Protein AF-A0A5N1ICH2-F1 (afdb_monomer)

Organism: Lactobacillus jensenii (NCBI:txid109790)

Structure (mmCIF, N/CA/C/O backbone):
data_AF-A0A5N1ICH2-F1
#
_entry.id   AF-A0A5N1ICH2-F1
#
loop_
_atom_site.group_PDB
_atom_site.id
_atom_site.type_symbol
_atom_site.label_atom_id
_atom_site.label_alt_id
_atom_site.label_comp_id
_atom_site.label_asym_id
_atom_site.label_entity_id
_atom_site.label_seq_id
_atom_site.pdbx_PDB_ins_code
_atom_site.Cartn_x
_atom_site.Cartn_y
_atom_site.Cartn_z
_atom_site.occupancy
_atom_site.B_iso_or_equiv
_atom_site.auth_seq_id
_atom_site.auth_comp_id
_atom_site.auth_asym_id
_atom_site.auth_atom_id
_atom_site.pdbx_PDB_model_num
ATOM 1 N N . MET A 1 1 ? 99.050 12.218 -135.916 1.00 40.75 1 MET A N 1
ATOM 2 C CA . MET A 1 1 ? 98.527 12.056 -134.541 1.00 40.75 1 MET A CA 1
ATOM 3 C C . MET A 1 1 ? 97.354 13.009 -134.356 1.00 40.75 1 MET A C 1
ATOM 5 O O . MET A 1 1 ? 97.613 14.196 -134.254 1.00 40.75 1 MET A O 1
ATOM 9 N N . ASN A 1 2 ? 96.097 12.541 -134.390 1.00 45.97 2 ASN A N 1
ATOM 10 C CA . ASN A 1 2 ? 94.946 13.380 -133.994 1.00 45.97 2 ASN A CA 1
ATOM 11 C C . ASN A 1 2 ? 93.652 12.598 -133.659 1.00 45.97 2 ASN A C 1
ATOM 13 O O . ASN A 1 2 ? 92.573 13.174 -133.673 1.00 45.97 2 ASN A O 1
ATOM 17 N N . ASN A 1 3 ? 93.743 11.292 -133.363 1.00 46.25 3 ASN A N 1
ATOM 18 C CA . ASN A 1 3 ? 92.566 10.417 -133.198 1.00 46.25 3 ASN A CA 1
ATOM 19 C C . ASN A 1 3 ? 92.299 9.966 -131.745 1.00 46.25 3 ASN A C 1
ATOM 21 O O . ASN A 1 3 ? 91.394 9.183 -131.509 1.00 46.25 3 ASN A O 1
ATOM 25 N N . ALA A 1 4 ? 93.093 10.441 -130.777 1.00 49.69 4 ALA A N 1
ATOM 26 C CA . ALA A 1 4 ? 92.958 10.093 -129.354 1.00 49.69 4 ALA A CA 1
ATOM 27 C C . ALA A 1 4 ? 92.288 11.197 -128.509 1.00 49.69 4 ALA A C 1
ATOM 29 O O . ALA A 1 4 ? 92.014 10.986 -127.333 1.00 49.69 4 ALA A O 1
ATOM 30 N N . LYS A 1 5 ? 92.045 12.387 -129.086 1.00 49.88 5 LYS A N 1
ATOM 31 C CA . LYS A 1 5 ? 91.491 13.540 -128.354 1.00 49.88 5 LYS A CA 1
ATOM 32 C C . LYS A 1 5 ? 89.959 13.630 -128.436 1.00 49.88 5 LYS A C 1
ATOM 34 O O . LYS A 1 5 ? 89.339 13.939 -127.429 1.00 49.88 5 LYS A O 1
ATOM 39 N N . LEU A 1 6 ? 89.357 13.269 -129.579 1.00 50.38 6 LEU A N 1
ATOM 40 C CA . LEU A 1 6 ? 87.891 13.186 -129.725 1.00 50.38 6 LEU A CA 1
ATOM 41 C C . LEU A 1 6 ? 87.266 12.026 -128.926 1.00 50.38 6 LEU A C 1
ATOM 43 O O . LEU A 1 6 ? 86.127 12.132 -128.482 1.00 50.38 6 LEU A O 1
ATOM 47 N N . ASP A 1 7 ? 88.001 10.929 -128.732 1.00 58.34 7 ASP A N 1
ATOM 48 C CA . ASP A 1 7 ? 87.518 9.764 -127.976 1.00 58.34 7 ASP A CA 1
ATOM 49 C C . ASP A 1 7 ? 87.361 10.093 -126.475 1.00 58.34 7 ASP A C 1
ATOM 51 O O . ASP A 1 7 ? 86.374 9.724 -125.845 1.00 58.34 7 ASP A O 1
ATOM 55 N N . GLY A 1 8 ? 88.273 10.897 -125.913 1.00 63.75 8 GLY A N 1
ATOM 56 C CA . GLY A 1 8 ? 88.198 11.344 -124.518 1.00 63.75 8 GLY A CA 1
ATOM 57 C C . GLY A 1 8 ? 86.989 12.237 -124.209 1.00 63.75 8 GLY A C 1
ATOM 58 O O . GLY A 1 8 ? 86.349 12.045 -123.176 1.00 63.75 8 GLY A O 1
ATOM 59 N N . GLU A 1 9 ? 86.649 13.175 -125.101 1.00 67.00 9 GLU A N 1
ATOM 60 C CA . GLU A 1 9 ? 85.484 14.061 -124.940 1.00 67.00 9 GLU A CA 1
ATOM 61 C C . GLU A 1 9 ? 84.165 13.291 -125.083 1.00 67.00 9 GLU A C 1
ATOM 63 O O . GLU A 1 9 ? 83.299 13.404 -124.214 1.00 67.00 9 GLU A O 1
ATOM 68 N N . LYS A 1 10 ? 84.031 12.429 -126.105 1.00 76.94 10 LYS A N 1
ATOM 69 C CA . LYS A 1 10 ? 82.823 11.607 -126.269 1.00 76.94 10 LYS A CA 1
ATOM 70 C C . LYS A 1 10 ? 82.615 10.665 -125.079 1.00 76.94 10 LYS A C 1
ATOM 72 O O . LYS A 1 10 ? 81.511 10.585 -124.553 1.00 76.94 10 LYS A O 1
ATOM 77 N N . GLN A 1 11 ? 83.667 9.994 -124.609 1.00 78.75 11 GLN A N 1
ATOM 78 C CA . GLN A 1 11 ? 83.560 9.112 -123.445 1.00 78.75 11 GLN A CA 1
ATOM 79 C C . GLN A 1 11 ? 83.309 9.859 -122.124 1.00 78.75 11 GLN A C 1
ATOM 81 O O . GLN A 1 11 ? 82.878 9.232 -121.156 1.00 78.75 11 GLN A O 1
ATOM 86 N N . LEU A 1 12 ? 83.630 11.156 -122.031 1.00 83.69 12 LEU A N 1
ATOM 87 C CA . LEU A 1 12 ? 83.262 11.980 -120.878 1.00 83.69 12 LEU A CA 1
ATOM 88 C C . LEU A 1 12 ? 81.762 12.302 -120.916 1.00 83.69 12 LEU A C 1
ATOM 90 O O . LEU A 1 12 ? 81.099 12.172 -119.894 1.00 83.69 12 LEU A O 1
ATOM 94 N N . GLU A 1 13 ? 81.225 12.642 -122.088 1.00 83.69 13 GLU A N 1
ATOM 95 C CA . GLU A 1 13 ? 79.796 12.917 -122.282 1.00 83.69 13 GLU A CA 1
ATOM 96 C C . GLU A 1 13 ? 78.930 11.654 -122.120 1.00 83.69 13 GLU A C 1
ATOM 98 O O . GLU A 1 13 ? 77.922 11.677 -121.415 1.00 83.69 13 GLU A O 1
ATOM 103 N N . ASP A 1 14 ? 79.361 10.512 -122.670 1.00 85.06 14 ASP A N 1
ATOM 104 C CA . ASP A 1 14 ? 78.714 9.212 -122.439 1.00 85.06 14 ASP A CA 1
ATOM 105 C C . ASP A 1 14 ? 78.692 8.868 -120.927 1.00 85.06 14 ASP A C 1
ATOM 107 O O . ASP A 1 14 ? 77.695 8.361 -120.415 1.00 85.06 14 ASP A O 1
ATOM 111 N N . ALA A 1 15 ? 79.762 9.199 -120.185 1.00 85.50 15 ALA A N 1
ATOM 112 C CA . ALA A 1 15 ? 79.829 9.008 -118.733 1.00 85.50 15 ALA A CA 1
ATOM 113 C C . ALA A 1 15 ? 78.960 10.003 -117.939 1.00 85.50 15 ALA A C 1
ATOM 115 O O . ALA A 1 15 ? 78.464 9.643 -116.870 1.00 85.50 15 ALA A O 1
ATOM 116 N N . LYS A 1 16 ? 78.749 11.229 -118.442 1.00 90.62 16 LYS A N 1
ATOM 117 C CA . LYS A 1 16 ? 77.787 12.179 -117.859 1.00 90.62 16 LYS A CA 1
ATOM 118 C C . LYS A 1 16 ? 76.365 11.665 -117.998 1.00 90.62 16 LYS A C 1
ATOM 120 O O . LYS A 1 16 ? 75.646 11.651 -117.007 1.00 90.62 16 LYS A O 1
ATOM 125 N N . ASN A 1 17 ? 75.983 11.198 -119.184 1.00 89.19 17 ASN A N 1
ATOM 126 C CA . ASN A 1 17 ? 74.643 10.666 -119.426 1.00 89.19 17 ASN A CA 1
ATOM 127 C C . ASN A 1 17 ? 74.369 9.414 -118.569 1.00 89.19 17 ASN A C 1
ATOM 129 O O . ASN A 1 17 ? 73.377 9.392 -117.849 1.00 89.19 17 ASN A O 1
ATOM 133 N N . ASP A 1 18 ? 75.302 8.453 -118.505 1.00 89.81 18 ASP A N 1
ATOM 134 C CA . ASP A 1 18 ? 75.207 7.283 -117.608 1.00 89.81 18 ASP A CA 1
ATOM 135 C C . ASP A 1 18 ? 75.049 7.665 -116.121 1.00 89.81 18 ASP A C 1
ATOM 137 O O . ASP A 1 18 ? 74.299 7.025 -115.379 1.00 89.81 18 ASP A O 1
ATOM 141 N N . ALA A 1 19 ? 75.744 8.712 -115.666 1.00 90.00 19 ALA A N 1
ATOM 142 C CA . ALA A 1 19 ? 75.628 9.194 -114.294 1.00 90.00 19 ALA A CA 1
ATOM 143 C C . ALA A 1 19 ? 74.326 9.973 -114.043 1.00 90.00 19 ALA A C 1
ATOM 145 O O . ALA A 1 19 ? 73.734 9.802 -112.980 1.00 90.00 19 ALA A O 1
ATOM 146 N N . ILE A 1 20 ? 73.849 10.770 -115.006 1.00 92.50 20 ILE A N 1
ATOM 147 C CA . ILE A 1 20 ? 72.553 11.465 -114.942 1.00 92.50 20 ILE A CA 1
ATOM 148 C C . ILE A 1 20 ? 71.409 10.449 -114.898 1.00 92.50 20 ILE A C 1
ATOM 150 O O . ILE A 1 20 ? 70.540 10.570 -114.039 1.00 92.50 20 ILE A O 1
ATOM 154 N N . ASP A 1 21 ? 71.431 9.414 -115.738 1.00 91.50 21 ASP A N 1
ATOM 155 C CA . ASP A 1 21 ? 70.421 8.348 -115.733 1.00 91.50 21 ASP A CA 1
ATOM 156 C C . ASP A 1 21 ? 70.411 7.588 -114.399 1.00 91.50 21 ASP A C 1
ATOM 158 O O . ASP A 1 21 ? 69.347 7.327 -113.832 1.00 91.50 21 ASP A O 1
ATOM 162 N N . LYS A 1 22 ? 71.592 7.304 -113.834 1.00 92.06 22 LYS A N 1
ATOM 163 C CA . LYS A 1 22 ? 71.709 6.680 -112.506 1.00 92.06 22 LYS A CA 1
ATOM 164 C C . LYS A 1 22 ? 71.209 7.583 -111.383 1.00 92.06 22 LYS A C 1
ATOM 166 O O . LYS A 1 22 ? 70.524 7.079 -110.504 1.00 92.06 22 LYS A O 1
ATOM 171 N N . ILE A 1 23 ? 71.493 8.886 -111.421 1.00 93.69 23 ILE A N 1
ATOM 172 C CA . ILE A 1 23 ? 70.985 9.862 -110.441 1.00 93.69 23 ILE A CA 1
ATOM 173 C C . ILE A 1 23 ? 69.466 10.048 -110.582 1.00 93.69 23 ILE A C 1
ATOM 175 O O . ILE A 1 23 ? 68.761 10.137 -109.580 1.00 93.69 23 ILE A O 1
ATOM 179 N N . ASN A 1 24 ? 68.930 10.032 -111.803 1.00 92.06 24 ASN A N 1
ATOM 180 C CA . ASN A 1 24 ? 67.487 10.047 -112.042 1.00 92.06 24 ASN A CA 1
ATOM 181 C C . ASN A 1 24 ? 66.792 8.821 -111.429 1.00 92.06 24 ASN A C 1
ATOM 183 O O . ASN A 1 24 ? 65.708 8.972 -110.863 1.00 92.06 24 ASN A O 1
ATOM 187 N N . ALA A 1 25 ? 67.434 7.649 -111.490 1.00 93.69 25 ALA A N 1
ATOM 188 C CA . ALA A 1 25 ? 66.954 6.385 -110.927 1.00 93.69 25 ALA A CA 1
ATOM 189 C C . ALA A 1 25 ? 67.125 6.235 -109.395 1.00 93.69 25 ALA A C 1
ATOM 191 O O . ALA A 1 25 ? 66.679 5.232 -108.836 1.00 93.69 25 ALA A O 1
ATOM 192 N N . LEU A 1 26 ? 67.746 7.204 -108.709 1.00 94.94 26 LEU A N 1
ATOM 193 C CA . LEU A 1 26 ? 67.753 7.295 -107.243 1.00 94.94 26 LEU A CA 1
ATOM 194 C C . LEU A 1 26 ? 66.355 7.724 -106.757 1.00 94.94 26 LEU A C 1
ATOM 196 O O . LEU A 1 26 ? 65.800 8.698 -107.266 1.00 94.94 26 LEU A O 1
ATOM 200 N N . ASN A 1 27 ? 65.744 6.986 -105.827 1.00 92.62 27 ASN A N 1
ATOM 201 C CA . ASN A 1 27 ? 64.299 7.087 -105.537 1.00 92.62 27 ASN A CA 1
ATOM 202 C C . ASN A 1 27 ? 63.955 7.879 -104.264 1.00 92.62 27 ASN A C 1
ATOM 204 O O . ASN A 1 27 ? 62.780 8.127 -103.985 1.00 92.62 27 ASN A O 1
ATOM 208 N N . ASN A 1 28 ? 64.960 8.261 -103.482 1.00 94.62 28 ASN A N 1
ATOM 209 C CA . ASN A 1 28 ? 64.796 8.895 -102.181 1.00 94.62 28 ASN A CA 1
ATOM 210 C C . ASN A 1 28 ? 65.204 10.370 -102.182 1.00 94.62 28 ASN A C 1
ATOM 212 O O . ASN A 1 28 ? 64.603 11.132 -101.433 1.00 94.62 28 ASN A O 1
ATOM 216 N N . LEU A 1 29 ? 66.159 10.777 -103.030 1.00 94.69 29 LEU A N 1
ATOM 217 C CA . LEU A 1 29 ? 66.534 12.189 -103.205 1.00 94.69 29 LEU A CA 1
ATOM 218 C C . LEU A 1 29 ? 65.316 13.083 -103.474 1.00 94.69 29 LEU A C 1
ATOM 220 O O . LEU A 1 29 ? 64.521 12.790 -104.374 1.00 94.69 29 LEU A O 1
ATOM 224 N N . ASN A 1 30 ? 65.238 14.215 -102.767 1.00 94.25 30 ASN A N 1
ATOM 225 C CA . ASN A 1 30 ? 64.269 15.259 -103.087 1.00 94.25 30 ASN A CA 1
ATOM 226 C C . ASN A 1 30 ? 64.623 15.945 -104.423 1.00 94.25 30 ASN A C 1
ATOM 228 O O . ASN A 1 30 ? 65.696 15.733 -105.009 1.00 94.25 30 ASN A O 1
ATOM 232 N N . LYS A 1 31 ? 63.711 16.782 -104.928 1.00 94.38 31 LYS A N 1
ATOM 233 C CA . LYS A 1 31 ? 63.878 17.429 -106.233 1.00 94.38 31 LYS A CA 1
ATOM 234 C C . LYS A 1 31 ? 65.140 18.301 -106.303 1.00 94.38 31 LYS A C 1
ATOM 236 O O . LYS A 1 31 ? 65.883 18.199 -107.278 1.00 94.38 31 LYS A O 1
ATOM 241 N N . ALA A 1 32 ? 65.402 19.123 -105.286 1.00 94.12 32 ALA A N 1
ATOM 242 C CA . ALA A 1 32 ? 66.542 20.040 -105.273 1.00 94.12 32 ALA A CA 1
ATOM 243 C C . ALA A 1 32 ? 67.889 19.298 -105.210 1.00 94.12 32 ALA A C 1
ATOM 245 O O . ALA A 1 32 ? 68.820 19.658 -105.930 1.00 94.12 32 ALA A O 1
ATOM 246 N N . GLN A 1 33 ? 67.978 18.228 -104.416 1.00 94.88 33 GLN A N 1
ATOM 247 C CA . GLN A 1 33 ? 69.152 17.354 -104.326 1.00 94.88 33 GLN A CA 1
ATOM 248 C C . GLN A 1 33 ? 69.425 16.621 -105.645 1.00 94.88 33 GLN A C 1
ATOM 250 O O . GLN A 1 33 ? 70.569 16.560 -106.103 1.00 94.88 33 GLN A O 1
ATOM 255 N N . LYS A 1 34 ? 68.377 16.087 -106.288 1.00 93.56 34 LYS A N 1
ATOM 256 C CA . LYS A 1 34 ? 68.492 15.403 -107.584 1.00 93.56 34 LYS A CA 1
ATOM 257 C C . LYS A 1 34 ? 68.917 16.369 -108.694 1.00 93.56 34 LYS A C 1
ATOM 259 O O . LYS A 1 34 ? 69.861 16.066 -109.426 1.00 93.56 34 LYS A O 1
ATOM 264 N N . ASP A 1 35 ? 68.287 17.541 -108.781 1.00 93.62 35 ASP A N 1
ATOM 265 C CA . ASP A 1 35 ? 68.642 18.582 -109.752 1.00 93.62 35 ASP A CA 1
ATOM 266 C C . ASP A 1 35 ? 70.090 19.069 -109.552 1.00 93.62 35 ASP A C 1
ATOM 268 O O . ASP A 1 35 ? 70.853 19.136 -110.519 1.00 93.62 35 ASP A O 1
ATOM 272 N N . ALA A 1 36 ? 70.508 19.324 -108.306 1.00 93.44 36 ALA A N 1
ATOM 273 C CA . ALA A 1 36 ? 71.868 19.755 -107.983 1.00 93.44 36 ALA A CA 1
ATOM 274 C C . ALA A 1 36 ? 72.925 18.689 -108.321 1.00 93.44 36 ALA A C 1
ATOM 276 O O . ALA A 1 36 ? 73.976 19.016 -108.876 1.00 93.44 36 ALA A O 1
ATOM 277 N N . ALA A 1 37 ? 72.657 17.408 -108.051 1.00 92.56 37 ALA A N 1
ATOM 278 C CA . ALA A 1 37 ? 73.556 16.316 -108.425 1.00 92.56 37 ALA A CA 1
ATOM 279 C C . ALA A 1 37 ? 73.689 16.178 -109.957 1.00 92.56 37 ALA A C 1
ATOM 281 O O . ALA A 1 37 ? 74.794 15.997 -110.475 1.00 92.56 37 ALA A O 1
ATOM 282 N N . ILE A 1 38 ? 72.588 16.337 -110.701 1.00 94.00 38 ILE A N 1
ATOM 283 C CA . ILE A 1 38 ? 72.585 16.362 -112.174 1.00 94.00 38 ILE A CA 1
ATOM 284 C C . ILE A 1 38 ? 73.369 17.569 -112.711 1.00 94.00 38 ILE A C 1
ATOM 286 O O . ILE A 1 38 ? 74.135 17.430 -113.666 1.00 94.00 38 ILE A O 1
ATOM 290 N N . GLU A 1 39 ? 73.214 18.749 -112.109 1.00 93.75 39 GLU A N 1
ATOM 291 C CA . GLU A 1 39 ? 73.965 19.951 -112.482 1.00 93.75 39 GLU A CA 1
ATOM 292 C C . GLU A 1 39 ? 75.470 19.801 -112.207 1.00 93.75 39 GLU A C 1
ATOM 294 O O . GLU A 1 39 ? 76.291 20.127 -113.068 1.00 93.75 39 GLU A O 1
ATOM 299 N N . GLN A 1 40 ? 75.851 19.214 -111.069 1.00 93.31 40 GLN A N 1
ATOM 300 C CA . GLN A 1 40 ? 77.247 18.876 -110.782 1.00 93.31 40 GLN A CA 1
ATOM 301 C C . GLN A 1 40 ? 77.827 17.910 -111.828 1.00 93.31 40 GLN A C 1
ATOM 303 O O . GLN A 1 40 ? 78.938 18.141 -112.306 1.00 93.31 40 GLN A O 1
ATOM 308 N N . VAL A 1 41 ? 77.088 16.872 -112.252 1.00 91.81 41 VAL A N 1
ATOM 309 C CA . VAL A 1 41 ? 77.542 15.964 -113.327 1.00 91.81 41 VAL A CA 1
ATOM 310 C C . VAL A 1 41 ? 77.695 16.696 -114.664 1.00 91.81 41 VAL A C 1
ATOM 312 O O . VAL A 1 41 ? 78.713 16.520 -115.338 1.00 91.81 41 VAL A O 1
ATOM 315 N N . LYS A 1 42 ? 76.746 17.565 -115.042 1.00 91.62 42 LYS A N 1
ATOM 316 C CA . LYS A 1 42 ? 76.850 18.398 -116.258 1.00 91.62 42 LYS A CA 1
ATOM 317 C C . LYS A 1 42 ? 78.110 19.269 -116.241 1.00 91.62 42 LYS A C 1
ATOM 319 O O . LYS A 1 42 ? 78.804 19.352 -117.257 1.00 91.62 42 LYS A O 1
ATOM 324 N N . ASN A 1 43 ? 78.446 19.843 -115.087 1.00 90.94 43 ASN A N 1
ATOM 325 C CA . ASN A 1 43 ? 79.606 20.717 -114.898 1.00 90.94 43 ASN A CA 1
ATOM 326 C C . ASN A 1 43 ? 80.939 19.969 -114.674 1.00 90.94 43 ASN A C 1
ATOM 328 O O . ASN A 1 43 ? 82.005 20.583 -114.744 1.00 90.94 43 ASN A O 1
ATOM 332 N N . ALA A 1 44 ? 80.918 18.652 -114.447 1.00 90.00 44 ALA A N 1
ATOM 333 C CA . ALA A 1 44 ? 82.124 17.866 -114.204 1.00 90.00 44 ALA A CA 1
ATOM 334 C C . ALA A 1 44 ? 83.065 17.825 -115.427 1.00 90.00 44 ALA 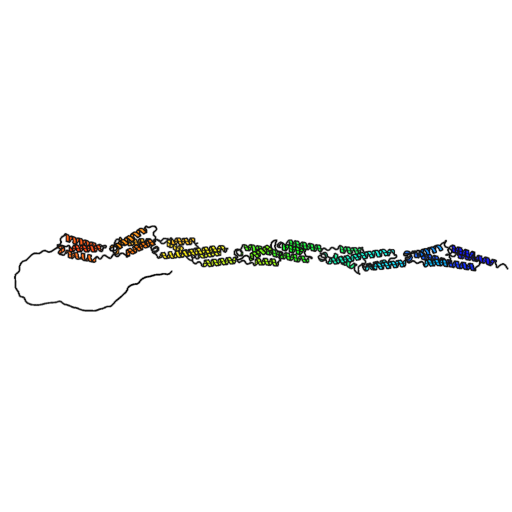A C 1
ATOM 336 O O . ALA A 1 44 ? 82.640 17.631 -116.569 1.00 90.00 44 ALA A O 1
ATOM 337 N N . GLN A 1 45 ? 84.370 17.973 -115.174 1.00 89.81 45 GLN A N 1
ATOM 338 C CA . GLN A 1 45 ? 85.415 18.019 -116.209 1.00 89.81 45 GLN A CA 1
ATOM 339 C C . GLN A 1 45 ? 86.225 16.716 -116.339 1.00 89.81 45 GLN A C 1
ATOM 341 O O . GLN A 1 45 ? 86.998 16.567 -117.282 1.00 89.81 45 GLN A O 1
ATOM 346 N N . THR A 1 46 ? 86.058 15.759 -115.420 1.00 89.06 46 THR A N 1
ATOM 347 C CA . THR A 1 46 ? 86.758 14.462 -115.438 1.00 89.06 46 THR A CA 1
ATOM 348 C C . THR A 1 46 ? 85.811 13.317 -115.089 1.00 89.06 46 THR A C 1
ATOM 350 O O . THR A 1 46 ? 84.832 13.505 -114.364 1.00 89.06 46 THR A O 1
ATOM 353 N N . LYS A 1 47 ? 86.115 12.103 -115.572 1.00 84.50 47 LYS A N 1
ATOM 354 C CA . LYS A 1 47 ? 85.345 10.898 -115.221 1.00 84.50 47 LYS A CA 1
ATOM 355 C C . LYS A 1 47 ? 85.397 10.609 -113.718 1.00 84.50 47 LYS A C 1
ATOM 357 O O . LYS A 1 47 ? 84.383 10.212 -113.157 1.00 84.50 47 LYS A O 1
ATOM 362 N N . ASP A 1 48 ? 86.527 10.865 -113.063 1.00 85.81 48 ASP A N 1
ATOM 363 C CA . ASP A 1 48 ? 86.678 10.650 -111.619 1.00 85.81 48 ASP A CA 1
ATOM 364 C C . ASP A 1 48 ? 85.781 11.597 -110.810 1.00 85.81 48 ASP A C 1
ATOM 366 O O . ASP A 1 48 ? 85.129 11.160 -109.867 1.00 85.81 48 ASP A O 1
ATOM 370 N N . ALA A 1 49 ? 85.647 12.864 -111.227 1.00 87.69 49 ALA A N 1
ATOM 371 C CA . ALA A 1 49 ? 84.692 13.788 -110.616 1.00 87.69 49 ALA A CA 1
ATOM 372 C C . ALA A 1 49 ? 83.243 13.294 -110.778 1.00 87.69 49 ALA A C 1
ATOM 374 O O . ALA A 1 49 ? 82.485 13.319 -109.813 1.00 87.69 49 ALA A O 1
ATOM 375 N N . ILE A 1 50 ? 82.874 12.771 -111.956 1.00 89.38 50 ILE A N 1
ATOM 376 C CA . ILE A 1 50 ? 81.551 12.166 -112.195 1.00 89.38 50 ILE A CA 1
ATOM 377 C C . ILE A 1 50 ? 81.320 10.949 -111.281 1.00 89.38 50 ILE A C 1
ATOM 379 O O . ILE A 1 50 ? 80.237 10.812 -110.711 1.00 89.38 50 ILE A O 1
ATOM 383 N N . GLN A 1 51 ? 82.322 10.079 -111.093 1.00 88.81 51 GLN A N 1
ATOM 384 C CA . GLN A 1 51 ? 82.213 8.943 -110.166 1.00 88.81 51 GLN A CA 1
ATOM 385 C C . GLN A 1 51 ? 82.048 9.407 -108.714 1.00 88.81 51 GLN A C 1
ATOM 387 O O . GLN A 1 51 ? 81.196 8.864 -108.012 1.00 88.81 51 GLN A O 1
ATOM 392 N N . THR A 1 52 ? 82.793 10.430 -108.283 1.00 91.62 52 THR A N 1
ATOM 393 C CA . THR A 1 52 ? 82.655 11.031 -106.947 1.00 91.62 52 THR A CA 1
ATOM 394 C C . THR A 1 52 ? 81.261 11.620 -106.744 1.00 91.62 52 THR A C 1
ATOM 396 O O . THR A 1 52 ? 80.606 11.264 -105.772 1.00 91.62 52 THR A O 1
ATOM 399 N N . ILE A 1 53 ? 80.755 12.437 -107.678 1.00 92.75 53 ILE A N 1
ATOM 400 C CA . ILE A 1 53 ? 79.407 13.031 -107.591 1.00 92.75 53 ILE A CA 1
ATOM 401 C C . ILE A 1 53 ? 78.336 11.937 -107.515 1.00 92.75 53 ILE A C 1
ATOM 403 O O . ILE A 1 53 ? 77.456 11.994 -106.661 1.00 92.75 53 ILE A O 1
ATOM 407 N N . LYS A 1 54 ? 78.440 10.892 -108.346 1.00 91.12 54 LYS A N 1
ATOM 408 C CA . LYS A 1 54 ? 77.528 9.740 -108.305 1.00 91.12 54 LYS A CA 1
ATOM 409 C C . LYS A 1 54 ? 77.611 8.981 -106.973 1.00 91.12 54 LYS A C 1
ATOM 411 O O . LYS A 1 54 ? 76.583 8.549 -106.457 1.00 91.12 54 LYS A O 1
ATOM 416 N N . GLY A 1 55 ? 78.808 8.829 -106.404 1.00 90.31 55 GLY A N 1
ATOM 417 C CA . GLY A 1 55 ? 79.023 8.234 -105.080 1.00 90.31 55 GLY A CA 1
ATOM 418 C C . GLY A 1 55 ? 78.383 9.057 -103.958 1.00 90.31 55 GLY A C 1
ATOM 419 O O . GLY A 1 55 ? 77.659 8.502 -103.129 1.00 90.31 55 GLY A O 1
ATOM 420 N N . THR A 1 56 ? 78.559 10.381 -103.986 1.00 93.50 56 THR A N 1
ATOM 421 C CA . THR A 1 56 ? 77.915 11.324 -103.061 1.00 93.50 56 THR A CA 1
ATOM 422 C C . THR A 1 56 ? 76.395 11.273 -103.193 1.00 93.50 56 THR A C 1
ATOM 424 O O . THR A 1 56 ? 75.712 11.100 -102.191 1.00 93.50 56 THR A O 1
ATOM 427 N N . ALA A 1 57 ? 75.856 11.324 -104.416 1.00 93.25 57 ALA A N 1
ATOM 428 C CA . ALA A 1 57 ? 74.417 11.245 -104.671 1.00 93.25 57 ALA A CA 1
ATOM 429 C C . ALA A 1 57 ? 73.810 9.906 -104.216 1.00 93.25 57 ALA A C 1
ATOM 431 O O . ALA A 1 57 ? 72.740 9.894 -103.621 1.00 93.25 57 ALA A O 1
ATOM 432 N N . THR A 1 58 ? 74.513 8.785 -104.418 1.00 93.94 58 THR A N 1
ATOM 433 C CA . THR A 1 58 ? 74.075 7.461 -103.929 1.00 93.94 58 THR A CA 1
ATOM 434 C C . THR A 1 58 ? 74.090 7.392 -102.397 1.00 93.94 58 THR A C 1
ATOM 436 O O . THR A 1 58 ? 73.186 6.825 -101.791 1.00 93.94 58 THR A O 1
ATOM 439 N N . THR A 1 59 ? 75.095 7.996 -101.756 1.00 94.75 59 THR A N 1
ATOM 440 C CA . THR A 1 59 ? 75.177 8.087 -100.286 1.00 94.75 59 THR A CA 1
ATOM 441 C C . THR A 1 59 ? 74.046 8.947 -99.721 1.00 94.75 59 THR A C 1
ATOM 443 O O . THR A 1 59 ? 73.412 8.571 -98.736 1.00 94.75 59 THR A O 1
ATOM 446 N N . LEU A 1 60 ? 73.767 10.077 -100.374 1.00 94.81 60 LEU A N 1
ATOM 447 C CA . LEU A 1 60 ? 72.687 10.989 -100.018 1.00 94.81 60 LEU A CA 1
ATOM 448 C C . LEU A 1 60 ? 71.308 10.344 -100.213 1.00 94.81 60 LEU A C 1
ATOM 450 O O . LEU A 1 60 ? 70.450 10.496 -99.352 1.00 94.81 60 LEU A O 1
ATOM 454 N N . ASP A 1 61 ? 71.110 9.563 -101.279 1.00 95.00 61 ASP A N 1
ATOM 455 C CA . ASP A 1 61 ? 69.877 8.800 -101.501 1.00 95.00 61 ASP A CA 1
ATOM 456 C C . ASP A 1 61 ? 69.641 7.770 -100.390 1.00 95.00 61 ASP A C 1
ATOM 458 O O . ASP A 1 61 ? 68.541 7.689 -99.850 1.00 95.00 61 ASP A O 1
ATOM 462 N N . GLY A 1 62 ? 70.689 7.054 -99.969 1.00 95.69 62 GLY A N 1
ATOM 463 C CA . GLY A 1 62 ? 70.618 6.173 -98.801 1.00 95.69 62 GLY A CA 1
ATOM 464 C C . GLY A 1 62 ? 70.188 6.922 -97.535 1.00 95.69 62 GLY A C 1
ATOM 465 O O . GLY A 1 62 ? 69.299 6.464 -96.823 1.00 95.69 62 GLY A O 1
ATOM 466 N N . LYS A 1 63 ? 70.749 8.115 -97.295 1.00 95.75 63 LYS A N 1
ATOM 467 C CA . LYS A 1 63 ? 70.383 8.964 -96.148 1.00 95.75 63 LYS A CA 1
ATOM 468 C C . LYS A 1 63 ? 68.967 9.531 -96.234 1.00 95.75 63 LYS A C 1
ATOM 470 O O . LYS A 1 63 ? 68.296 9.604 -95.212 1.00 95.75 63 LYS A O 1
ATOM 475 N N . MET A 1 64 ? 68.475 9.870 -97.421 1.00 95.81 64 MET A N 1
ATOM 476 C CA . MET A 1 64 ? 67.071 10.247 -97.612 1.00 95.81 64 MET A CA 1
ATOM 477 C C . MET A 1 64 ? 66.127 9.046 -97.426 1.00 95.81 64 MET A C 1
ATOM 479 O O . MET A 1 64 ? 65.033 9.204 -96.895 1.00 95.81 64 MET A O 1
ATOM 483 N N . GLY A 1 65 ? 66.558 7.828 -97.771 1.00 95.81 65 GLY A N 1
ATOM 484 C CA . GLY A 1 65 ? 65.836 6.596 -97.433 1.00 95.81 65 GLY A CA 1
ATOM 485 C C . GLY A 1 65 ? 65.752 6.360 -95.918 1.00 95.81 65 GLY A C 1
ATOM 486 O O . GLY A 1 65 ? 64.675 6.058 -95.400 1.00 95.81 65 GLY A O 1
ATOM 487 N N . ASP A 1 66 ? 66.860 6.571 -95.196 1.00 96.31 66 ASP A N 1
ATOM 488 C CA . ASP A 1 66 ? 66.885 6.561 -93.724 1.00 96.31 66 ASP A CA 1
ATOM 489 C C . ASP A 1 66 ? 65.952 7.648 -93.137 1.00 96.31 66 ASP A C 1
ATOM 491 O O . ASP A 1 66 ? 65.248 7.387 -92.160 1.00 96.31 66 ASP A O 1
ATOM 495 N N . LEU A 1 67 ? 65.903 8.846 -93.742 1.00 96.00 67 LEU A N 1
ATOM 496 C CA . LEU A 1 67 ? 65.024 9.952 -93.335 1.00 96.00 67 LEU A CA 1
ATOM 497 C C . LEU A 1 67 ? 63.541 9.590 -93.487 1.00 96.00 67 LEU A C 1
ATOM 499 O O . LEU A 1 67 ? 62.792 9.742 -92.524 1.00 96.00 67 LEU A O 1
ATOM 503 N N . LYS A 1 68 ? 63.128 9.056 -94.645 1.00 95.75 68 LYS A N 1
ATOM 504 C CA . LYS A 1 68 ? 61.755 8.568 -94.881 1.00 95.75 68 LYS A CA 1
ATOM 505 C C . LYS A 1 68 ? 61.336 7.539 -93.834 1.00 95.75 68 LYS A C 1
ATOM 507 O O . LYS A 1 68 ? 60.273 7.655 -93.229 1.00 95.75 68 LYS A O 1
ATOM 512 N N . LYS A 1 69 ? 62.218 6.580 -93.535 1.00 95.44 69 LYS A N 1
ATOM 513 C CA . LYS A 1 69 ? 61.976 5.578 -92.489 1.00 95.44 69 LYS A CA 1
ATOM 514 C C . LYS A 1 69 ? 61.836 6.208 -91.096 1.00 95.44 69 LYS A C 1
ATOM 516 O O . LYS A 1 69 ? 60.951 5.816 -90.340 1.00 95.44 69 LYS A O 1
ATOM 521 N N . ALA A 1 70 ? 62.674 7.189 -90.757 1.00 95.44 70 ALA A N 1
ATOM 522 C CA . ALA A 1 70 ? 62.589 7.904 -89.483 1.00 95.44 70 ALA A CA 1
ATOM 523 C C . ALA A 1 70 ? 61.297 8.740 -89.362 1.00 95.44 70 ALA A C 1
ATOM 525 O O . ALA A 1 70 ? 60.712 8.804 -88.281 1.00 95.44 70 ALA A O 1
ATOM 526 N N . ILE A 1 71 ? 60.818 9.328 -90.466 1.00 95.69 71 ILE A N 1
ATOM 527 C CA . ILE A 1 71 ? 59.520 10.017 -90.556 1.00 95.69 71 ILE A CA 1
ATOM 528 C C . ILE A 1 71 ? 58.365 9.046 -90.275 1.00 95.69 71 ILE A C 1
ATOM 530 O O . ILE A 1 71 ? 57.507 9.352 -89.447 1.00 95.69 71 ILE A O 1
ATOM 534 N N . ASP A 1 72 ? 58.351 7.865 -90.899 1.00 94.81 72 ASP A N 1
ATOM 535 C CA . ASP A 1 72 ? 57.318 6.845 -90.665 1.00 94.81 72 ASP A CA 1
ATOM 536 C C . ASP A 1 72 ? 57.309 6.357 -89.205 1.00 94.81 72 ASP A C 1
ATOM 538 O O . ASP A 1 72 ? 56.255 6.299 -88.563 1.00 94.81 72 ASP A O 1
ATOM 542 N N . GLU A 1 73 ? 58.487 6.072 -88.639 1.00 93.44 73 GLU A N 1
ATOM 543 C CA . GLU A 1 73 ? 58.641 5.684 -87.230 1.00 93.44 73 GLU A CA 1
ATOM 544 C C . GLU A 1 73 ? 58.183 6.797 -86.268 1.00 93.44 73 GLU A C 1
ATOM 546 O O . GLU A 1 73 ? 57.554 6.520 -85.244 1.00 93.44 73 GLU A O 1
ATOM 551 N N . ALA A 1 74 ? 58.438 8.065 -86.597 1.00 93.31 74 ALA A N 1
ATOM 552 C CA . ALA A 1 74 ? 57.974 9.208 -85.816 1.00 93.31 74 ALA A CA 1
ATOM 553 C C . ALA A 1 74 ? 56.456 9.439 -85.933 1.00 93.31 74 ALA A C 1
ATOM 555 O O . ALA A 1 74 ? 55.793 9.696 -84.927 1.00 93.31 74 ALA A O 1
ATOM 556 N N . ASN A 1 75 ? 55.873 9.277 -87.121 1.00 93.75 75 ASN A N 1
ATOM 557 C CA . ASN A 1 75 ? 54.422 9.333 -87.298 1.00 93.75 75 ASN A CA 1
ATOM 558 C C . ASN A 1 75 ? 53.718 8.227 -86.493 1.00 93.75 75 ASN A C 1
ATOM 560 O O . ASN A 1 75 ? 52.714 8.500 -85.835 1.00 93.75 75 ASN A O 1
ATOM 564 N N . ALA A 1 76 ? 54.279 7.013 -86.448 1.00 93.56 76 ALA A N 1
ATOM 565 C CA . ALA A 1 76 ? 53.758 5.926 -85.616 1.00 93.56 76 ALA A CA 1
ATOM 566 C C . ALA A 1 76 ? 53.794 6.254 -84.107 1.00 93.56 76 ALA A C 1
ATOM 568 O O . ALA A 1 76 ? 52.837 5.949 -83.389 1.00 93.56 76 ALA A O 1
ATOM 569 N N . LYS A 1 77 ? 54.847 6.934 -83.618 1.00 92.62 77 LYS A N 1
ATOM 570 C CA . LYS A 1 77 ? 54.945 7.376 -82.210 1.00 92.62 77 LYS A CA 1
ATOM 571 C C . LYS A 1 77 ? 53.796 8.303 -81.790 1.00 92.62 77 LYS A C 1
ATOM 573 O O . LYS A 1 77 ? 53.421 8.281 -80.623 1.00 92.62 77 LYS A O 1
ATOM 578 N N . LYS A 1 78 ? 53.173 9.061 -82.704 1.00 93.75 78 LYS A N 1
ATOM 579 C CA . LYS A 1 78 ? 52.062 9.974 -82.357 1.00 93.75 78 LYS A CA 1
ATOM 580 C C . LYS A 1 78 ? 50.822 9.286 -81.789 1.00 93.75 78 LYS A C 1
ATOM 582 O O . LYS A 1 78 ? 50.034 9.931 -81.104 1.00 93.75 78 LYS A O 1
ATOM 587 N N . SER A 1 79 ? 50.641 7.993 -82.052 1.00 92.31 79 SER A N 1
ATOM 588 C CA . SER A 1 79 ? 49.529 7.203 -81.508 1.00 92.31 79 SER A CA 1
ATOM 589 C C . SER A 1 79 ? 49.874 6.451 -80.216 1.00 92.31 79 SER A C 1
ATOM 591 O O . SER A 1 79 ? 49.022 5.730 -79.702 1.00 92.31 79 SER A O 1
ATOM 593 N N . THR A 1 80 ? 51.094 6.584 -79.681 1.00 94.50 80 THR A N 1
ATOM 594 C CA . THR A 1 80 ? 51.527 5.872 -78.466 1.00 94.50 80 THR A CA 1
ATOM 595 C C . THR A 1 80 ? 51.371 6.724 -77.206 1.00 94.50 80 THR A C 1
ATOM 597 O O . THR A 1 80 ? 51.200 7.946 -77.263 1.00 94.50 80 THR A O 1
ATOM 600 N N . THR A 1 81 ? 51.458 6.086 -76.036 1.00 94.12 81 THR A N 1
ATOM 601 C CA . THR A 1 81 ? 51.482 6.760 -74.727 1.00 94.12 81 THR A CA 1
ATOM 602 C C . THR A 1 81 ? 52.605 7.794 -74.636 1.00 94.12 81 THR A C 1
ATOM 604 O O . THR A 1 81 ? 52.374 8.881 -74.113 1.00 94.12 81 THR A O 1
ATOM 607 N N . ALA A 1 82 ? 53.783 7.494 -75.200 1.00 93.69 82 ALA A N 1
ATOM 608 C CA . ALA A 1 82 ? 54.943 8.381 -75.171 1.00 93.69 82 ALA A CA 1
ATOM 609 C C . ALA A 1 82 ? 54.635 9.782 -75.722 1.00 93.69 82 ALA A C 1
ATOM 611 O O . ALA A 1 82 ? 55.026 10.755 -75.090 1.00 93.69 82 ALA A O 1
ATOM 612 N N . TYR A 1 83 ? 53.902 9.891 -76.839 1.00 95.00 83 TYR A N 1
ATOM 613 C CA . TYR A 1 83 ? 53.472 11.179 -77.404 1.00 95.00 83 TYR A CA 1
ATOM 614 C C . TYR A 1 83 ? 52.157 11.677 -76.789 1.00 95.00 83 TYR A C 1
ATOM 616 O O . TYR A 1 83 ? 52.065 12.818 -76.350 1.00 95.00 83 TYR A O 1
ATOM 624 N N . THR A 1 84 ? 51.121 10.831 -76.736 1.00 94.56 84 THR A N 1
ATOM 625 C CA . THR A 1 84 ? 49.761 11.263 -76.350 1.00 94.56 84 THR A CA 1
ATOM 626 C C . THR A 1 84 ? 49.623 11.696 -74.891 1.00 94.56 84 THR A C 1
ATOM 628 O O . THR A 1 84 ? 48.644 12.359 -74.561 1.00 94.56 84 THR A O 1
ATOM 631 N N . GLN A 1 85 ? 50.549 11.298 -74.013 1.00 95.62 85 GLN A N 1
ATOM 632 C CA . GLN A 1 85 ? 50.597 11.704 -72.604 1.00 95.62 85 GLN A CA 1
ATOM 633 C C . GLN A 1 85 ? 51.833 12.568 -72.281 1.00 95.62 85 GLN A C 1
ATOM 635 O O . GLN A 1 85 ? 52.111 12.794 -71.104 1.00 95.62 85 GLN A O 1
ATOM 640 N N . ALA A 1 86 ? 52.589 13.015 -73.295 1.00 94.94 86 ALA A N 1
ATOM 641 C CA . ALA A 1 86 ? 53.772 13.852 -73.101 1.00 94.94 86 ALA A CA 1
ATOM 642 C C . ALA A 1 86 ? 53.420 15.189 -72.434 1.00 94.94 86 ALA A C 1
ATOM 644 O O . ALA A 1 86 ? 52.336 15.738 -72.646 1.00 94.94 86 ALA A O 1
ATOM 645 N N . SER A 1 87 ? 54.357 15.732 -71.656 1.00 93.62 87 SER A N 1
ATOM 646 C CA . SER A 1 87 ? 54.231 17.075 -71.081 1.00 93.62 87 SER A CA 1
ATOM 647 C C . SER A 1 87 ? 54.453 18.181 -72.121 1.00 93.62 87 SER A C 1
ATOM 649 O O . SER A 1 87 ? 53.826 19.237 -72.033 1.00 93.62 87 SER A O 1
ATOM 651 N N . ASP A 1 88 ? 55.291 17.915 -73.126 1.00 93.75 88 ASP A N 1
ATOM 652 C CA . ASP A 1 88 ? 55.510 18.742 -74.313 1.00 93.75 88 ASP A CA 1
ATOM 653 C C . ASP A 1 88 ? 55.808 17.832 -75.523 1.00 93.75 88 ASP A C 1
ATOM 655 O O . ASP A 1 88 ? 56.461 16.796 -75.391 1.00 93.75 88 ASP A O 1
ATOM 659 N N . THR A 1 89 ? 55.326 18.212 -76.707 1.00 95.62 89 THR A N 1
ATOM 660 C CA . THR A 1 89 ? 55.598 17.529 -77.986 1.00 95.62 89 THR A CA 1
ATOM 661 C C . THR A 1 89 ? 56.338 18.416 -78.983 1.00 95.62 89 THR A C 1
ATOM 663 O O . THR A 1 89 ? 56.709 17.945 -80.059 1.00 95.62 89 THR A O 1
ATOM 666 N N . LYS A 1 90 ? 56.582 19.690 -78.650 1.00 94.00 90 LYS A N 1
ATOM 667 C CA . LYS A 1 90 ? 57.030 20.714 -79.595 1.00 94.00 90 LYS A CA 1
ATOM 668 C C . LYS A 1 90 ? 58.334 20.352 -80.304 1.00 94.00 90 LYS A C 1
ATOM 670 O O . LYS A 1 90 ? 58.370 20.407 -81.528 1.00 94.00 90 LYS A O 1
ATOM 675 N N . ASP A 1 91 ? 59.376 19.956 -79.573 1.00 93.06 91 ASP A N 1
ATOM 676 C CA . ASP A 1 91 ? 60.683 19.620 -80.163 1.00 93.06 91 ASP A CA 1
ATOM 677 C C . ASP A 1 91 ? 60.587 18.416 -81.122 1.00 93.06 91 ASP A C 1
ATOM 679 O O . ASP A 1 91 ? 61.255 18.372 -82.156 1.00 93.06 91 ASP A O 1
ATOM 683 N N . PHE A 1 92 ? 59.713 17.455 -80.807 1.00 95.75 92 PHE A N 1
ATOM 684 C CA . PHE A 1 92 ? 59.435 16.288 -81.644 1.00 95.75 92 PHE A CA 1
ATOM 685 C C . PHE A 1 92 ? 58.644 16.661 -82.903 1.00 95.75 92 PHE A C 1
ATOM 687 O O . PHE A 1 92 ? 59.000 16.247 -84.006 1.00 95.75 92 PHE A O 1
ATOM 694 N N . ASP A 1 93 ? 57.603 17.482 -82.757 1.00 95.75 93 ASP A N 1
ATOM 695 C CA . ASP A 1 93 ? 56.806 17.987 -83.874 1.00 95.75 93 ASP A CA 1
ATOM 696 C C . ASP A 1 93 ? 57.616 18.907 -84.795 1.00 95.75 93 ASP A C 1
ATOM 698 O O . ASP A 1 93 ? 57.473 18.837 -86.014 1.00 95.75 93 ASP A O 1
ATOM 702 N N . GLU A 1 94 ? 58.504 19.733 -84.243 1.00 95.12 94 GLU A N 1
ATOM 703 C CA . GLU A 1 94 ? 59.413 20.595 -84.999 1.00 95.12 94 GLU A CA 1
ATOM 704 C C . GLU A 1 94 ? 60.446 19.763 -85.777 1.00 95.12 94 GLU A C 1
ATOM 706 O O . GLU A 1 94 ? 60.614 19.969 -86.981 1.00 95.12 94 GLU A O 1
ATOM 711 N N . ALA A 1 95 ? 61.070 18.758 -85.149 1.00 95.00 95 ALA A N 1
ATOM 712 C CA . ALA A 1 95 ? 61.971 17.830 -85.837 1.00 95.00 95 ALA A CA 1
ATOM 713 C C . ALA A 1 95 ? 61.262 17.053 -86.963 1.00 95.00 95 ALA A C 1
ATOM 715 O O . ALA A 1 95 ? 61.798 16.937 -88.067 1.00 95.00 95 ALA A O 1
ATOM 716 N N . LEU A 1 96 ? 60.037 16.575 -86.717 1.00 95.50 96 LEU A N 1
ATOM 717 C CA . LEU A 1 96 ? 59.231 15.849 -87.700 1.00 95.50 96 LEU A CA 1
ATOM 718 C C . LEU A 1 96 ? 58.799 16.749 -88.863 1.00 95.50 96 LEU A C 1
ATOM 720 O O . LEU A 1 96 ? 58.897 16.347 -90.019 1.00 95.50 96 LEU A O 1
ATOM 724 N N . ASN A 1 97 ? 58.372 17.983 -88.589 1.00 94.94 97 ASN A N 1
ATOM 725 C CA . ASN A 1 97 ? 58.028 18.954 -89.628 1.00 94.94 97 ASN A CA 1
ATOM 726 C C . ASN A 1 97 ? 59.250 19.332 -90.478 1.00 94.94 97 ASN A C 1
ATOM 728 O O . ASN A 1 97 ? 59.137 19.419 -91.701 1.00 94.94 97 ASN A O 1
ATOM 732 N N . ASN A 1 98 ? 60.426 19.491 -89.864 1.00 94.25 98 ASN A N 1
ATOM 733 C CA . ASN A 1 98 ? 61.678 19.754 -90.576 1.00 94.25 98 ASN A CA 1
ATOM 734 C C . ASN A 1 98 ? 62.099 18.571 -91.468 1.00 94.25 98 ASN A C 1
ATOM 736 O O . ASN A 1 98 ? 62.569 18.788 -92.586 1.00 94.25 98 ASN A O 1
ATOM 740 N N . ALA A 1 99 ? 61.900 17.330 -91.010 1.00 94.94 99 ALA A N 1
ATOM 741 C CA . ALA A 1 99 ? 62.136 16.126 -91.807 1.00 94.94 99 ALA A CA 1
ATOM 742 C C . ALA A 1 99 ? 61.139 16.009 -92.980 1.00 94.94 99 ALA A C 1
ATOM 744 O O . ALA A 1 99 ? 61.564 15.890 -94.126 1.00 94.94 99 ALA A O 1
ATOM 745 N N . ASN A 1 100 ? 59.833 16.151 -92.718 1.00 95.06 100 ASN A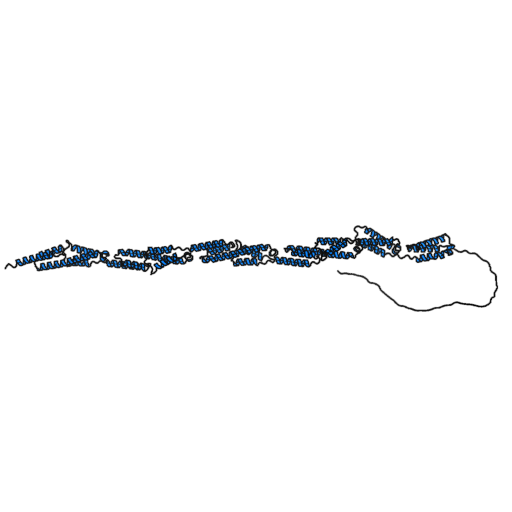 N 1
ATOM 746 C CA . ASN A 1 100 ? 58.775 16.155 -93.741 1.00 95.06 100 ASN A CA 1
ATOM 747 C C . ASN A 1 100 ? 58.978 17.250 -94.804 1.00 95.06 100 ASN A C 1
ATOM 749 O O . ASN A 1 100 ? 58.713 17.034 -95.983 1.00 95.06 100 ASN A O 1
ATOM 753 N N . THR A 1 101 ? 59.447 18.434 -94.396 1.00 95.25 101 THR A N 1
ATOM 754 C CA . THR A 1 101 ? 59.723 19.545 -95.321 1.00 95.25 101 THR A CA 1
ATOM 755 C C . THR A 1 101 ? 60.863 19.187 -96.273 1.00 95.25 101 THR A C 1
ATOM 757 O O . THR A 1 101 ? 60.738 19.407 -97.477 1.00 95.25 101 THR A O 1
ATOM 760 N N . LEU A 1 102 ? 61.940 18.583 -95.759 1.00 94.81 102 LEU A N 1
ATOM 761 C CA . LEU A 1 102 ? 63.079 18.146 -96.567 1.00 94.81 102 LEU A CA 1
ATOM 762 C C . LEU A 1 102 ? 62.729 16.986 -97.514 1.00 94.81 102 LEU A C 1
ATOM 764 O O . LEU A 1 102 ? 63.268 16.932 -98.618 1.00 94.81 102 LEU A O 1
ATOM 768 N N . ASP A 1 103 ? 61.833 16.087 -97.101 1.00 93.69 103 ASP A N 1
ATOM 769 C CA . ASP A 1 103 ? 61.365 14.964 -97.925 1.00 93.69 103 ASP A CA 1
ATOM 770 C C . ASP A 1 103 ? 60.401 15.381 -99.054 1.00 93.69 103 ASP A C 1
ATOM 772 O O . ASP A 1 103 ? 60.185 14.643 -100.015 1.00 93.69 103 ASP A O 1
ATOM 776 N N . SER A 1 104 ? 59.825 16.583 -98.960 1.00 92.44 104 SER A N 1
ATOM 777 C CA . SER A 1 104 ? 58.881 17.108 -99.949 1.00 92.44 104 SER A CA 1
ATOM 778 C C . SER A 1 104 ? 59.546 17.536 -101.268 1.00 92.44 104 SER A C 1
ATOM 780 O O . SER A 1 104 ? 60.738 17.841 -101.327 1.00 92.44 104 SER A O 1
ATOM 782 N N . ASP A 1 105 ? 58.740 17.689 -102.326 1.00 84.75 105 ASP A N 1
ATOM 783 C CA . ASP A 1 105 ? 59.177 18.242 -103.622 1.00 84.75 105 ASP A CA 1
ATOM 784 C C . ASP A 1 105 ? 59.778 19.663 -103.531 1.00 84.75 105 ASP A C 1
ATOM 786 O O . ASP A 1 105 ? 60.467 20.099 -104.456 1.00 84.75 105 ASP A O 1
ATOM 790 N N . ASN A 1 106 ? 59.522 20.379 -102.428 1.00 86.94 106 ASN A N 1
ATOM 791 C CA . ASN A 1 106 ? 60.040 21.719 -102.136 1.00 86.94 106 ASN A CA 1
ATOM 792 C C . ASN A 1 106 ? 61.181 21.713 -101.098 1.00 86.94 106 ASN A C 1
ATOM 794 O O . ASN A 1 106 ? 61.547 22.778 -100.604 1.00 86.94 106 ASN A O 1
ATOM 798 N N . GLY A 1 107 ? 61.712 20.542 -100.730 1.00 90.19 107 GLY A N 1
ATOM 799 C CA . GLY A 1 107 ? 62.833 20.426 -99.801 1.00 90.19 107 GLY A CA 1
ATOM 800 C C . GLY A 1 107 ? 64.120 21.050 -100.350 1.00 90.19 107 GLY A C 1
ATOM 801 O O . GLY A 1 107 ? 64.388 20.999 -101.552 1.00 90.19 107 GLY A O 1
ATOM 802 N N . ASP A 1 108 ? 64.929 21.623 -99.459 1.00 93.56 108 ASP A N 1
ATOM 803 C CA . ASP A 1 108 ? 66.213 22.231 -99.813 1.00 93.56 108 ASP A CA 1
ATOM 804 C C . ASP A 1 108 ? 67.247 21.191 -100.292 1.00 93.56 108 ASP A C 1
ATOM 806 O O . ASP A 1 108 ? 67.180 19.996 -99.981 1.00 93.56 108 ASP A O 1
ATOM 810 N N . ASN A 1 109 ? 68.252 21.659 -101.039 1.00 93.44 109 ASN A N 1
ATOM 811 C CA . ASN A 1 109 ? 69.415 20.854 -101.416 1.00 93.44 109 ASN A CA 1
ATOM 812 C C . ASN A 1 109 ? 70.391 20.721 -100.232 1.00 93.44 109 ASN A C 1
ATOM 814 O O . ASN A 1 109 ? 71.363 21.472 -100.128 1.00 93.44 109 ASN A O 1
ATOM 818 N N . GLU A 1 110 ? 70.119 19.772 -99.339 1.00 94.44 110 GLU A N 1
ATOM 819 C CA . GLU A 1 110 ? 70.978 19.442 -98.196 1.00 94.44 110 GLU A CA 1
ATOM 820 C C . GLU A 1 110 ? 71.918 18.256 -98.470 1.00 94.44 110 GLU A C 1
ATOM 822 O O . GLU A 1 110 ? 71.566 17.327 -99.201 1.00 94.44 110 GLU A O 1
ATOM 827 N N . ASP A 1 111 ? 73.105 18.278 -97.852 1.00 93.38 111 ASP A N 1
ATOM 828 C CA . ASP A 1 111 ? 74.092 17.194 -97.908 1.00 93.38 111 ASP A CA 1
ATOM 829 C C . ASP A 1 111 ? 73.814 16.062 -96.897 1.00 93.38 111 ASP A C 1
ATOM 831 O O . ASP A 1 111 ? 72.914 16.137 -96.061 1.00 93.38 111 ASP A O 1
ATOM 835 N N . ALA A 1 112 ? 74.598 14.983 -96.972 1.00 91.94 112 ALA A N 1
ATOM 836 C CA . ALA A 1 112 ? 74.372 13.778 -96.175 1.00 91.94 112 ALA A CA 1
ATOM 837 C C . ALA A 1 112 ? 74.519 14.005 -94.656 1.00 91.94 112 ALA A C 1
ATOM 839 O O . ALA A 1 112 ? 73.842 13.329 -93.879 1.00 91.94 112 ALA A O 1
ATOM 840 N N . ASP A 1 113 ? 75.349 14.965 -94.232 1.00 94.06 113 ASP A N 1
ATOM 841 C CA . ASP A 1 113 ? 75.543 15.305 -92.819 1.00 94.06 113 ASP A CA 1
ATOM 842 C C . ASP A 1 113 ? 74.388 16.175 -92.299 1.00 94.06 113 ASP A C 1
ATOM 844 O O . ASP A 1 113 ? 73.980 16.052 -91.142 1.00 94.06 113 ASP A O 1
ATOM 848 N N . ALA A 1 114 ? 73.835 17.051 -93.140 1.00 94.56 114 ALA A N 1
ATOM 849 C CA . ALA A 1 114 ? 72.642 17.836 -92.835 1.00 94.56 114 ALA A CA 1
ATOM 850 C C . ALA A 1 114 ? 71.377 16.955 -92.752 1.00 94.56 114 ALA A C 1
ATOM 852 O O . ALA A 1 114 ? 70.645 17.041 -91.760 1.00 94.56 114 ALA A O 1
ATOM 853 N N . VAL A 1 115 ? 71.201 16.008 -93.686 1.00 95.38 115 VAL A N 1
ATOM 854 C CA . VAL A 1 115 ? 70.157 14.966 -93.602 1.00 95.38 115 VAL A CA 1
ATOM 855 C C . VAL A 1 115 ? 70.307 14.155 -92.309 1.00 95.38 115 VAL A C 1
ATOM 857 O O . VAL A 1 115 ? 69.337 14.001 -91.564 1.00 95.38 115 VAL A O 1
ATOM 860 N N . GLN A 1 116 ? 71.524 13.691 -91.987 1.00 95.12 116 GLN A N 1
ATOM 861 C CA . GLN A 1 116 ? 71.777 12.935 -90.755 1.00 95.12 116 GLN A CA 1
ATOM 862 C C . GLN A 1 116 ? 71.432 13.748 -89.499 1.00 95.12 116 GLN A C 1
ATOM 864 O O . GLN A 1 116 ? 70.814 13.203 -88.592 1.00 95.12 116 GLN A O 1
ATOM 869 N N . LYS A 1 117 ? 71.718 15.057 -89.456 1.00 95.25 117 LYS A N 1
ATOM 870 C CA . LYS A 1 117 ? 71.314 15.918 -88.328 1.00 95.25 117 LYS A CA 1
ATOM 871 C C . LYS A 1 117 ? 69.798 15.997 -88.142 1.00 95.25 117 LYS A C 1
ATOM 873 O O . LYS A 1 117 ? 69.354 16.059 -86.998 1.00 95.25 117 LYS A O 1
ATOM 878 N N . LYS A 1 118 ? 68.991 15.979 -89.214 1.00 95.12 118 LYS A N 1
ATOM 879 C CA . LYS A 1 118 ? 67.520 15.923 -89.080 1.00 95.12 118 LYS A CA 1
ATOM 880 C C . LYS A 1 118 ? 67.042 14.557 -88.585 1.00 95.12 118 LYS A C 1
ATOM 882 O O . LYS A 1 118 ? 66.170 14.511 -87.722 1.00 95.12 118 LYS A O 1
ATOM 887 N N . ILE A 1 119 ? 67.648 13.465 -89.061 1.00 95.00 119 ILE A N 1
ATOM 888 C CA . ILE A 1 119 ? 67.401 12.105 -88.545 1.00 95.00 119 ILE A CA 1
ATOM 889 C C . ILE A 1 119 ? 67.735 12.036 -87.047 1.00 95.00 119 ILE A C 1
ATOM 891 O O . ILE A 1 119 ? 66.937 11.544 -86.252 1.00 95.00 119 ILE A O 1
ATOM 895 N N . ASP A 1 120 ? 68.887 12.572 -86.647 1.00 94.94 120 ASP A N 1
ATOM 896 C CA . ASP A 1 120 ? 69.334 12.596 -85.255 1.00 94.94 120 ASP A CA 1
ATOM 897 C C . ASP A 1 120 ? 68.424 13.472 -84.387 1.00 94.94 120 ASP A C 1
ATOM 899 O O . ASP A 1 120 ? 68.096 13.076 -83.271 1.00 94.94 120 ASP A O 1
ATOM 903 N N . ALA A 1 121 ? 67.970 14.628 -84.881 1.00 93.81 121 ALA A N 1
ATOM 904 C CA . ALA A 1 121 ? 66.998 15.461 -84.174 1.00 93.81 121 ALA A CA 1
ATOM 905 C C . ALA A 1 121 ? 65.674 14.712 -83.948 1.00 93.81 121 ALA A C 1
ATOM 907 O O . ALA A 1 121 ? 65.158 14.708 -82.834 1.00 93.81 121 ALA A O 1
ATOM 908 N N . LEU A 1 122 ? 65.165 14.015 -84.968 1.00 92.62 122 LEU A N 1
ATOM 909 C CA . LEU A 1 122 ? 63.911 13.261 -84.897 1.00 92.62 122 LEU A CA 1
ATOM 910 C C . LEU A 1 122 ? 64.000 12.026 -83.981 1.00 92.62 122 LEU A C 1
ATOM 912 O O . LEU A 1 122 ? 63.044 11.693 -83.279 1.00 92.62 122 LEU A O 1
ATOM 916 N N . ASN A 1 123 ? 65.158 11.364 -83.952 1.00 91.00 123 ASN A N 1
ATOM 917 C CA . ASN A 1 123 ? 65.404 10.202 -83.098 1.00 91.00 123 ASN A CA 1
ATOM 918 C C . ASN A 1 123 ? 65.696 10.569 -81.637 1.00 91.00 123 ASN A C 1
ATOM 920 O O . ASN A 1 123 ? 65.314 9.814 -80.743 1.00 91.00 123 ASN A O 1
ATOM 924 N N . ASN A 1 124 ? 66.357 11.706 -81.389 1.00 91.56 124 ASN A N 1
ATOM 925 C CA . ASN A 1 124 ? 66.722 12.162 -80.043 1.00 91.56 124 ASN A CA 1
ATOM 926 C C . ASN A 1 124 ? 65.695 13.116 -79.407 1.00 91.56 124 ASN A C 1
ATOM 928 O O . ASN A 1 124 ? 65.823 13.422 -78.218 1.00 91.56 124 ASN A O 1
ATOM 932 N N . ALA A 1 125 ? 64.695 13.587 -80.161 1.00 90.81 125 ALA A N 1
ATOM 933 C CA . ALA A 1 125 ? 63.581 14.362 -79.625 1.00 90.81 125 ALA A CA 1
ATOM 934 C C . ALA A 1 125 ? 62.864 13.561 -78.528 1.00 90.81 125 ALA A C 1
ATOM 936 O O . ALA A 1 125 ? 62.358 12.458 -78.755 1.00 90.81 125 ALA A O 1
ATOM 937 N N . LYS A 1 126 ? 62.867 14.111 -77.312 1.00 89.25 126 LYS A N 1
ATOM 938 C CA . LYS A 1 126 ? 62.373 13.417 -76.124 1.00 89.25 126 LYS A CA 1
ATOM 939 C C . LYS A 1 126 ? 60.857 13.513 -76.042 1.00 89.25 126 LYS A C 1
ATOM 941 O O . LYS A 1 126 ? 60.290 14.583 -76.218 1.00 89.25 126 LYS A O 1
ATOM 946 N N . LEU A 1 127 ? 60.242 12.388 -75.710 1.00 94.19 127 LEU A N 1
ATOM 947 C CA . LEU A 1 127 ? 58.831 12.261 -75.379 1.00 94.19 127 LEU A CA 1
ATOM 948 C C . LEU A 1 127 ? 58.755 11.531 -74.038 1.00 94.19 127 LEU A C 1
ATOM 950 O O . LEU A 1 127 ? 59.349 10.464 -73.891 1.00 94.19 127 LEU A O 1
ATOM 954 N N . ASP A 1 128 ? 58.077 12.121 -73.059 1.00 94.56 128 ASP A N 1
ATOM 955 C CA . ASP A 1 128 ? 58.085 11.680 -71.658 1.00 94.56 128 ASP A CA 1
ATOM 956 C C . ASP A 1 128 ? 56.753 11.059 -71.204 1.00 94.56 128 ASP A C 1
ATOM 958 O O . ASP A 1 128 ? 56.590 10.749 -70.026 1.00 94.56 128 ASP A O 1
ATOM 962 N N . GLY A 1 129 ? 55.793 10.840 -72.110 1.00 96.00 129 GLY A N 1
ATOM 963 C CA . GLY A 1 129 ? 54.428 10.449 -71.742 1.00 96.00 129 GLY A CA 1
ATOM 964 C C . GLY A 1 129 ? 54.297 9.119 -70.988 1.00 96.00 129 GLY A C 1
ATOM 965 O O . GLY A 1 129 ? 53.378 8.951 -70.185 1.00 96.00 129 GLY A O 1
ATOM 966 N N . GLU A 1 130 ? 55.235 8.187 -71.176 1.00 95.06 130 GLU A N 1
ATOM 967 C CA . GLU A 1 130 ? 55.296 6.945 -70.390 1.00 95.06 130 GLU A CA 1
ATOM 968 C C . GLU A 1 130 ? 55.724 7.213 -68.937 1.00 95.06 130 GLU A C 1
ATOM 970 O O . GLU A 1 130 ? 55.082 6.715 -68.007 1.00 95.06 130 GLU A O 1
ATOM 975 N N . ASP A 1 131 ? 56.728 8.072 -68.729 1.00 96.25 131 ASP A N 1
ATOM 976 C CA . ASP A 1 131 ? 57.157 8.523 -67.401 1.00 96.25 131 ASP A CA 1
ATOM 977 C C . ASP A 1 131 ? 56.072 9.374 -66.726 1.00 96.25 131 ASP A C 1
ATOM 979 O O . ASP A 1 131 ? 55.825 9.224 -65.528 1.00 96.25 131 ASP A O 1
ATOM 983 N N . GLN A 1 132 ? 55.375 10.240 -67.471 1.00 96.50 132 GLN A N 1
ATOM 984 C CA . GLN A 1 132 ? 54.252 11.026 -66.948 1.00 96.50 132 GLN A CA 1
ATOM 985 C C . GLN A 1 132 ? 53.113 10.118 -66.464 1.00 96.50 132 GLN A C 1
ATOM 987 O O . GLN A 1 132 ? 52.617 10.294 -65.347 1.00 96.50 132 GLN A O 1
ATOM 992 N N . LEU A 1 133 ? 52.743 9.090 -67.238 1.00 96.50 133 LEU A N 1
ATOM 993 C CA . LEU A 1 133 ? 51.740 8.107 -66.824 1.00 96.50 133 LEU A CA 1
ATOM 994 C C . LEU A 1 133 ? 52.199 7.295 -65.600 1.00 96.50 133 LEU A C 1
ATOM 996 O O . LEU A 1 133 ? 51.420 7.104 -64.663 1.00 96.50 133 LEU A O 1
ATOM 1000 N N . ALA A 1 134 ? 53.456 6.844 -65.568 1.00 97.25 134 ALA A N 1
ATOM 1001 C CA . ALA A 1 134 ? 54.015 6.104 -64.436 1.00 97.25 134 ALA A CA 1
ATOM 1002 C C . ALA A 1 134 ? 54.044 6.951 -63.148 1.00 97.25 134 ALA A C 1
ATOM 1004 O O . ALA A 1 134 ? 53.624 6.486 -62.083 1.00 97.25 134 ALA A O 1
ATOM 1005 N N . ASN A 1 135 ? 54.459 8.217 -63.246 1.00 97.56 135 ASN A N 1
ATOM 1006 C CA . ASN A 1 135 ? 54.454 9.168 -62.136 1.00 97.56 135 ASN A CA 1
ATOM 1007 C C . ASN A 1 135 ? 53.029 9.494 -61.665 1.00 97.56 135 ASN A C 1
ATOM 1009 O O . ASN A 1 135 ? 52.781 9.528 -60.458 1.00 97.56 135 ASN A O 1
ATOM 1013 N N . ALA A 1 136 ? 52.071 9.664 -62.582 1.00 97.81 136 ALA A N 1
ATOM 1014 C CA . ALA A 1 136 ? 50.663 9.859 -62.240 1.00 97.81 136 ALA A CA 1
ATOM 1015 C C . ALA A 1 136 ? 50.090 8.654 -61.473 1.00 97.81 136 ALA A C 1
ATOM 1017 O O . ALA A 1 136 ? 49.464 8.840 -60.426 1.00 97.81 136 ALA A O 1
ATOM 1018 N N . LYS A 1 137 ? 50.372 7.419 -61.923 1.00 98.31 137 LYS A N 1
ATOM 1019 C CA . LYS A 1 137 ? 49.989 6.189 -61.206 1.00 98.31 137 LYS A CA 1
ATOM 1020 C C . LYS A 1 137 ? 50.610 6.125 -59.817 1.00 98.31 137 LYS A C 1
ATOM 1022 O O . LYS A 1 137 ? 49.895 5.898 -58.844 1.00 98.31 137 LYS A O 1
ATOM 1027 N N . LYS A 1 138 ? 51.919 6.375 -59.704 1.00 98.44 138 LYS A N 1
ATOM 1028 C CA . LYS A 1 138 ? 52.624 6.385 -58.417 1.00 98.44 138 LYS A CA 1
ATOM 1029 C C . LYS A 1 138 ? 52.008 7.402 -57.451 1.00 98.44 138 LYS A C 1
ATOM 1031 O O . LYS A 1 138 ? 51.693 7.045 -56.321 1.00 98.44 138 LYS A O 1
ATOM 1036 N N . ASN A 1 139 ? 51.785 8.637 -57.898 1.00 97.81 139 ASN A N 1
ATOM 1037 C CA . ASN A 1 139 ? 51.206 9.697 -57.070 1.00 97.81 139 ASN A CA 1
ATOM 1038 C C . ASN A 1 139 ? 49.773 9.368 -56.619 1.00 97.81 139 ASN A C 1
ATOM 1040 O O . ASN A 1 139 ? 49.414 9.643 -55.475 1.00 97.81 139 ASN A O 1
ATOM 1044 N N . ALA A 1 140 ? 48.969 8.743 -57.483 1.00 98.56 140 ALA A N 1
ATOM 1045 C CA . ALA A 1 140 ? 47.625 8.285 -57.143 1.00 98.56 140 ALA A CA 1
ATOM 1046 C C . ALA A 1 140 ? 47.631 7.112 -56.145 1.00 98.56 140 ALA A C 1
ATOM 1048 O O . ALA A 1 140 ? 46.856 7.127 -55.191 1.00 98.56 140 ALA A O 1
ATOM 1049 N N . ILE A 1 141 ? 48.540 6.144 -56.295 1.00 98.56 141 ILE A N 1
ATOM 1050 C CA . ILE A 1 141 ? 48.744 5.060 -55.319 1.00 98.56 141 ILE A CA 1
ATOM 1051 C C . ILE A 1 141 ? 49.225 5.625 -53.976 1.00 98.56 141 ILE A C 1
ATOM 1053 O O . ILE A 1 141 ? 48.703 5.244 -52.932 1.00 98.56 141 ILE A O 1
ATOM 1057 N N . ASP A 1 142 ? 50.155 6.583 -53.979 1.00 98.19 142 ASP A N 1
ATOM 1058 C CA . ASP A 1 142 ? 50.624 7.275 -52.771 1.00 98.19 142 ASP A CA 1
ATOM 1059 C C . ASP A 1 142 ? 49.512 8.103 -52.098 1.00 98.19 142 ASP A C 1
ATOM 1061 O O . ASP A 1 142 ? 49.535 8.280 -50.878 1.00 98.19 142 ASP A O 1
ATOM 1065 N N . ALA A 1 143 ? 48.535 8.610 -52.860 1.00 98.25 143 ALA A N 1
ATOM 1066 C CA . ALA A 1 143 ? 47.350 9.283 -52.329 1.00 98.25 143 ALA A CA 1
ATOM 1067 C C . ALA A 1 143 ? 46.357 8.281 -51.715 1.00 98.25 143 ALA A C 1
ATOM 1069 O O . ALA A 1 143 ? 45.981 8.439 -50.555 1.00 98.25 143 ALA A O 1
ATOM 1070 N N . ILE A 1 144 ? 46.011 7.207 -52.435 1.00 98.62 144 ILE A N 1
ATOM 1071 C CA . ILE A 1 144 ? 45.139 6.126 -51.941 1.00 98.62 144 ILE A CA 1
ATOM 1072 C C . ILE A 1 144 ? 45.742 5.470 -50.691 1.00 98.62 144 ILE A C 1
ATOM 1074 O O . ILE A 1 144 ? 45.031 5.177 -49.732 1.00 98.62 144 ILE A O 1
ATOM 1078 N N . ASN A 1 145 ? 47.065 5.305 -50.632 1.00 97.94 145 ASN A N 1
ATOM 1079 C CA . ASN A 1 145 ? 47.743 4.757 -49.460 1.00 97.94 145 ASN A CA 1
ATOM 1080 C C . ASN A 1 145 ? 47.607 5.624 -48.197 1.00 97.94 145 ASN A C 1
ATOM 1082 O O . ASN A 1 145 ? 47.672 5.071 -47.098 1.00 97.94 145 ASN A O 1
ATOM 1086 N N . LYS A 1 146 ? 47.345 6.932 -48.333 1.00 98.19 146 LYS A N 1
ATOM 1087 C CA . LYS A 1 146 ? 47.101 7.868 -47.216 1.00 98.19 146 LYS A CA 1
ATOM 1088 C C . LYS A 1 146 ? 45.635 7.932 -46.766 1.00 98.19 146 LYS A C 1
ATOM 1090 O O . LYS A 1 146 ? 45.355 8.590 -45.768 1.00 98.19 146 LYS A O 1
ATOM 1095 N N . LEU A 1 147 ? 44.718 7.270 -47.476 1.00 98.06 147 LEU A N 1
ATOM 1096 C CA . LEU A 1 147 ? 43.328 7.084 -47.052 1.00 98.06 147 LEU A CA 1
ATOM 1097 C C . LEU A 1 147 ? 43.290 6.073 -45.889 1.00 98.06 147 LEU A C 1
ATOM 1099 O O . LEU A 1 147 ? 43.901 5.003 -45.977 1.00 98.06 147 LEU A O 1
ATOM 1103 N N . ASN A 1 148 ? 42.643 6.436 -44.777 1.00 96.12 148 ASN A N 1
ATOM 1104 C CA . ASN A 1 148 ? 42.782 5.765 -43.469 1.00 96.12 148 ASN A CA 1
ATOM 1105 C C . ASN A 1 148 ? 41.506 5.043 -42.997 1.00 96.12 148 ASN A C 1
ATOM 1107 O O . ASN A 1 148 ? 41.493 4.412 -41.936 1.00 96.12 148 ASN A O 1
ATOM 1111 N N . ASN A 1 149 ? 40.417 5.163 -43.750 1.00 97.75 149 ASN A N 1
ATOM 1112 C CA . ASN A 1 149 ? 39.109 4.617 -43.420 1.00 97.75 149 ASN A CA 1
ATOM 1113 C C . ASN A 1 149 ? 38.683 3.469 -44.324 1.00 97.75 149 ASN A C 1
ATOM 1115 O O . ASN A 1 149 ? 37.969 2.594 -43.842 1.00 97.75 149 ASN A O 1
ATOM 1119 N N . LEU A 1 150 ? 39.157 3.437 -45.572 1.00 97.94 150 LEU A N 1
ATOM 1120 C CA . LEU A 1 150 ? 38.993 2.281 -46.456 1.00 97.94 150 LEU A CA 1
ATOM 1121 C C . LEU A 1 150 ? 39.450 0.984 -45.779 1.00 97.94 150 LEU A C 1
ATOM 1123 O O . LEU A 1 150 ? 40.551 0.923 -45.221 1.00 97.94 150 LEU A O 1
ATOM 1127 N N . ASN A 1 151 ? 38.643 -0.070 -45.906 1.00 97.75 151 ASN A N 1
ATOM 1128 C CA . ASN A 1 151 ? 39.083 -1.414 -45.553 1.00 97.75 151 ASN A CA 1
ATOM 1129 C C . ASN A 1 151 ? 40.116 -1.936 -46.573 1.00 97.75 151 ASN A C 1
ATOM 1131 O O . ASN A 1 151 ? 40.371 -1.337 -47.627 1.00 97.75 151 ASN A O 1
ATOM 1135 N N . LYS A 1 152 ? 40.731 -3.079 -46.262 1.00 97.75 152 LYS A N 1
ATOM 1136 C CA . LYS A 1 152 ? 41.807 -3.654 -47.077 1.00 97.75 152 LYS A CA 1
ATOM 1137 C C . LYS A 1 152 ? 41.369 -3.979 -48.511 1.00 97.75 152 LYS A C 1
ATOM 1139 O O . LYS A 1 152 ? 42.137 -3.731 -49.441 1.00 97.75 152 LYS A O 1
ATOM 1144 N N . ALA A 1 153 ? 40.160 -4.509 -48.697 1.00 97.94 153 ALA A N 1
ATOM 1145 C CA . ALA A 1 153 ? 39.643 -4.895 -50.007 1.00 97.94 153 ALA A CA 1
ATOM 1146 C C . ALA A 1 153 ? 39.351 -3.668 -50.889 1.00 97.94 153 ALA A C 1
ATOM 1148 O O . ALA A 1 153 ? 39.789 -3.626 -52.038 1.00 97.94 153 ALA A O 1
ATOM 1149 N N . GLN A 1 154 ? 38.704 -2.641 -50.329 1.00 98.31 154 GLN A N 1
ATOM 1150 C CA . GLN A 1 154 ? 38.436 -1.360 -50.995 1.00 98.31 154 GLN A CA 1
ATOM 1151 C C . GLN A 1 154 ? 39.728 -0.653 -51.417 1.00 98.31 154 GLN A C 1
ATOM 1153 O O . GLN A 1 154 ? 39.875 -0.207 -52.558 1.00 98.31 154 GLN A O 1
ATOM 1158 N N . LYS A 1 155 ? 40.705 -0.590 -50.504 1.00 97.62 155 LYS A N 1
ATOM 1159 C CA . LYS A 1 155 ? 42.001 0.051 -50.749 1.00 97.62 155 LYS A CA 1
ATOM 1160 C C . LYS A 1 155 ? 42.799 -0.671 -51.838 1.00 97.62 155 LYS A C 1
ATOM 1162 O O . LYS A 1 155 ? 43.352 -0.013 -52.720 1.00 97.62 155 LYS A O 1
ATOM 1167 N N . GLN A 1 156 ? 42.805 -2.007 -51.828 1.00 97.88 156 GLN A N 1
ATOM 1168 C CA . GLN A 1 156 ? 43.440 -2.802 -52.882 1.00 97.88 156 GLN A CA 1
ATOM 1169 C C . GLN A 1 156 ? 42.732 -2.627 -54.233 1.00 97.88 156 GLN A C 1
ATOM 1171 O O . GLN A 1 156 ? 43.403 -2.401 -55.236 1.00 97.88 156 GLN A O 1
ATOM 1176 N N . ALA A 1 157 ? 41.396 -2.655 -54.269 1.00 98.19 157 ALA A N 1
ATOM 1177 C CA . ALA A 1 157 ? 40.630 -2.478 -55.503 1.00 98.19 157 ALA A CA 1
ATOM 1178 C C . ALA A 1 157 ? 40.896 -1.114 -56.171 1.00 98.19 157 ALA A C 1
ATOM 1180 O O . ALA A 1 157 ? 41.036 -1.042 -57.394 1.00 98.19 157 ALA A O 1
ATOM 1181 N N . ALA A 1 158 ? 41.036 -0.045 -55.380 1.00 98.25 158 ALA A N 1
ATOM 1182 C CA . ALA A 1 158 ? 41.406 1.278 -55.881 1.00 98.25 158 ALA A CA 1
ATOM 1183 C C . ALA A 1 158 ? 42.842 1.318 -56.449 1.00 98.25 158 ALA A C 1
ATOM 1185 O O . ALA A 1 158 ? 43.062 1.876 -57.526 1.00 98.25 158 ALA A O 1
ATOM 1186 N N . ILE A 1 159 ? 43.813 0.684 -55.779 1.00 98.50 159 ILE A N 1
ATOM 1187 C CA . ILE A 1 159 ? 45.199 0.554 -56.273 1.00 98.50 159 ILE A CA 1
ATOM 1188 C C . ILE A 1 159 ? 45.244 -0.254 -57.581 1.00 98.50 159 ILE A C 1
ATOM 1190 O O . ILE A 1 159 ? 45.897 0.154 -58.544 1.00 98.50 159 ILE A O 1
ATOM 1194 N N . ASP A 1 160 ? 44.512 -1.366 -57.652 1.00 98.56 160 ASP A N 1
ATOM 1195 C CA . ASP A 1 160 ? 44.424 -2.210 -58.847 1.00 98.56 160 ASP A CA 1
ATOM 1196 C C . ASP A 1 160 ? 43.791 -1.467 -60.030 1.00 98.56 160 ASP A C 1
ATOM 1198 O O . ASP A 1 160 ? 44.206 -1.664 -61.174 1.00 98.56 160 ASP A O 1
ATOM 1202 N N . ALA A 1 161 ? 42.813 -0.593 -59.773 1.00 98.31 161 ALA A N 1
ATOM 1203 C CA . ALA A 1 161 ? 42.227 0.271 -60.791 1.00 98.31 161 ALA A CA 1
ATOM 1204 C C . ALA A 1 161 ? 43.246 1.295 -61.328 1.00 98.31 161 ALA A C 1
ATOM 1206 O O . ALA A 1 161 ? 43.386 1.418 -62.545 1.00 98.31 161 ALA A O 1
ATOM 1207 N N . VAL A 1 162 ? 44.019 1.967 -60.460 1.00 98.56 162 VAL A N 1
ATOM 1208 C CA . VAL A 1 162 ? 45.089 2.892 -60.898 1.00 98.56 162 VAL A CA 1
ATOM 1209 C C . VAL A 1 162 ? 46.151 2.165 -61.727 1.00 98.56 162 VAL A C 1
ATOM 1211 O O . VAL A 1 162 ? 46.577 2.666 -62.767 1.00 98.56 162 VAL A O 1
ATOM 1214 N N . ASN A 1 163 ? 46.551 0.957 -61.320 1.00 97.88 163 ASN A N 1
ATOM 1215 C CA . ASN A 1 163 ? 47.510 0.150 -62.077 1.00 97.88 163 ASN A CA 1
ATOM 1216 C C . ASN A 1 163 ? 47.005 -0.196 -63.491 1.00 97.88 163 ASN A C 1
ATOM 1218 O O . ASN A 1 163 ? 47.805 -0.203 -64.430 1.00 97.88 163 ASN A O 1
ATOM 1222 N N . LYS A 1 164 ? 45.694 -0.421 -63.658 1.00 97.75 164 LYS A N 1
ATOM 1223 C CA . LYS A 1 164 ? 45.039 -0.748 -64.940 1.00 97.75 164 LYS A CA 1
ATOM 1224 C C . LYS A 1 164 ? 44.771 0.451 -65.858 1.00 97.75 164 LYS A C 1
ATOM 1226 O O . LYS A 1 164 ? 44.517 0.224 -67.038 1.00 97.75 164 LYS A O 1
ATOM 1231 N N . ALA A 1 165 ? 44.819 1.687 -65.357 1.00 97.50 165 ALA A N 1
ATOM 1232 C CA . ALA A 1 165 ? 44.598 2.886 -66.170 1.00 97.50 165 ALA A CA 1
ATOM 1233 C C . ALA A 1 165 ? 45.639 3.004 -67.302 1.00 97.50 165 ALA A C 1
ATOM 1235 O O . ALA A 1 165 ? 46.827 2.760 -67.083 1.00 97.50 165 ALA A O 1
ATOM 1236 N N . ASN A 1 166 ? 45.223 3.393 -68.504 1.00 94.31 166 ASN A N 1
ATOM 1237 C CA . ASN A 1 166 ? 46.102 3.543 -69.674 1.00 94.31 166 ASN A CA 1
ATOM 1238 C C . ASN A 1 166 ? 46.396 5.011 -70.011 1.00 94.31 166 ASN A C 1
ATOM 1240 O O . ASN A 1 166 ? 47.317 5.295 -70.775 1.00 94.31 166 ASN A O 1
ATOM 1244 N N . THR A 1 167 ? 45.646 5.940 -69.418 1.00 95.75 167 THR A N 1
ATOM 1245 C CA . THR A 1 167 ? 45.810 7.388 -69.592 1.00 95.75 167 THR A CA 1
ATOM 1246 C C . THR A 1 167 ? 45.801 8.108 -68.244 1.00 95.75 167 THR A C 1
ATOM 1248 O O . THR A 1 167 ? 45.253 7.616 -67.257 1.00 95.75 167 THR A O 1
ATOM 1251 N N . ILE A 1 168 ? 46.385 9.306 -68.187 1.00 95.94 168 ILE A N 1
ATOM 1252 C CA . ILE A 1 168 ? 46.397 10.150 -66.982 1.00 95.94 168 ILE A CA 1
ATOM 1253 C C . ILE A 1 168 ? 44.967 10.602 -66.625 1.00 95.94 168 ILE A C 1
ATOM 1255 O O . ILE A 1 168 ? 44.621 10.712 -65.448 1.00 95.94 168 ILE A O 1
ATOM 1259 N N . ALA A 1 169 ? 44.107 10.796 -67.631 1.00 95.38 169 ALA A N 1
ATOM 1260 C CA . ALA A 1 169 ? 42.710 11.191 -67.453 1.00 95.38 169 ALA A CA 1
ATOM 1261 C C . ALA A 1 169 ? 41.871 10.139 -66.697 1.00 95.38 169 ALA A C 1
ATOM 1263 O O . ALA A 1 169 ? 41.024 10.506 -65.884 1.00 95.38 169 ALA A O 1
ATOM 1264 N N . GLU A 1 170 ? 42.134 8.844 -66.907 1.00 97.69 170 GLU A N 1
ATOM 1265 C CA . GLU A 1 170 ? 41.462 7.738 -66.201 1.00 97.69 170 GLU A CA 1
ATOM 1266 C C . GLU A 1 170 ? 41.805 7.674 -64.704 1.00 97.69 170 GLU A C 1
ATOM 1268 O O . GLU A 1 170 ? 41.017 7.158 -63.912 1.00 97.69 170 GLU A O 1
ATOM 1273 N N . ILE A 1 171 ? 42.960 8.207 -64.292 1.00 98.25 171 ILE A N 1
ATOM 1274 C CA . ILE A 1 171 ? 43.452 8.090 -62.912 1.00 98.25 171 ILE A CA 1
ATOM 1275 C C . ILE A 1 171 ? 42.669 8.996 -61.952 1.00 98.25 171 ILE A C 1
ATOM 1277 O O . ILE A 1 171 ? 42.379 8.589 -60.824 1.00 98.25 171 ILE A O 1
ATOM 1281 N N . LYS A 1 172 ? 42.293 10.212 -62.377 1.00 95.94 172 LYS A N 1
ATOM 1282 C CA . LYS A 1 172 ? 41.634 11.182 -61.484 1.00 95.94 172 LYS A CA 1
ATOM 1283 C C . LYS A 1 172 ? 40.292 10.665 -60.923 1.00 95.94 172 LYS A C 1
ATOM 1285 O O . LYS A 1 172 ? 40.155 10.687 -59.699 1.00 95.94 172 LYS A O 1
ATOM 1290 N N . PRO A 1 173 ? 39.343 10.138 -61.730 1.00 98.19 173 PRO A N 1
ATOM 1291 C CA . PRO A 1 173 ? 38.090 9.588 -61.205 1.00 98.19 173 PRO A CA 1
ATOM 1292 C C . PRO A 1 173 ? 38.285 8.450 -60.196 1.00 98.19 173 PRO A C 1
ATOM 1294 O O . PRO A 1 173 ? 37.489 8.311 -59.272 1.00 98.19 173 PRO A O 1
ATOM 1297 N N . ILE A 1 174 ? 39.348 7.648 -60.333 1.00 98.50 174 ILE A N 1
ATOM 1298 C CA . ILE A 1 174 ? 39.648 6.550 -59.402 1.00 98.50 174 ILE A CA 1
ATOM 1299 C C . ILE A 1 174 ? 40.034 7.107 -58.024 1.00 98.50 174 ILE A C 1
ATOM 1301 O O . ILE A 1 174 ? 39.518 6.641 -57.008 1.00 98.50 174 ILE A O 1
ATOM 1305 N N . VAL A 1 175 ? 40.891 8.133 -57.984 1.00 98.12 175 VAL A N 1
ATOM 1306 C CA . VAL A 1 175 ? 41.289 8.806 -56.734 1.00 98.12 175 VAL A CA 1
ATOM 1307 C C . VAL A 1 175 ? 40.112 9.559 -56.108 1.00 98.12 175 VAL A C 1
ATOM 1309 O O . VAL A 1 175 ? 39.918 9.465 -54.895 1.00 98.12 175 VAL A O 1
ATOM 1312 N N . ASP A 1 176 ? 39.300 10.256 -56.910 1.00 97.88 176 ASP A N 1
ATOM 1313 C CA . ASP A 1 176 ? 38.098 10.951 -56.431 1.00 97.88 176 ASP A CA 1
ATOM 1314 C C . ASP A 1 176 ? 37.108 9.954 -55.784 1.00 97.88 176 ASP A C 1
ATOM 1316 O O . ASP A 1 176 ? 36.656 10.164 -54.656 1.00 97.88 176 ASP A O 1
ATOM 1320 N N . ASN A 1 177 ? 36.833 8.823 -56.450 1.00 98.06 177 ASN A N 1
ATOM 1321 C CA . ASN A 1 177 ? 35.942 7.772 -55.945 1.00 98.06 177 ASN A CA 1
ATOM 1322 C C . ASN A 1 177 ? 36.478 7.113 -54.666 1.00 98.06 177 ASN A C 1
ATOM 1324 O O . ASN A 1 177 ? 35.723 6.937 -53.710 1.00 98.06 177 ASN A O 1
ATOM 1328 N N . ALA A 1 178 ? 37.775 6.788 -54.617 1.00 98.44 178 ALA A N 1
ATOM 1329 C CA . ALA A 1 178 ? 38.408 6.226 -53.423 1.00 98.44 178 ALA A CA 1
ATOM 1330 C C . ALA A 1 178 ? 38.361 7.206 -52.236 1.00 98.44 178 ALA A C 1
ATOM 1332 O O . ALA A 1 178 ? 38.110 6.793 -51.107 1.00 98.44 178 ALA A O 1
ATOM 1333 N N . THR A 1 179 ? 38.533 8.506 -52.492 1.00 98.38 179 THR A N 1
ATOM 1334 C CA . THR A 1 179 ? 38.453 9.560 -51.466 1.00 98.38 179 THR A CA 1
ATOM 1335 C C . THR A 1 179 ? 37.024 9.731 -50.936 1.00 98.38 179 THR A C 1
ATOM 1337 O O . THR A 1 179 ? 36.826 9.852 -49.728 1.00 98.38 179 THR A O 1
ATOM 1340 N N . ASN A 1 180 ? 36.012 9.689 -51.810 1.00 98.31 180 ASN A N 1
ATOM 1341 C CA . ASN A 1 180 ? 34.603 9.715 -51.402 1.00 98.31 180 ASN A CA 1
ATOM 1342 C C . ASN A 1 180 ? 34.232 8.482 -50.553 1.00 98.31 180 ASN A C 1
ATOM 1344 O O . ASN A 1 180 ? 33.581 8.607 -49.514 1.00 98.31 180 ASN A O 1
ATOM 1348 N N . LEU A 1 181 ? 34.697 7.297 -50.962 1.00 98.31 181 LEU A N 1
ATOM 1349 C CA . LEU A 1 181 ? 34.498 6.055 -50.217 1.00 98.31 181 LEU A CA 1
ATOM 1350 C C . LEU A 1 181 ? 35.191 6.082 -48.845 1.00 98.31 181 LEU A C 1
ATOM 1352 O O . LEU A 1 181 ? 34.599 5.639 -47.864 1.00 98.31 181 LEU A O 1
ATOM 1356 N N . ASP A 1 182 ? 36.393 6.660 -48.744 1.00 98.50 182 ASP A N 1
ATOM 1357 C CA . ASP A 1 182 ? 37.083 6.857 -47.462 1.00 98.50 182 ASP A CA 1
ATOM 1358 C C . ASP A 1 182 ? 36.268 7.750 -46.517 1.00 98.50 182 ASP A C 1
ATOM 1360 O O . ASP A 1 182 ? 36.084 7.405 -45.350 1.00 98.50 182 ASP A O 1
ATOM 1364 N N . GLY A 1 183 ? 35.693 8.841 -47.034 1.00 98.25 183 GLY A N 1
ATOM 1365 C CA . GLY A 1 183 ? 34.773 9.691 -46.276 1.00 98.25 183 GLY A CA 1
ATOM 1366 C C . GLY A 1 183 ? 33.583 8.905 -45.716 1.00 98.25 183 GLY A C 1
ATOM 1367 O O . GLY A 1 183 ? 33.316 8.962 -44.515 1.00 98.25 183 GLY A O 1
ATOM 1368 N N . LYS A 1 184 ? 32.923 8.093 -46.554 1.00 98.44 184 LYS A N 1
ATOM 1369 C CA . LYS A 1 184 ? 31.796 7.244 -46.131 1.00 98.44 184 LYS A CA 1
ATOM 1370 C C . LYS A 1 184 ? 32.189 6.164 -45.127 1.00 98.44 184 LYS A C 1
ATOM 1372 O O . LYS A 1 184 ? 31.445 5.934 -44.178 1.00 98.44 184 LYS A O 1
ATOM 1377 N N . MET A 1 185 ? 33.361 5.551 -45.268 1.00 98.38 185 MET A N 1
ATOM 1378 C CA . MET A 1 185 ? 33.886 4.622 -44.262 1.00 98.38 185 MET A CA 1
ATOM 1379 C C . MET A 1 185 ? 34.235 5.335 -42.944 1.00 98.38 185 MET A C 1
ATOM 1381 O O . MET A 1 185 ? 34.046 4.773 -41.867 1.00 98.38 185 MET A O 1
ATOM 1385 N N . GLY A 1 186 ? 34.685 6.591 -42.999 1.00 98.25 186 GLY A N 1
ATOM 1386 C CA . GLY A 1 186 ? 34.880 7.435 -41.819 1.00 98.25 186 GLY A CA 1
ATOM 1387 C C . GLY A 1 186 ? 33.568 7.745 -41.090 1.00 98.25 186 GLY A C 1
ATOM 1388 O O . GLY A 1 186 ? 33.529 7.731 -39.861 1.00 98.25 186 GLY A O 1
ATOM 1389 N N . ASP A 1 187 ? 32.479 7.968 -41.826 1.00 98.50 187 ASP A N 1
ATOM 1390 C CA . ASP A 1 187 ? 31.141 8.139 -41.247 1.00 98.50 187 ASP A CA 1
ATOM 1391 C C . ASP A 1 187 ? 30.561 6.816 -40.709 1.00 98.50 187 ASP A C 1
ATOM 1393 O O . ASP A 1 187 ? 29.937 6.815 -39.648 1.00 98.50 187 ASP A O 1
ATOM 1397 N N . LEU A 1 188 ? 30.843 5.676 -41.356 1.00 98.50 188 LEU A N 1
ATOM 1398 C CA . LEU A 1 188 ? 30.495 4.341 -40.847 1.00 98.50 188 LEU A CA 1
ATOM 1399 C C . LEU A 1 188 ? 31.141 4.069 -39.480 1.00 98.50 188 LEU A C 1
ATOM 1401 O O . LEU A 1 188 ? 30.467 3.577 -38.577 1.00 98.50 188 LEU A O 1
ATOM 1405 N N . LYS A 1 189 ? 32.419 4.432 -39.297 1.00 98.12 189 LYS A N 1
ATOM 1406 C CA . LYS A 1 189 ? 33.117 4.308 -38.004 1.00 98.12 189 LYS A CA 1
ATOM 1407 C C . LYS A 1 189 ? 32.423 5.102 -36.892 1.00 98.12 189 LYS A C 1
ATOM 1409 O O . LYS A 1 189 ? 32.176 4.545 -35.826 1.00 98.12 189 LYS A O 1
ATOM 1414 N N . LYS A 1 190 ? 32.024 6.352 -37.156 1.00 98.12 190 LYS A N 1
ATOM 1415 C CA . LYS A 1 190 ? 31.259 7.172 -36.192 1.00 98.12 190 LYS A CA 1
ATOM 1416 C C . LYS A 1 190 ? 29.905 6.538 -35.862 1.00 98.12 190 LYS A C 1
ATOM 1418 O O . LYS A 1 190 ? 29.551 6.431 -34.694 1.00 98.12 190 LYS A O 1
ATOM 1423 N N . ALA A 1 191 ? 29.177 6.054 -36.871 1.00 98.19 191 ALA A N 1
ATOM 1424 C CA . ALA A 1 191 ? 27.890 5.386 -36.668 1.00 98.19 191 ALA A CA 1
ATOM 1425 C C . ALA A 1 191 ? 28.022 4.110 -35.808 1.00 98.19 191 ALA A C 1
ATOM 1427 O O . ALA A 1 191 ? 27.159 3.833 -34.977 1.00 98.19 191 ALA A O 1
ATOM 1428 N N . ILE A 1 192 ? 29.122 3.361 -35.956 1.00 98.25 192 ILE A N 1
ATOM 1429 C CA . ILE A 1 192 ? 29.467 2.219 -35.092 1.00 98.25 192 ILE A CA 1
ATOM 1430 C C . ILE A 1 192 ? 29.735 2.675 -33.647 1.00 98.25 192 ILE A C 1
ATOM 1432 O O . ILE A 1 192 ? 29.256 2.036 -32.710 1.00 98.25 192 ILE A O 1
ATOM 1436 N N . GLU A 1 193 ? 30.479 3.762 -33.433 1.00 97.69 193 GLU A N 1
ATOM 1437 C CA . GLU A 1 193 ? 30.748 4.312 -32.093 1.00 97.69 193 GLU A CA 1
ATOM 1438 C C . GLU A 1 193 ? 29.454 4.771 -31.396 1.00 97.69 193 GLU A C 1
ATOM 1440 O O . GLU A 1 193 ? 29.181 4.367 -30.262 1.00 97.69 193 GLU A O 1
ATOM 1445 N N . GLU A 1 194 ? 28.603 5.528 -32.096 1.00 96.50 194 GLU A N 1
ATOM 1446 C CA . GLU A 1 194 ? 27.290 5.967 -31.605 1.00 96.50 194 GLU A CA 1
ATOM 1447 C C . GLU A 1 194 ? 26.356 4.785 -31.298 1.00 96.50 194 GLU A C 1
ATOM 1449 O O . GLU A 1 194 ? 25.658 4.778 -30.279 1.00 96.50 194 GLU A O 1
ATOM 1454 N N . ALA A 1 195 ? 26.358 3.750 -32.143 1.00 96.81 195 ALA A N 1
ATOM 1455 C CA . ALA A 1 195 ? 25.583 2.536 -31.914 1.00 96.81 195 ALA A CA 1
ATOM 1456 C C . ALA A 1 195 ? 26.075 1.755 -30.682 1.00 96.81 195 ALA A C 1
ATOM 1458 O O . ALA A 1 195 ? 25.263 1.317 -29.866 1.00 96.81 195 ALA A 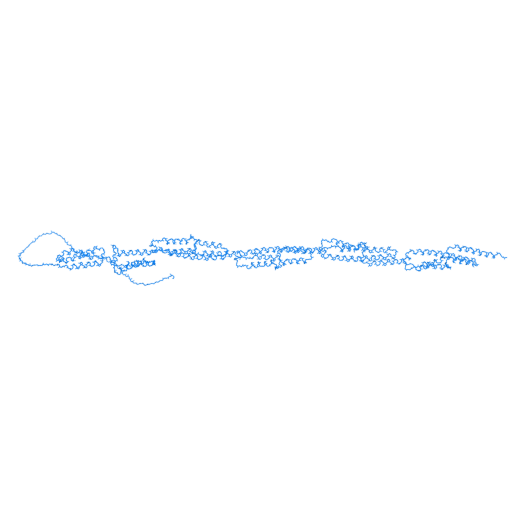O 1
ATOM 1459 N N . ASN A 1 196 ? 27.389 1.635 -30.481 1.00 96.56 196 ASN A N 1
ATOM 1460 C CA . ASN A 1 196 ? 27.933 1.020 -29.268 1.00 96.56 196 ASN A CA 1
ATOM 1461 C C . ASN A 1 196 ? 27.559 1.814 -28.004 1.00 96.56 196 ASN A C 1
ATOM 1463 O O . ASN A 1 196 ? 27.209 1.207 -26.992 1.00 96.56 196 ASN A O 1
ATOM 1467 N N . ALA A 1 197 ? 27.545 3.151 -28.062 1.00 96.81 197 ALA A N 1
ATOM 1468 C CA . ALA A 1 197 ? 27.082 3.984 -26.951 1.00 96.81 197 ALA A CA 1
ATOM 1469 C C . ALA A 1 197 ? 25.589 3.764 -26.628 1.00 96.81 197 ALA A C 1
ATOM 1471 O O . ALA A 1 197 ? 25.226 3.650 -25.455 1.00 96.81 197 ALA A O 1
ATOM 1472 N N . LYS A 1 198 ? 24.724 3.613 -27.646 1.00 95.62 198 LYS A N 1
ATOM 1473 C CA . LYS A 1 198 ? 23.291 3.292 -27.463 1.00 95.62 198 LYS A CA 1
ATOM 1474 C C . LYS A 1 198 ? 23.057 1.974 -26.712 1.00 95.62 198 LYS A C 1
ATOM 1476 O O . LYS A 1 198 ? 22.067 1.873 -25.995 1.00 95.62 198 LYS A O 1
ATOM 1481 N N . LYS A 1 199 ? 23.964 0.989 -26.789 1.00 96.38 199 LYS A N 1
ATOM 1482 C CA . LYS A 1 199 ? 23.829 -0.283 -26.042 1.00 96.38 199 LYS A CA 1
ATOM 1483 C C . LYS A 1 199 ? 23.853 -0.120 -24.517 1.00 96.38 199 LYS A C 1
ATOM 1485 O O . LYS A 1 199 ? 23.440 -1.033 -23.807 1.00 96.38 199 LYS A O 1
ATOM 1490 N N . LEU A 1 200 ? 24.326 1.023 -24.017 1.00 95.62 200 LEU A N 1
ATOM 1491 C CA . LEU A 1 200 ? 24.420 1.335 -22.589 1.00 95.62 200 LEU A CA 1
ATOM 1492 C C . LEU A 1 200 ? 23.213 2.130 -22.054 1.00 95.62 200 LEU A C 1
ATOM 1494 O O . LEU A 1 200 ? 23.168 2.417 -20.860 1.00 95.62 200 LEU A O 1
ATOM 1498 N N . THR A 1 201 ? 22.253 2.511 -22.904 1.00 96.69 201 THR A N 1
ATOM 1499 C CA . THR A 1 201 ? 21.112 3.357 -22.512 1.00 96.69 201 THR A CA 1
ATOM 1500 C C . THR A 1 201 ? 19.849 2.533 -22.246 1.00 96.69 201 THR A C 1
ATOM 1502 O O . THR A 1 201 ? 19.751 1.353 -22.600 1.00 96.69 201 THR A O 1
ATOM 1505 N N . THR A 1 202 ? 18.839 3.161 -21.639 1.00 97.00 202 THR A N 1
ATOM 1506 C CA . THR A 1 202 ? 17.505 2.572 -21.427 1.00 97.00 202 THR A CA 1
ATOM 1507 C C . THR A 1 202 ? 16.872 2.099 -22.735 1.00 97.00 202 THR A C 1
ATOM 1509 O O . THR A 1 202 ? 16.291 1.016 -22.763 1.00 97.00 202 THR A O 1
ATOM 1512 N N . ALA A 1 203 ? 17.048 2.857 -23.826 1.00 96.81 203 ALA A N 1
ATOM 1513 C CA . ALA A 1 203 ? 16.499 2.531 -25.140 1.00 96.81 203 ALA A CA 1
ATOM 1514 C C . ALA A 1 203 ? 16.872 1.115 -25.605 1.00 96.81 203 ALA A C 1
ATOM 1516 O O . ALA A 1 203 ? 15.993 0.405 -26.075 1.00 96.81 203 ALA A O 1
ATOM 1517 N N . TYR A 1 204 ? 18.131 0.688 -25.432 1.00 97.69 204 TYR A N 1
ATOM 1518 C CA . TYR A 1 204 ? 18.568 -0.680 -25.741 1.00 97.69 204 TYR A CA 1
ATOM 1519 C C . TYR A 1 204 ? 18.305 -1.652 -24.582 1.00 97.69 204 TYR A C 1
ATOM 1521 O O . TYR A 1 204 ? 17.747 -2.726 -24.783 1.00 97.69 204 TYR A O 1
ATOM 1529 N N . THR A 1 205 ? 18.710 -1.301 -23.357 1.00 97.06 205 THR A N 1
ATOM 1530 C CA . THR A 1 205 ? 18.733 -2.253 -22.227 1.00 97.06 205 THR A CA 1
ATOM 1531 C C . THR A 1 205 ? 17.351 -2.671 -21.726 1.00 97.06 205 THR A C 1
ATOM 1533 O O . THR A 1 205 ? 17.249 -3.704 -21.069 1.00 97.06 205 THR A O 1
ATOM 1536 N N . GLN A 1 206 ? 16.306 -1.888 -22.007 1.00 97.69 206 GLN A N 1
ATOM 1537 C CA . GLN A 1 206 ? 14.909 -2.212 -21.692 1.00 97.69 206 GLN A CA 1
ATOM 1538 C C . GLN A 1 206 ? 14.070 -2.504 -22.956 1.00 97.69 206 GLN A C 1
ATOM 1540 O O . GLN A 1 206 ? 12.847 -2.587 -22.858 1.00 97.69 206 GLN A O 1
ATOM 1545 N N . ALA A 1 207 ? 14.696 -2.624 -24.137 1.00 97.62 207 ALA A N 1
ATOM 1546 C CA . ALA A 1 207 ? 13.999 -2.895 -25.396 1.00 97.62 207 ALA A CA 1
ATOM 1547 C C . ALA A 1 207 ? 13.279 -4.251 -25.381 1.00 97.62 207 ALA A C 1
ATOM 1549 O O . ALA A 1 207 ? 13.748 -5.214 -24.770 1.00 97.62 207 ALA A O 1
ATOM 1550 N N . SER A 1 208 ? 12.174 -4.348 -26.122 1.00 96.62 208 SER A N 1
ATOM 1551 C CA . SER A 1 208 ? 11.463 -5.614 -26.333 1.00 96.62 208 SER A CA 1
ATOM 1552 C C . SER A 1 208 ? 12.165 -6.530 -27.350 1.00 96.62 208 SER A C 1
ATOM 1554 O O . SER A 1 208 ? 12.102 -7.754 -27.222 1.00 96.62 208 SER A O 1
ATOM 1556 N N . ASP A 1 209 ? 12.875 -5.956 -28.329 1.00 96.31 209 ASP A N 1
ATOM 1557 C CA . ASP A 1 209 ? 13.742 -6.668 -29.275 1.00 96.31 209 ASP A CA 1
ATOM 1558 C C . ASP A 1 209 ? 14.933 -5.781 -29.691 1.00 96.31 209 ASP A C 1
ATOM 1560 O O . ASP A 1 209 ? 14.769 -4.593 -29.964 1.00 96.31 209 ASP A O 1
ATOM 1564 N N . THR A 1 210 ? 16.134 -6.361 -29.772 1.00 97.56 210 THR A N 1
ATOM 1565 C CA . THR A 1 210 ? 17.367 -5.680 -30.216 1.00 97.56 210 THR A CA 1
ATOM 1566 C C . THR A 1 210 ? 17.940 -6.250 -31.515 1.00 97.56 210 THR A C 1
ATOM 1568 O O . THR A 1 210 ? 18.888 -5.681 -32.056 1.00 97.56 210 THR A O 1
ATOM 1571 N N . LYS A 1 211 ? 17.377 -7.340 -32.066 1.00 96.62 211 LYS A N 1
ATOM 1572 C CA . LYS A 1 211 ? 17.995 -8.116 -33.164 1.00 96.62 211 LYS A CA 1
ATOM 1573 C C . LYS A 1 211 ? 18.372 -7.273 -34.376 1.00 96.62 211 LYS A C 1
ATOM 1575 O O . LYS A 1 211 ? 19.510 -7.344 -34.819 1.00 96.62 211 LYS A O 1
ATOM 1580 N N . ASN A 1 212 ? 17.452 -6.448 -34.879 1.00 96.19 212 ASN A N 1
ATOM 1581 C CA . ASN A 1 212 ? 17.695 -5.621 -36.068 1.00 96.19 212 ASN A CA 1
ATOM 1582 C C . ASN A 1 212 ? 18.826 -4.601 -35.843 1.00 96.19 212 ASN A C 1
ATOM 1584 O O . ASN A 1 212 ? 19.581 -4.294 -36.763 1.00 96.19 212 ASN A O 1
ATOM 1588 N N . PHE A 1 213 ? 18.946 -4.082 -34.618 1.00 98.19 213 PHE A N 1
ATOM 1589 C CA . PHE A 1 213 ? 20.006 -3.158 -34.224 1.00 98.19 213 PHE A CA 1
ATOM 1590 C C . PHE A 1 213 ? 21.357 -3.876 -34.121 1.00 98.19 213 PHE A C 1
ATOM 1592 O O . PHE A 1 213 ? 22.350 -3.420 -34.688 1.00 98.19 213 PHE A O 1
ATOM 1599 N N . ASP A 1 214 ? 21.383 -5.032 -33.455 1.00 97.94 214 ASP A N 1
ATOM 1600 C CA . ASP A 1 214 ? 22.584 -5.857 -33.312 1.00 97.94 214 ASP A CA 1
ATOM 1601 C C . ASP A 1 214 ? 23.073 -6.416 -34.657 1.00 97.94 214 ASP A C 1
ATOM 1603 O O . ASP A 1 214 ? 24.276 -6.458 -34.909 1.00 97.94 214 ASP A O 1
ATOM 1607 N N . GLU A 1 215 ? 22.162 -6.792 -35.557 1.00 97.69 215 GLU A N 1
ATOM 1608 C CA . GLU A 1 215 ? 22.476 -7.229 -36.919 1.00 97.69 215 GLU A CA 1
ATOM 1609 C C . GLU A 1 215 ? 23.063 -6.086 -37.759 1.00 97.69 215 GLU A C 1
ATOM 1611 O O . GLU A 1 215 ? 24.119 -6.258 -38.373 1.00 97.69 215 GLU A O 1
ATOM 1616 N N . ALA A 1 216 ? 22.449 -4.897 -37.744 1.00 98.06 216 ALA A N 1
ATOM 1617 C CA . ALA A 1 216 ? 22.984 -3.723 -38.437 1.00 98.06 216 ALA A CA 1
ATOM 1618 C C . ALA A 1 216 ? 24.390 -3.348 -37.928 1.00 98.06 216 ALA A C 1
ATOM 1620 O O . ALA A 1 216 ? 25.292 -3.093 -38.732 1.00 98.06 216 ALA A O 1
ATOM 1621 N N . LEU A 1 217 ? 24.605 -3.394 -36.609 1.00 98.19 217 LEU A N 1
ATOM 1622 C CA . LEU A 1 217 ? 25.903 -3.142 -35.981 1.00 98.19 217 LEU A CA 1
ATOM 1623 C C . LEU A 1 217 ? 26.947 -4.208 -36.343 1.00 98.19 217 LEU A C 1
ATOM 1625 O O . LEU A 1 217 ? 28.080 -3.862 -36.673 1.00 98.19 217 LEU A O 1
ATOM 1629 N N . ASN A 1 218 ? 26.583 -5.491 -36.354 1.00 97.50 218 ASN A N 1
ATOM 1630 C CA . ASN A 1 218 ? 27.480 -6.571 -36.777 1.00 97.50 218 ASN A CA 1
ATOM 1631 C C . ASN A 1 218 ? 27.859 -6.463 -38.262 1.00 97.50 218 ASN A C 1
ATOM 1633 O O . ASN A 1 218 ? 29.026 -6.650 -38.612 1.00 97.50 218 ASN A O 1
ATOM 1637 N N . ASN A 1 219 ? 26.914 -6.097 -39.130 1.00 97.12 219 ASN A N 1
ATOM 1638 C CA . ASN A 1 219 ? 27.165 -5.880 -40.555 1.00 97.12 219 ASN A CA 1
ATOM 1639 C C . ASN A 1 219 ? 28.099 -4.680 -40.796 1.00 97.12 219 ASN A C 1
ATOM 1641 O O . ASN A 1 219 ? 29.012 -4.760 -41.620 1.00 97.12 219 ASN A O 1
ATOM 1645 N N . ALA A 1 220 ? 27.920 -3.586 -40.049 1.00 98.00 220 ALA A N 1
ATOM 1646 C CA . ALA A 1 220 ? 28.808 -2.425 -40.091 1.00 98.00 220 ALA A CA 1
ATOM 1647 C C . ALA A 1 220 ? 30.221 -2.752 -39.566 1.00 98.00 220 ALA A C 1
ATOM 1649 O O . ALA A 1 220 ? 31.211 -2.453 -40.234 1.00 98.00 220 ALA A O 1
ATOM 1650 N N . ASN A 1 221 ? 30.323 -3.432 -38.416 1.00 97.94 221 ASN A N 1
ATOM 1651 C CA . ASN A 1 221 ? 31.595 -3.886 -37.839 1.00 97.94 221 ASN A CA 1
ATOM 1652 C C . ASN A 1 221 ? 32.362 -4.824 -38.781 1.00 97.94 221 ASN A C 1
ATOM 1654 O O . ASN A 1 221 ? 33.581 -4.721 -38.894 1.00 97.94 221 ASN A O 1
ATOM 1658 N N . THR A 1 222 ? 31.649 -5.714 -39.478 1.00 97.81 222 THR A N 1
ATOM 1659 C CA . THR A 1 222 ? 32.240 -6.647 -40.447 1.00 97.81 222 THR A CA 1
ATOM 1660 C C . THR A 1 222 ? 32.872 -5.889 -41.615 1.00 97.81 222 THR A C 1
ATOM 1662 O O . THR A 1 222 ? 34.038 -6.130 -41.931 1.00 97.81 222 THR A O 1
ATOM 1665 N N . LEU A 1 223 ? 32.161 -4.917 -42.205 1.00 98.00 223 LEU A N 1
ATOM 1666 C CA . LEU A 1 223 ? 32.695 -4.099 -43.304 1.00 98.00 223 LEU A CA 1
ATOM 1667 C C . LEU A 1 223 ? 33.867 -3.197 -42.875 1.00 98.00 223 LEU A C 1
ATOM 1669 O O . LEU A 1 223 ? 34.793 -2.984 -43.656 1.00 98.00 223 LEU A O 1
ATOM 1673 N N . ASN A 1 224 ? 33.836 -2.689 -41.640 1.00 97.06 224 ASN A N 1
ATOM 1674 C CA . ASN A 1 224 ? 34.902 -1.876 -41.045 1.00 97.06 224 ASN A CA 1
ATOM 1675 C C . ASN A 1 224 ? 36.152 -2.693 -40.641 1.00 97.06 224 ASN A C 1
ATOM 1677 O O . ASN A 1 224 ? 37.164 -2.115 -40.250 1.00 97.06 224 ASN A O 1
ATOM 1681 N N . SER A 1 225 ? 36.100 -4.027 -40.704 1.00 95.81 225 SER A N 1
ATOM 1682 C CA . SER A 1 225 ? 37.239 -4.892 -40.379 1.00 95.81 225 SER A CA 1
ATOM 1683 C C . SER A 1 225 ? 38.235 -5.023 -41.542 1.00 95.81 225 SER A C 1
ATOM 1685 O O . SER A 1 225 ? 37.896 -4.797 -42.703 1.00 95.81 225 SER A O 1
ATOM 1687 N N . ASP A 1 226 ? 39.453 -5.498 -41.255 1.00 88.88 226 ASP A N 1
ATOM 1688 C CA . ASP A 1 226 ? 40.462 -5.834 -42.279 1.00 88.88 226 ASP A CA 1
ATOM 1689 C C . ASP A 1 226 ? 39.999 -6.909 -43.285 1.00 88.88 226 ASP A C 1
ATOM 1691 O O . ASP A 1 226 ? 40.594 -7.043 -44.356 1.00 88.88 226 ASP A O 1
ATOM 1695 N N . ASN A 1 227 ? 38.949 -7.665 -42.940 1.00 90.94 227 ASN A N 1
ATOM 1696 C CA . ASN A 1 227 ? 38.326 -8.697 -43.771 1.00 90.94 227 ASN A CA 1
ATOM 1697 C C . ASN A 1 227 ? 36.996 -8.232 -44.398 1.00 90.94 227 ASN A C 1
ATOM 1699 O O . ASN A 1 227 ? 36.258 -9.063 -44.921 1.00 90.94 227 ASN A O 1
ATOM 1703 N N . GLY A 1 228 ? 36.663 -6.940 -44.315 1.00 95.62 228 GLY A N 1
ATOM 1704 C CA . GLY A 1 228 ? 35.474 -6.379 -44.948 1.00 95.62 228 GLY A CA 1
ATOM 1705 C C . GLY A 1 228 ? 35.533 -6.460 -46.476 1.00 95.62 228 GLY A C 1
ATOM 1706 O O . GLY A 1 228 ? 36.602 -6.339 -47.079 1.00 95.62 228 GLY A O 1
ATOM 1707 N N . ASP A 1 229 ? 34.370 -6.642 -47.100 1.00 96.94 229 ASP A N 1
ATOM 1708 C CA . ASP A 1 229 ? 34.235 -6.730 -48.554 1.00 96.94 229 ASP A CA 1
ATOM 1709 C C . ASP A 1 229 ? 34.548 -5.399 -49.264 1.00 96.94 229 ASP A C 1
ATOM 1711 O O . ASP A 1 229 ? 34.501 -4.310 -48.682 1.00 96.94 229 ASP A O 1
ATOM 1715 N N . ASN A 1 230 ? 34.840 -5.478 -50.566 1.00 97.31 230 ASN A N 1
ATOM 1716 C CA . ASN A 1 230 ? 34.969 -4.308 -51.435 1.00 97.31 230 ASN A CA 1
ATOM 1717 C C . ASN A 1 230 ? 33.582 -3.740 -51.798 1.00 97.31 230 ASN A C 1
ATOM 1719 O O . ASN A 1 230 ? 33.088 -3.947 -52.907 1.00 97.31 230 ASN A O 1
ATOM 1723 N N . GLU A 1 231 ? 32.949 -3.054 -50.848 1.00 97.38 231 GLU A N 1
ATOM 1724 C CA . GLU A 1 231 ? 31.682 -2.342 -51.051 1.00 97.38 231 GLU A CA 1
ATOM 1725 C C . GLU A 1 231 ? 31.894 -0.886 -51.495 1.00 97.38 231 GLU A C 1
ATOM 1727 O O . GLU A 1 231 ? 32.860 -0.235 -51.088 1.00 97.38 231 GLU A O 1
ATOM 1732 N N . ASP A 1 232 ? 30.970 -0.371 -52.314 1.00 97.19 232 ASP A N 1
ATOM 1733 C CA . ASP A 1 232 ? 30.958 1.018 -52.787 1.00 97.19 232 ASP A CA 1
ATOM 1734 C C . ASP A 1 232 ? 30.319 2.002 -51.784 1.00 97.19 232 ASP A C 1
ATOM 1736 O O . ASP A 1 232 ? 29.845 1.633 -50.708 1.00 97.19 232 ASP A O 1
ATOM 1740 N N . ALA A 1 233 ? 30.320 3.292 -52.134 1.00 97.44 233 ALA A N 1
ATOM 1741 C CA . ALA A 1 233 ? 29.866 4.364 -51.250 1.00 97.44 233 ALA A CA 1
ATOM 1742 C C . ALA A 1 233 ? 28.358 4.292 -50.929 1.00 97.44 233 ALA A C 1
ATOM 1744 O O . ALA A 1 233 ? 27.954 4.681 -49.830 1.00 97.44 233 ALA A O 1
ATOM 1745 N N . ASP A 1 234 ? 27.541 3.765 -51.845 1.00 97.44 234 ASP A N 1
ATOM 1746 C CA . ASP A 1 234 ? 26.093 3.624 -51.663 1.00 97.44 234 ASP A CA 1
ATOM 1747 C C . ASP A 1 234 ? 25.766 2.399 -50.799 1.00 97.44 234 ASP A C 1
ATOM 1749 O O . ASP A 1 234 ? 24.835 2.424 -49.990 1.00 97.44 234 ASP A O 1
ATOM 1753 N N . ALA A 1 235 ? 26.538 1.320 -50.935 1.00 98.00 235 ALA A N 1
ATOM 1754 C CA . ALA A 1 235 ? 26.457 0.143 -50.077 1.00 98.00 235 ALA A CA 1
ATOM 1755 C C . ALA A 1 235 ? 26.891 0.459 -48.631 1.00 98.00 235 ALA A C 1
ATOM 1757 O O . ALA A 1 235 ? 26.162 0.121 -47.692 1.00 98.00 235 ALA A O 1
ATOM 1758 N N . VAL A 1 236 ? 27.978 1.224 -48.447 1.00 98.50 236 VAL A N 1
ATOM 1759 C CA . VAL A 1 236 ? 28.372 1.776 -47.137 1.00 98.50 236 VAL A CA 1
ATOM 1760 C C . VAL A 1 236 ? 27.249 2.634 -46.546 1.00 98.50 236 VAL A C 1
ATOM 1762 O O . VAL A 1 236 ? 26.862 2.422 -45.394 1.00 98.50 236 VAL A O 1
ATOM 1765 N N . GLN A 1 237 ? 26.672 3.557 -47.329 1.00 98.12 237 GLN A N 1
ATOM 1766 C CA . GLN A 1 237 ? 25.574 4.412 -46.866 1.00 98.12 237 GLN A CA 1
ATOM 1767 C C . GLN A 1 237 ? 24.361 3.589 -46.407 1.00 98.12 237 GLN A C 1
ATOM 1769 O O . GLN A 1 237 ? 23.822 3.862 -45.340 1.00 98.12 237 GLN A O 1
ATOM 1774 N N . LYS A 1 238 ? 23.987 2.522 -47.125 1.00 98.19 238 LYS A N 1
ATOM 1775 C CA . LYS A 1 238 ? 22.891 1.626 -46.707 1.00 98.19 238 LYS A CA 1
ATOM 1776 C C . LYS A 1 238 ? 23.139 0.968 -45.346 1.00 98.19 238 LYS A C 1
ATOM 1778 O O . LYS A 1 238 ? 22.181 0.782 -44.599 1.00 98.19 238 LYS A O 1
ATOM 1783 N N . LYS A 1 239 ? 24.388 0.632 -44.988 1.00 97.94 239 LYS A N 1
ATOM 1784 C CA . LYS A 1 239 ? 24.701 0.102 -43.644 1.00 97.94 239 LYS A CA 1
ATOM 1785 C C . LYS A 1 239 ? 24.614 1.182 -42.559 1.00 97.94 239 LYS A C 1
ATOM 1787 O O . LYS A 1 239 ? 24.103 0.898 -41.478 1.00 97.94 239 LYS A O 1
ATOM 1792 N N . ILE A 1 240 ? 25.042 2.413 -42.857 1.00 98.12 240 ILE A N 1
ATOM 1793 C CA . ILE A 1 240 ? 24.857 3.579 -41.969 1.00 98.12 240 ILE A CA 1
ATOM 1794 C C . ILE A 1 240 ? 23.359 3.832 -41.734 1.00 98.12 240 ILE A C 1
ATOM 1796 O O . ILE A 1 240 ? 22.919 3.985 -40.596 1.00 98.12 240 ILE A O 1
ATOM 1800 N N . ASP A 1 241 ? 22.558 3.809 -42.799 1.00 97.62 241 ASP A N 1
ATOM 1801 C CA . ASP A 1 241 ? 21.112 4.018 -42.727 1.00 97.62 241 ASP A CA 1
ATOM 1802 C C . ASP A 1 241 ? 20.416 2.888 -41.956 1.00 97.62 241 ASP A C 1
ATOM 1804 O O . ASP A 1 241 ? 19.502 3.156 -41.179 1.00 97.62 241 ASP A O 1
ATOM 1808 N N . ALA A 1 242 ? 20.851 1.633 -42.115 1.00 97.06 242 ALA A N 1
ATOM 1809 C CA . ALA A 1 242 ? 20.336 0.506 -41.335 1.00 97.06 242 ALA A CA 1
ATOM 1810 C C . ALA A 1 242 ? 20.617 0.670 -39.830 1.00 97.06 242 ALA A C 1
ATOM 1812 O O . ALA A 1 242 ? 19.713 0.469 -39.021 1.00 97.06 242 ALA A O 1
ATOM 1813 N N . LEU A 1 243 ? 21.829 1.101 -39.459 1.00 95.56 243 LEU A N 1
ATOM 1814 C CA . LEU A 1 243 ? 22.199 1.419 -38.074 1.00 95.56 243 LEU A CA 1
ATOM 1815 C C . LEU A 1 243 ? 21.355 2.558 -37.483 1.00 95.56 243 LEU A C 1
ATOM 1817 O O . LEU A 1 243 ? 20.892 2.468 -36.346 1.00 95.56 243 LEU A O 1
ATOM 1821 N N . ASN A 1 244 ? 21.142 3.626 -38.252 1.00 93.06 244 ASN A N 1
ATOM 1822 C CA . ASN A 1 244 ? 20.412 4.806 -37.791 1.00 93.06 244 ASN A CA 1
ATOM 1823 C C . ASN A 1 244 ? 18.897 4.580 -37.689 1.00 93.06 244 ASN A C 1
ATOM 1825 O O . ASN A 1 244 ? 18.259 5.134 -36.796 1.00 93.06 244 ASN A O 1
ATOM 1829 N N . ASN A 1 245 ? 18.327 3.759 -38.576 1.00 93.62 245 ASN A N 1
ATOM 1830 C CA . ASN A 1 245 ? 16.891 3.471 -38.620 1.00 93.62 245 ASN A CA 1
ATOM 1831 C C . ASN A 1 245 ? 16.473 2.244 -37.789 1.00 93.62 245 ASN A C 1
ATOM 1833 O O . ASN A 1 245 ? 15.273 1.982 -37.658 1.00 93.62 245 ASN A O 1
ATOM 1837 N N . ALA A 1 246 ? 17.422 1.487 -37.229 1.00 94.31 246 ALA A N 1
ATOM 1838 C CA . ALA A 1 246 ? 17.133 0.377 -36.328 1.00 94.31 246 ALA A CA 1
ATOM 1839 C C . ALA A 1 246 ? 16.450 0.889 -35.048 1.00 94.31 246 ALA A C 1
ATOM 1841 O O . ALA A 1 246 ? 17.068 1.517 -34.187 1.00 94.31 246 ALA A O 1
ATOM 1842 N N . LYS A 1 247 ? 15.141 0.634 -34.947 1.00 93.25 247 LYS A N 1
ATOM 1843 C CA . LYS A 1 247 ? 14.309 1.088 -33.830 1.00 93.25 247 LYS A CA 1
ATOM 1844 C C . LYS A 1 247 ? 14.617 0.306 -32.557 1.00 93.25 247 LYS A C 1
ATOM 1846 O O . LYS A 1 247 ? 14.779 -0.909 -32.597 1.00 93.25 247 LYS A O 1
ATOM 1851 N N . LEU A 1 248 ? 14.613 1.029 -31.445 1.00 97.12 248 LEU A N 1
ATOM 1852 C CA . LEU A 1 248 ? 14.702 0.526 -30.080 1.00 97.12 248 LEU A CA 1
ATOM 1853 C C . LEU A 1 248 ? 13.586 1.201 -29.276 1.00 97.12 248 LEU A C 1
ATOM 1855 O O . LEU A 1 248 ? 13.363 2.399 -29.445 1.00 97.12 248 LEU A O 1
ATOM 1859 N N . ASP A 1 249 ? 12.875 0.444 -28.446 1.00 96.88 249 ASP A N 1
ATOM 1860 C CA . ASP A 1 249 ? 11.647 0.876 -27.763 1.00 96.88 249 ASP A CA 1
ATOM 1861 C C . ASP A 1 249 ? 11.769 0.903 -26.229 1.00 96.88 249 ASP A C 1
ATOM 1863 O O . ASP A 1 249 ? 10.783 1.146 -25.539 1.00 96.88 249 ASP A O 1
ATOM 1867 N N . GLY A 1 250 ? 12.962 0.680 -25.664 1.00 98.06 250 GLY A N 1
ATOM 1868 C CA . GLY A 1 250 ? 13.128 0.481 -24.219 1.00 98.06 250 GLY A CA 1
ATOM 1869 C C . GLY A 1 250 ? 12.717 1.664 -23.334 1.00 98.06 250 GLY A C 1
ATOM 1870 O O . GLY A 1 250 ? 12.313 1.468 -22.188 1.00 98.06 250 GLY A O 1
ATOM 1871 N N . GLU A 1 251 ? 12.754 2.890 -23.860 1.00 97.44 251 GLU A N 1
ATOM 1872 C CA . GLU A 1 251 ? 12.237 4.075 -23.160 1.00 97.44 251 GLU A CA 1
ATOM 1873 C C . GLU A 1 251 ? 10.702 4.059 -23.075 1.00 97.44 251 GLU A C 1
ATOM 1875 O O . GLU A 1 251 ? 10.149 4.287 -21.996 1.00 97.44 251 GLU A O 1
ATOM 1880 N N . ASP A 1 252 ? 10.018 3.688 -24.165 1.00 98.06 252 ASP A N 1
ATOM 1881 C CA . ASP A 1 252 ? 8.563 3.505 -24.193 1.00 98.06 252 ASP A CA 1
ATOM 1882 C C . ASP A 1 252 ? 8.138 2.317 -23.314 1.00 98.06 252 ASP A C 1
ATOM 1884 O O . ASP A 1 252 ? 7.157 2.414 -22.575 1.00 98.06 252 ASP A O 1
ATOM 1888 N N . GLN A 1 253 ? 8.889 1.208 -23.333 1.00 98.12 253 GLN A N 1
ATOM 1889 C CA . GLN A 1 253 ? 8.638 0.047 -22.469 1.00 98.12 253 GLN A CA 1
ATOM 1890 C C . GLN A 1 253 ? 8.729 0.423 -20.981 1.00 98.12 253 GLN A C 1
ATOM 1892 O O . GLN A 1 253 ? 7.831 0.090 -20.204 1.00 98.12 253 GLN A O 1
ATOM 1897 N N . LEU A 1 254 ? 9.759 1.181 -20.578 1.00 98.31 254 LEU A N 1
ATOM 1898 C CA . LEU A 1 254 ? 9.883 1.673 -19.203 1.00 98.31 254 LEU A CA 1
ATOM 1899 C C . LEU A 1 254 ? 8.750 2.646 -18.835 1.00 98.31 254 LEU A C 1
ATOM 1901 O O . LEU A 1 254 ? 8.199 2.555 -17.736 1.00 98.31 254 LEU A O 1
ATOM 1905 N N . ALA A 1 255 ? 8.385 3.565 -19.733 1.00 98.44 255 ALA A N 1
ATOM 1906 C CA . ALA A 1 255 ? 7.301 4.520 -19.502 1.00 98.44 255 ALA A CA 1
ATOM 1907 C C . ALA A 1 255 ? 5.938 3.823 -19.335 1.00 98.44 255 ALA A C 1
ATOM 1909 O O . ALA A 1 255 ? 5.187 4.147 -18.410 1.00 98.44 255 ALA A O 1
ATOM 1910 N N . ASN A 1 256 ? 5.645 2.823 -20.172 1.00 98.31 256 ASN A N 1
ATOM 1911 C CA . ASN A 1 256 ? 4.436 2.006 -20.071 1.00 98.31 256 ASN A CA 1
ATOM 1912 C C . ASN A 1 256 ? 4.421 1.184 -18.774 1.00 98.31 256 ASN A C 1
ATOM 1914 O O . ASN A 1 256 ? 3.434 1.230 -18.043 1.00 98.31 256 ASN A O 1
ATOM 1918 N N . ALA A 1 257 ? 5.532 0.532 -18.411 1.00 98.56 257 ALA A N 1
ATOM 1919 C CA . ALA A 1 257 ? 5.635 -0.217 -17.157 1.00 98.56 257 ALA A CA 1
ATOM 1920 C C . ALA A 1 257 ? 5.412 0.669 -15.914 1.00 98.56 257 ALA A C 1
ATOM 1922 O O . ALA A 1 257 ? 4.741 0.252 -14.968 1.00 98.56 257 ALA A O 1
ATOM 1923 N N . LYS A 1 258 ? 5.917 1.914 -15.919 1.00 98.69 258 LYS A N 1
ATOM 1924 C CA . LYS A 1 258 ? 5.633 2.897 -14.856 1.00 98.69 258 LYS A CA 1
ATOM 1925 C C . LYS A 1 258 ? 4.155 3.259 -14.797 1.00 98.69 258 LYS A C 1
ATOM 1927 O O . LYS A 1 258 ? 3.586 3.299 -13.707 1.00 98.69 258 LYS A O 1
ATOM 1932 N N . LYS A 1 259 ? 3.531 3.512 -15.949 1.00 98.75 259 LYS A N 1
ATOM 1933 C CA . LYS A 1 259 ? 2.105 3.837 -16.035 1.00 98.75 259 LYS A CA 1
ATOM 1934 C C . LYS A 1 259 ? 1.238 2.703 -15.487 1.00 98.75 259 LYS A C 1
ATOM 1936 O O . LYS A 1 259 ? 0.421 2.955 -14.607 1.00 98.75 259 LYS A O 1
ATOM 1941 N N . ASP A 1 260 ? 1.461 1.472 -15.936 1.00 98.69 260 ASP A N 1
ATOM 1942 C CA . ASP A 1 260 ? 0.691 0.302 -15.499 1.00 98.69 260 ASP A CA 1
ATOM 1943 C C . ASP A 1 260 ? 0.841 0.051 -13.989 1.00 98.69 260 ASP A C 1
ATOM 1945 O O . ASP A 1 260 ? -0.135 -0.262 -13.304 1.00 98.69 260 ASP A O 1
ATOM 1949 N N . ALA A 1 261 ? 2.044 0.253 -13.442 1.00 98.81 261 ALA A N 1
ATOM 1950 C CA . ALA A 1 261 ? 2.305 0.158 -12.008 1.00 98.81 261 ALA A CA 1
ATOM 1951 C C . ALA A 1 261 ? 1.629 1.274 -11.193 1.00 98.81 261 ALA A C 1
ATOM 1953 O O . ALA A 1 261 ? 1.061 0.998 -10.135 1.00 98.81 261 ALA A O 1
ATOM 1954 N N . ILE A 1 262 ? 1.626 2.517 -11.686 1.00 98.81 262 ILE A N 1
ATOM 1955 C CA . ILE A 1 262 ? 0.889 3.632 -11.070 1.00 98.81 262 ILE A CA 1
ATOM 1956 C C . ILE A 1 262 ? -0.622 3.369 -11.122 1.00 98.81 262 ILE A C 1
ATOM 1958 O O . ILE A 1 262 ? -1.307 3.566 -10.120 1.00 98.81 262 ILE A O 1
ATOM 1962 N N . ASP A 1 263 ? -1.146 2.855 -12.235 1.00 98.69 263 ASP A N 1
ATOM 1963 C CA . ASP A 1 263 ? -2.557 2.478 -12.376 1.00 98.69 263 ASP A CA 1
ATOM 1964 C C . ASP A 1 263 ? -2.938 1.285 -11.481 1.00 98.69 263 ASP A C 1
ATOM 1966 O O . ASP A 1 263 ? -4.079 1.206 -11.019 1.00 98.69 263 ASP A O 1
ATOM 1970 N N . ALA A 1 264 ? -2.008 0.366 -11.200 1.00 98.69 264 ALA A N 1
ATOM 1971 C CA . ALA A 1 264 ? -2.190 -0.703 -10.218 1.00 98.69 264 ALA A CA 1
ATOM 1972 C C . ALA A 1 264 ? -2.229 -0.152 -8.782 1.00 98.69 264 ALA A C 1
ATOM 1974 O O . ALA A 1 264 ? -3.188 -0.417 -8.058 1.00 98.69 264 ALA A O 1
ATOM 1975 N N . ILE A 1 265 ? -1.257 0.685 -8.396 1.00 98.81 265 ILE A N 1
ATOM 1976 C CA . ILE A 1 265 ? -1.223 1.356 -7.084 1.00 98.81 265 ILE A CA 1
ATOM 1977 C C . ILE A 1 265 ? -2.471 2.231 -6.888 1.00 98.81 265 ILE A C 1
ATOM 1979 O O . ILE A 1 265 ? -3.059 2.253 -5.808 1.00 98.81 265 ILE A O 1
ATOM 1983 N N . ASN A 1 266 ? -2.950 2.902 -7.938 1.00 98.38 266 ASN A N 1
ATOM 1984 C CA . ASN A 1 266 ? -4.160 3.718 -7.877 1.00 98.38 266 ASN A CA 1
ATOM 1985 C C . ASN A 1 266 ? -5.437 2.917 -7.574 1.00 98.38 266 ASN A C 1
ATOM 1987 O O . ASN A 1 266 ? -6.362 3.487 -6.992 1.00 98.38 266 ASN A O 1
ATOM 1991 N N . LYS A 1 267 ? -5.471 1.611 -7.872 1.00 98.50 267 LYS A N 1
ATOM 1992 C CA . LYS A 1 267 ? -6.594 0.702 -7.563 1.00 98.50 267 LYS A CA 1
ATOM 1993 C C . LYS A 1 267 ? -6.548 0.111 -6.146 1.00 98.50 267 LYS A C 1
ATOM 1995 O O . LYS A 1 267 ? -7.509 -0.544 -5.748 1.00 98.50 267 LYS A O 1
ATOM 2000 N N . LEU A 1 268 ? -5.470 0.336 -5.390 1.00 98.44 268 LEU A N 1
ATOM 2001 C CA . LEU A 1 268 ? -5.364 -0.027 -3.973 1.00 98.44 268 LEU A CA 1
ATOM 2002 C C . LEU A 1 268 ? -6.242 0.921 -3.132 1.00 98.44 268 LEU A C 1
ATOM 2004 O O . LEU A 1 268 ? -6.169 2.143 -3.295 1.00 98.44 268 LEU A O 1
ATOM 2008 N N . ASN A 1 269 ? -7.117 0.366 -2.286 1.00 96.75 269 ASN A N 1
ATOM 2009 C CA . ASN A 1 269 ? -8.252 1.078 -1.663 1.00 96.75 269 ASN A CA 1
ATOM 2010 C C . ASN A 1 269 ? -8.107 1.291 -0.144 1.00 96.75 269 ASN A C 1
ATOM 2012 O O . ASN A 1 269 ? -8.969 1.903 0.495 1.00 96.75 269 ASN A O 1
ATOM 2016 N N . ASN A 1 270 ? -7.049 0.751 0.453 1.00 98.19 270 ASN A N 1
ATOM 2017 C CA . ASN A 1 270 ? -6.800 0.767 1.888 1.00 98.19 270 ASN A CA 1
ATOM 2018 C C . ASN A 1 270 ? -5.596 1.607 2.289 1.00 98.19 270 ASN A C 1
ATOM 2020 O O . ASN A 1 270 ? -5.624 2.161 3.384 1.00 98.19 270 ASN A O 1
ATOM 2024 N N . LEU A 1 271 ? -4.602 1.753 1.408 1.00 98.38 271 LEU A N 1
ATOM 2025 C CA . LEU A 1 271 ? -3.515 2.715 1.595 1.00 98.38 271 LEU A CA 1
ATOM 2026 C C . LEU A 1 271 ? -4.047 4.118 1.907 1.00 98.38 271 LEU A C 1
ATOM 2028 O O . LEU A 1 271 ? -4.932 4.623 1.208 1.00 98.38 271 LEU A O 1
ATOM 2032 N N . ASN A 1 272 ? -3.445 4.773 2.899 1.00 98.19 272 ASN A N 1
ATOM 2033 C CA . ASN A 1 272 ? -3.660 6.197 3.116 1.00 98.19 272 ASN A CA 1
ATOM 2034 C C . ASN A 1 272 ? -2.969 7.029 2.016 1.00 98.19 272 ASN A C 1
ATOM 2036 O O . ASN A 1 272 ? -2.197 6.527 1.188 1.00 98.19 272 ASN A O 1
ATOM 2040 N N . LYS A 1 273 ? -3.245 8.334 2.002 1.00 98.12 273 LYS A N 1
ATOM 2041 C CA . LYS A 1 273 ? -2.745 9.248 0.969 1.00 98.12 273 LYS A CA 1
ATOM 2042 C C . LYS A 1 273 ? -1.213 9.315 0.911 1.00 98.12 273 LYS A C 1
ATOM 2044 O O . LYS A 1 273 ? -0.658 9.344 -0.188 1.00 98.12 273 LYS A O 1
ATOM 2049 N N . ALA A 1 274 ? -0.535 9.329 2.060 1.00 98.31 274 ALA A N 1
ATOM 2050 C CA . ALA A 1 274 ? 0.922 9.431 2.133 1.00 98.31 274 ALA A CA 1
ATOM 2051 C C . ALA A 1 274 ? 1.609 8.152 1.630 1.00 98.31 274 ALA A C 1
ATOM 2053 O O . ALA A 1 274 ? 2.520 8.233 0.807 1.00 98.31 274 ALA A O 1
ATOM 2054 N N . GLN A 1 275 ? 1.121 6.980 2.048 1.00 98.62 275 GLN A N 1
ATOM 2055 C CA . GLN A 1 275 ? 1.586 5.667 1.586 1.00 98.62 275 GLN A CA 1
ATOM 2056 C C . GLN A 1 275 ? 1.421 5.508 0.070 1.00 98.62 275 GLN A C 1
ATOM 2058 O O . GLN A 1 275 ? 2.347 5.111 -0.640 1.00 98.62 275 GLN A O 1
ATOM 2063 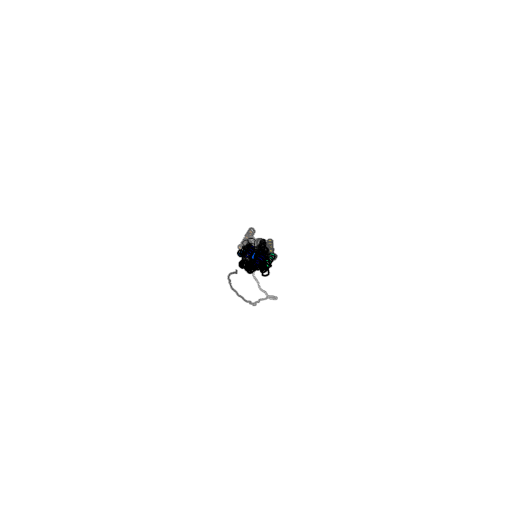N N . LYS A 1 276 ? 0.242 5.874 -0.445 1.00 98.19 276 LYS A N 1
ATOM 2064 C CA . LYS A 1 276 ? -0.084 5.780 -1.871 1.00 98.19 276 LYS A CA 1
ATOM 2065 C C . LYS A 1 276 ? 0.786 6.710 -2.721 1.00 98.19 276 LYS A C 1
ATOM 2067 O O . LYS A 1 276 ? 1.312 6.279 -3.747 1.00 98.19 276 LYS A O 1
ATOM 2072 N N . GLN A 1 277 ? 1.006 7.949 -2.270 1.00 98.38 277 GLN A N 1
ATOM 2073 C CA . GLN A 1 277 ? 1.909 8.885 -2.945 1.00 98.38 277 GLN A CA 1
ATOM 2074 C C . GLN A 1 277 ? 3.365 8.403 -2.905 1.00 98.38 277 GLN A C 1
ATOM 2076 O O . GLN A 1 277 ? 4.035 8.436 -3.933 1.00 98.38 277 GLN A O 1
ATOM 2081 N N . ALA A 1 278 ? 3.848 7.897 -1.766 1.00 98.56 278 ALA A N 1
ATOM 2082 C CA . ALA A 1 278 ? 5.214 7.389 -1.640 1.00 98.56 278 ALA A CA 1
ATOM 2083 C C . ALA A 1 278 ? 5.494 6.213 -2.595 1.00 98.56 278 ALA A C 1
ATOM 2085 O O . ALA A 1 278 ? 6.565 6.154 -3.204 1.00 98.56 278 ALA A O 1
ATOM 2086 N N . ALA A 1 279 ? 4.522 5.313 -2.784 1.00 98.62 279 ALA A N 1
ATOM 2087 C CA . ALA A 1 279 ? 4.616 4.225 -3.756 1.00 98.62 279 ALA A CA 1
ATOM 2088 C C . ALA A 1 279 ? 4.650 4.738 -5.212 1.00 98.62 279 ALA A C 1
ATOM 2090 O O . ALA A 1 279 ? 5.483 4.290 -6.002 1.00 98.62 279 ALA A O 1
ATOM 2091 N N . ILE A 1 280 ? 3.808 5.718 -5.565 1.00 98.81 280 ILE A N 1
ATOM 2092 C CA . ILE A 1 280 ? 3.815 6.368 -6.891 1.00 98.81 280 ILE A CA 1
ATOM 2093 C C . ILE A 1 280 ? 5.152 7.082 -7.152 1.00 98.81 280 ILE A C 1
ATOM 2095 O O . ILE A 1 280 ? 5.741 6.935 -8.225 1.00 98.81 280 ILE A O 1
ATOM 2099 N N . ASP A 1 281 ? 5.675 7.812 -6.167 1.00 98.75 281 ASP A N 1
ATOM 2100 C CA . ASP A 1 281 ? 6.963 8.506 -6.257 1.00 98.75 281 ASP A CA 1
ATOM 2101 C C . ASP A 1 281 ? 8.132 7.529 -6.431 1.00 98.75 281 ASP A C 1
ATOM 2103 O O . ASP A 1 281 ? 9.088 7.834 -7.147 1.00 98.75 281 ASP A O 1
ATOM 2107 N N . ALA A 1 282 ? 8.064 6.351 -5.805 1.00 98.69 282 ALA A N 1
ATOM 2108 C CA . ALA A 1 282 ? 9.044 5.289 -5.996 1.00 98.69 282 ALA A CA 1
ATOM 2109 C C . ALA A 1 282 ? 8.998 4.724 -7.428 1.00 98.69 282 ALA A C 1
ATOM 2111 O O . ALA A 1 282 ? 10.048 4.620 -8.061 1.00 98.69 282 ALA A O 1
ATOM 2112 N N . VAL A 1 283 ? 7.809 4.444 -7.985 1.00 98.81 283 VAL A N 1
ATOM 2113 C CA . VAL A 1 283 ? 7.672 4.002 -9.391 1.00 98.81 283 VAL A CA 1
ATOM 2114 C C . VAL A 1 283 ? 8.205 5.060 -10.362 1.00 98.81 283 VAL A C 1
ATOM 2116 O O . VAL A 1 283 ? 8.941 4.735 -11.293 1.00 98.81 283 VAL A O 1
ATOM 2119 N N . ASN A 1 284 ? 7.910 6.341 -10.124 1.00 98.50 284 ASN A N 1
ATOM 2120 C CA . ASN A 1 284 ? 8.430 7.435 -10.947 1.00 98.50 284 ASN A CA 1
ATOM 2121 C C . ASN A 1 284 ? 9.970 7.506 -10.936 1.00 98.50 284 ASN A C 1
ATOM 2123 O O . ASN A 1 284 ? 10.566 7.803 -11.975 1.00 98.50 284 ASN A O 1
ATOM 2127 N N . LYS A 1 285 ? 10.613 7.186 -9.804 1.00 98.38 285 LYS A N 1
ATOM 2128 C CA . LYS A 1 285 ? 12.080 7.171 -9.630 1.00 98.38 285 LYS A CA 1
ATOM 2129 C C . LYS A 1 285 ? 12.785 5.922 -10.174 1.00 98.38 285 LYS A C 1
ATOM 2131 O O . LYS A 1 285 ? 14.001 5.978 -10.339 1.00 98.38 285 LYS A O 1
ATOM 2136 N N . ALA A 1 286 ? 12.069 4.830 -10.447 1.00 98.25 286 ALA A N 1
ATOM 2137 C CA . ALA A 1 286 ? 12.659 3.607 -10.997 1.00 98.25 286 ALA A CA 1
ATOM 2138 C C . ALA A 1 286 ? 13.327 3.869 -12.362 1.00 98.25 286 ALA A C 1
ATOM 2140 O O . ALA A 1 286 ? 12.773 4.580 -13.202 1.00 98.25 286 ALA A O 1
ATOM 2141 N N . ASN A 1 287 ? 14.501 3.296 -12.607 1.00 96.00 287 ASN A N 1
ATOM 2142 C CA . ASN A 1 287 ? 15.259 3.470 -13.854 1.00 96.00 287 ASN A CA 1
ATOM 2143 C C . ASN A 1 287 ? 15.180 2.243 -14.770 1.00 96.00 287 ASN A C 1
ATOM 2145 O O . ASN A 1 287 ? 15.525 2.330 -15.946 1.00 96.00 287 ASN A O 1
ATOM 2149 N N . THR A 1 288 ? 14.697 1.115 -14.249 1.00 97.62 288 THR A N 1
ATOM 2150 C CA . THR A 1 288 ? 14.527 -0.144 -14.982 1.00 97.62 288 THR A CA 1
ATOM 2151 C C . THR A 1 288 ? 13.158 -0.760 -14.701 1.00 97.62 288 THR A C 1
ATOM 2153 O O . THR A 1 288 ? 12.543 -0.505 -13.665 1.00 97.62 288 THR A O 1
ATOM 2156 N N . ILE A 1 289 ? 12.672 -1.610 -15.608 1.00 98.00 289 ILE A N 1
ATOM 2157 C CA . ILE A 1 289 ? 11.394 -2.323 -15.448 1.00 98.00 289 ILE A CA 1
ATOM 2158 C C . ILE A 1 289 ? 11.467 -3.298 -14.256 1.00 98.00 289 ILE A C 1
ATOM 2160 O O . ILE A 1 289 ? 10.486 -3.488 -13.536 1.00 98.00 289 ILE A O 1
ATOM 2164 N N . ALA A 1 290 ? 12.648 -3.868 -13.994 1.00 97.38 290 ALA A N 1
ATOM 2165 C CA . ALA A 1 290 ? 12.888 -4.786 -12.881 1.00 97.38 290 ALA A CA 1
ATOM 2166 C C . ALA A 1 290 ? 12.708 -4.130 -11.496 1.00 97.38 290 ALA A C 1
ATOM 2168 O O . ALA A 1 290 ? 12.208 -4.779 -10.577 1.00 97.38 290 ALA A O 1
ATOM 2169 N N . GLU A 1 291 ? 13.058 -2.848 -11.347 1.00 98.44 291 GLU A N 1
ATOM 2170 C CA . GLU A 1 291 ? 12.869 -2.080 -10.103 1.00 98.44 291 GLU A CA 1
ATOM 2171 C C . GLU A 1 291 ? 11.392 -1.822 -9.766 1.00 98.44 291 GLU A C 1
ATOM 2173 O O . GLU A 1 291 ? 11.053 -1.625 -8.601 1.00 98.44 291 GLU A O 1
ATOM 2178 N N . ILE A 1 292 ? 10.499 -1.837 -10.762 1.00 98.69 292 ILE A N 1
ATOM 2179 C CA . ILE A 1 292 ? 9.087 -1.468 -10.584 1.00 98.69 292 ILE A CA 1
ATOM 2180 C C . ILE A 1 292 ? 8.304 -2.563 -9.848 1.00 98.69 292 ILE A C 1
ATOM 2182 O O . ILE A 1 292 ? 7.484 -2.255 -8.979 1.00 98.69 292 ILE A O 1
ATOM 2186 N N . LYS A 1 293 ? 8.553 -3.847 -10.150 1.00 97.31 293 LYS A N 1
ATOM 2187 C CA . LYS A 1 293 ? 7.763 -4.953 -9.581 1.00 97.31 293 LYS A CA 1
ATOM 2188 C C . LYS A 1 293 ? 7.807 -4.996 -8.038 1.00 97.31 293 LYS A C 1
ATOM 2190 O O . LYS A 1 293 ? 6.726 -5.029 -7.448 1.00 97.31 293 LYS A O 1
ATOM 2195 N N . PRO A 1 294 ? 8.975 -4.929 -7.361 1.00 98.62 294 PRO A N 1
ATOM 2196 C CA . PRO A 1 294 ? 9.028 -4.916 -5.896 1.00 98.62 294 PRO A CA 1
ATOM 2197 C C . PRO A 1 294 ? 8.255 -3.755 -5.255 1.00 98.62 294 PRO A C 1
ATOM 2199 O O . PRO A 1 294 ? 7.722 -3.907 -4.160 1.00 98.62 294 PRO A O 1
ATOM 2202 N N . ILE A 1 295 ? 8.161 -2.603 -5.929 1.00 98.81 295 ILE A N 1
ATOM 2203 C CA . ILE A 1 295 ? 7.423 -1.435 -5.427 1.00 98.81 295 ILE A CA 1
ATOM 2204 C C . ILE A 1 295 ? 5.916 -1.729 -5.407 1.00 98.81 295 ILE A C 1
ATOM 2206 O O . ILE A 1 295 ? 5.253 -1.469 -4.402 1.00 98.81 295 ILE A O 1
ATOM 2210 N N . VAL A 1 296 ? 5.385 -2.325 -6.481 1.00 98.62 296 VAL A N 1
ATOM 2211 C CA . VAL A 1 296 ? 3.969 -2.723 -6.572 1.00 98.62 296 VAL A CA 1
ATOM 2212 C C . VAL A 1 296 ? 3.644 -3.857 -5.595 1.00 98.62 296 VAL A C 1
ATOM 2214 O O . VAL A 1 296 ? 2.616 -3.794 -4.919 1.00 98.62 296 VAL A O 1
ATOM 2217 N N . ASP A 1 297 ? 4.522 -4.858 -5.468 1.00 98.56 297 ASP A N 1
ATOM 2218 C CA . ASP A 1 297 ? 4.356 -5.957 -4.505 1.00 98.56 297 ASP A CA 1
ATOM 2219 C C . ASP A 1 297 ? 4.286 -5.416 -3.059 1.00 98.56 297 ASP A C 1
ATOM 2221 O O . ASP A 1 297 ? 3.368 -5.753 -2.306 1.00 98.56 297 ASP A O 1
ATOM 2225 N N . ASN A 1 298 ? 5.206 -4.514 -2.685 1.00 98.50 298 ASN A N 1
ATOM 2226 C CA . ASN A 1 298 ? 5.244 -3.890 -1.358 1.00 98.50 298 ASN A CA 1
ATOM 2227 C C . ASN A 1 298 ? 4.003 -3.027 -1.081 1.00 98.50 298 ASN A C 1
ATOM 2229 O O . ASN A 1 298 ? 3.415 -3.134 -0.004 1.00 98.50 298 ASN A O 1
ATOM 2233 N N . ALA A 1 299 ? 3.574 -2.209 -2.049 1.00 98.75 299 ALA A N 1
ATOM 2234 C CA . ALA A 1 299 ? 2.359 -1.403 -1.930 1.00 98.75 299 ALA A CA 1
ATOM 2235 C C . ALA A 1 299 ? 1.104 -2.280 -1.763 1.00 98.75 299 ALA A C 1
ATOM 2237 O O . ALA A 1 299 ? 0.232 -1.964 -0.958 1.00 98.75 299 ALA A O 1
ATOM 2238 N N . THR A 1 300 ? 1.040 -3.415 -2.467 1.00 98.69 300 THR A N 1
ATOM 2239 C CA . THR A 1 300 ? -0.071 -4.378 -2.373 1.00 98.69 300 THR A CA 1
ATOM 2240 C C . THR A 1 300 ? -0.111 -5.071 -1.006 1.00 98.69 300 THR A C 1
ATOM 2242 O O . THR A 1 300 ? -1.181 -5.208 -0.415 1.00 98.69 300 THR A O 1
ATOM 2245 N N . ASN A 1 301 ? 1.044 -5.468 -0.460 1.00 98.62 301 ASN A N 1
ATOM 2246 C CA . ASN A 1 301 ? 1.134 -6.031 0.892 1.00 98.62 301 ASN A CA 1
ATOM 2247 C C . ASN A 1 301 ? 0.714 -5.009 1.968 1.00 98.62 301 ASN A C 1
ATOM 2249 O O . ASN A 1 301 ? -0.036 -5.338 2.889 1.00 98.62 301 ASN A O 1
ATOM 2253 N N . LEU A 1 302 ? 1.152 -3.754 1.820 1.00 98.69 302 LEU A N 1
ATOM 2254 C CA . LEU A 1 302 ? 0.767 -2.659 2.709 1.00 98.69 302 LEU A CA 1
ATOM 2255 C C . LEU A 1 302 ? -0.740 -2.362 2.644 1.00 98.69 302 LEU A C 1
ATOM 2257 O O . LEU A 1 302 ? -1.356 -2.152 3.686 1.00 98.69 302 LEU A O 1
ATOM 2261 N N . ASP A 1 303 ? -1.355 -2.415 1.457 1.00 98.75 303 ASP A N 1
ATOM 2262 C CA . ASP A 1 303 ? -2.808 -2.272 1.299 1.00 98.75 303 ASP A CA 1
ATOM 2263 C C . ASP A 1 303 ? -3.569 -3.370 2.053 1.00 98.75 303 ASP A C 1
ATOM 2265 O O . ASP A 1 303 ? -4.514 -3.075 2.783 1.00 98.75 303 ASP A O 1
ATOM 2269 N N . GLY A 1 304 ? -3.103 -4.621 1.966 1.00 98.56 304 GLY A N 1
ATOM 2270 C CA . GLY A 1 304 ? -3.650 -5.732 2.748 1.00 98.56 304 GLY A CA 1
ATOM 2271 C C . GLY A 1 304 ? -3.619 -5.453 4.255 1.00 98.56 304 GLY A C 1
ATOM 2272 O O . GLY A 1 304 ? -4.645 -5.569 4.926 1.00 98.56 304 GLY A O 1
ATOM 2273 N N . LYS A 1 305 ? -2.473 -4.995 4.778 1.00 98.62 305 LYS A N 1
ATOM 2274 C CA . LYS A 1 305 ? -2.327 -4.633 6.199 1.00 98.62 305 LYS A CA 1
ATOM 2275 C C . LYS A 1 305 ? -3.181 -3.439 6.614 1.00 98.62 305 LYS A C 1
ATOM 2277 O O . LYS A 1 305 ? -3.764 -3.470 7.694 1.00 98.62 305 LYS A O 1
ATOM 2282 N N . MET A 1 306 ? -3.325 -2.425 5.766 1.00 98.62 306 MET A N 1
ATOM 2283 C CA . MET A 1 306 ? -4.254 -1.319 6.018 1.00 98.62 306 MET A CA 1
ATOM 2284 C C . MET A 1 306 ? -5.721 -1.781 5.988 1.00 98.62 306 MET A C 1
ATOM 2286 O O . MET A 1 306 ? -6.541 -1.284 6.757 1.00 98.62 306 MET A O 1
ATOM 2290 N N . GLY A 1 307 ? -6.061 -2.773 5.160 1.00 98.62 307 GLY A N 1
ATOM 2291 C CA . GLY A 1 307 ? -7.374 -3.421 5.167 1.00 98.62 307 GLY A CA 1
ATOM 2292 C C . GLY A 1 307 ? -7.660 -4.169 6.475 1.00 98.62 307 GLY A C 1
ATOM 2293 O O . GLY A 1 307 ? -8.774 -4.099 6.991 1.00 98.62 307 GLY A O 1
ATOM 2294 N N . ASP A 1 308 ? -6.658 -4.835 7.050 1.00 98.75 308 ASP A N 1
ATOM 2295 C CA . ASP A 1 308 ? -6.774 -5.468 8.370 1.00 98.75 308 ASP A CA 1
ATOM 2296 C C . ASP A 1 308 ? -6.825 -4.434 9.512 1.00 98.75 308 ASP A C 1
ATOM 2298 O O . ASP A 1 308 ? -7.594 -4.613 10.458 1.00 98.75 308 ASP A O 1
ATOM 2302 N N . LEU A 1 309 ? -6.106 -3.309 9.398 1.00 98.69 309 LEU A N 1
ATOM 2303 C CA . LEU A 1 309 ? -6.203 -2.181 10.335 1.00 98.69 309 LEU A CA 1
ATOM 2304 C C . LEU A 1 309 ? -7.626 -1.605 10.386 1.00 98.69 309 LEU A C 1
ATOM 2306 O O . LEU A 1 309 ? -8.141 -1.360 11.475 1.00 98.69 309 LEU A O 1
ATOM 2310 N N . LYS A 1 310 ? -8.289 -1.441 9.232 1.00 98.50 310 LYS A N 1
ATOM 2311 C CA . LYS A 1 310 ? -9.691 -0.990 9.166 1.00 98.50 310 LYS A CA 1
ATOM 2312 C C . LYS A 1 310 ? -10.638 -1.930 9.921 1.00 98.50 310 LYS A C 1
ATOM 2314 O O . LYS A 1 310 ? -11.434 -1.452 10.724 1.00 98.50 310 LYS A O 1
ATOM 2319 N N . LYS A 1 311 ? -10.500 -3.251 9.753 1.00 98.44 311 LYS A N 1
ATOM 2320 C CA . LYS A 1 311 ? -11.291 -4.243 10.512 1.00 98.44 311 LYS A CA 1
ATOM 2321 C C . LYS A 1 311 ? -11.019 -4.154 12.016 1.00 98.44 311 LYS A C 1
ATOM 2323 O O . LYS A 1 311 ? -11.956 -4.125 12.804 1.00 98.44 311 LYS A O 1
ATOM 2328 N N . ALA A 1 312 ? -9.750 -4.041 12.419 1.00 98.44 312 ALA A N 1
ATOM 2329 C CA . ALA A 1 312 ? -9.380 -3.896 13.828 1.00 98.44 312 ALA A CA 1
ATOM 2330 C C . ALA A 1 312 ? -9.974 -2.618 14.457 1.00 98.44 312 ALA A C 1
ATOM 2332 O O . ALA A 1 312 ? -10.402 -2.639 15.610 1.00 98.44 312 ALA A O 1
ATOM 2333 N N . ILE A 1 313 ? -10.059 -1.520 13.696 1.00 98.50 313 ILE A N 1
ATOM 2334 C CA . ILE A 1 313 ? -10.753 -0.285 14.094 1.00 98.50 313 ILE A CA 1
ATOM 2335 C C . ILE A 1 313 ? -12.266 -0.520 14.248 1.00 98.50 313 ILE A C 1
ATOM 2337 O O . ILE A 1 313 ? -12.856 -0.055 15.223 1.00 98.50 313 ILE A O 1
ATOM 2341 N N . GLU A 1 314 ? -12.915 -1.233 13.324 1.00 98.19 314 GLU A N 1
ATOM 2342 C CA . GLU A 1 314 ? -14.346 -1.572 13.411 1.00 98.19 314 GLU A CA 1
ATOM 2343 C C . GLU A 1 314 ? -14.654 -2.439 14.646 1.00 98.19 314 GLU A C 1
ATOM 2345 O O . GLU A 1 314 ? -15.538 -2.102 15.438 1.00 98.19 314 GLU A O 1
ATOM 2350 N N . GLU A 1 315 ? -13.871 -3.497 14.873 1.00 97.19 315 GLU A N 1
ATOM 2351 C CA . GLU A 1 315 ? -13.974 -4.366 16.053 1.00 97.19 315 GLU A CA 1
ATOM 2352 C C . GLU A 1 315 ? -13.720 -3.603 17.362 1.00 97.19 315 GLU A C 1
ATOM 2354 O O . GLU A 1 315 ? -14.428 -3.797 18.355 1.00 97.19 315 GLU A O 1
ATOM 2359 N N . ALA A 1 316 ? -12.739 -2.697 17.377 1.00 97.62 316 ALA A N 1
ATOM 2360 C CA . ALA A 1 316 ? -12.461 -1.847 18.528 1.00 97.62 316 ALA A CA 1
ATOM 2361 C C . ALA A 1 316 ? -13.612 -0.869 18.817 1.00 97.62 316 ALA A C 1
ATOM 2363 O O . ALA A 1 316 ? -14.024 -0.728 19.969 1.00 97.62 316 ALA A O 1
ATOM 2364 N N . ASN A 1 317 ? -14.199 -0.247 17.792 1.00 97.56 317 ASN A N 1
ATOM 2365 C CA . ASN A 1 317 ? -15.383 0.596 17.964 1.00 97.56 317 ASN A CA 1
ATOM 2366 C C . ASN A 1 317 ? -16.579 -0.202 18.512 1.00 97.56 317 ASN A C 1
ATOM 2368 O O . ASN A 1 317 ? -17.277 0.289 19.400 1.00 97.56 317 ASN A O 1
ATOM 2372 N N . ALA A 1 318 ? -16.780 -1.448 18.067 1.00 97.50 318 ALA A N 1
ATOM 2373 C CA . ALA A 1 318 ? -17.817 -2.326 18.611 1.00 97.50 318 ALA A CA 1
ATOM 2374 C C . ALA A 1 318 ? -17.580 -2.664 20.098 1.00 97.50 318 ALA A C 1
ATOM 2376 O O . ALA A 1 318 ? -18.519 -2.606 20.896 1.00 97.50 318 ALA A O 1
ATOM 2377 N N . LYS A 1 319 ? -16.327 -2.931 20.509 1.00 96.31 319 LYS A N 1
ATOM 2378 C CA . LYS A 1 319 ? -15.968 -3.176 21.923 1.00 96.31 319 LYS A CA 1
ATOM 2379 C C . LYS A 1 319 ? -16.376 -2.023 22.849 1.00 96.31 319 LYS A C 1
ATOM 2381 O O . LYS A 1 319 ? -16.767 -2.296 23.984 1.00 96.31 319 LYS A O 1
ATOM 2386 N N . LYS A 1 320 ? -16.384 -0.764 22.381 1.00 96.88 320 LYS A N 1
ATOM 2387 C CA . LYS A 1 320 ? -16.801 0.406 23.189 1.00 96.88 320 LYS A CA 1
ATOM 2388 C C . LYS A 1 320 ? -18.250 0.349 23.686 1.00 96.88 320 LYS A C 1
ATOM 2390 O O . LYS A 1 320 ? -18.583 1.032 24.649 1.00 96.88 320 LYS A O 1
ATOM 2395 N N . LEU A 1 321 ? -19.100 -0.460 23.051 1.00 96.31 321 LEU A N 1
ATOM 2396 C CA . LEU A 1 321 ? -20.512 -0.641 23.412 1.00 96.31 321 LEU A CA 1
ATOM 2397 C C . LEU A 1 321 ? -20.748 -1.804 24.394 1.00 96.31 321 LEU A C 1
ATOM 2399 O O . LEU A 1 321 ? -21.887 -2.063 24.774 1.00 96.31 321 LEU A O 1
ATOM 2403 N N . THR A 1 322 ? -19.695 -2.526 24.787 1.00 96.81 322 THR A N 1
ATOM 2404 C CA . THR A 1 322 ? -19.785 -3.725 25.637 1.00 96.81 322 THR A CA 1
ATOM 2405 C C . THR A 1 322 ? -19.520 -3.421 27.113 1.00 96.81 322 THR A C 1
ATOM 2407 O O . THR A 1 322 ? -18.931 -2.392 27.461 1.00 96.81 322 THR A O 1
ATOM 2410 N N . THR A 1 323 ? -19.899 -4.343 28.001 1.00 96.81 323 THR A N 1
ATOM 2411 C CA . THR A 1 323 ? -19.567 -4.291 29.436 1.00 96.81 323 THR A CA 1
ATOM 2412 C C . THR A 1 323 ? -18.059 -4.191 29.667 1.00 96.81 323 THR A C 1
ATOM 2414 O O . THR A 1 323 ? -17.631 -3.409 30.515 1.00 96.81 323 THR A O 1
ATOM 2417 N N . ALA A 1 324 ? -17.255 -4.900 28.863 1.00 97.12 324 ALA A N 1
ATOM 2418 C CA . ALA A 1 324 ? -15.799 -4.890 28.958 1.00 97.12 324 ALA A CA 1
ATOM 2419 C C . ALA A 1 324 ? -15.210 -3.471 28.908 1.00 97.12 324 ALA A C 1
ATOM 2421 O O . ALA A 1 324 ? -14.331 -3.177 29.708 1.00 97.12 324 ALA A O 1
ATOM 2422 N N . TYR A 1 325 ? -15.717 -2.586 28.037 1.00 97.88 325 TYR A N 1
ATOM 2423 C CA . TYR A 1 325 ? -15.298 -1.176 27.985 1.00 97.88 325 TYR A CA 1
ATOM 2424 C C . TYR A 1 325 ? -16.085 -0.291 28.960 1.00 97.88 325 TYR A C 1
ATOM 2426 O O . TYR A 1 325 ? -15.500 0.485 29.709 1.00 97.88 325 TYR A O 1
ATOM 2434 N N . THR A 1 326 ? -17.417 -0.387 28.965 1.00 97.06 326 THR A N 1
ATOM 2435 C CA . THR A 1 326 ? -18.280 0.567 29.691 1.00 97.06 326 THR A CA 1
ATOM 2436 C C . THR A 1 326 ? -18.206 0.452 31.212 1.00 97.06 326 THR A C 1
ATOM 2438 O O . THR A 1 326 ? -18.617 1.387 31.896 1.00 97.06 326 THR A O 1
ATOM 2441 N N . GLN A 1 327 ? -17.725 -0.672 31.751 1.00 97.06 327 GLN A N 1
ATOM 2442 C CA . GLN A 1 327 ? -17.486 -0.878 33.186 1.00 97.06 327 GLN A CA 1
ATOM 2443 C C . GLN A 1 327 ? -15.983 -1.003 33.520 1.00 97.06 327 GLN A C 1
ATOM 2445 O O . GLN A 1 327 ? -15.647 -1.374 34.643 1.00 97.06 327 GLN A O 1
ATOM 2450 N N . ALA A 1 328 ? -15.082 -0.732 32.564 1.00 97.75 328 ALA A N 1
ATOM 2451 C CA . ALA A 1 328 ? -13.634 -0.808 32.772 1.00 97.75 328 ALA A CA 1
ATOM 2452 C C . ALA A 1 328 ? -13.142 0.197 33.824 1.00 97.75 328 ALA A C 1
ATOM 2454 O O . ALA A 1 328 ? -13.691 1.293 33.961 1.00 97.75 328 ALA A O 1
ATOM 2455 N N . SER A 1 329 ? -12.058 -0.149 34.519 1.00 96.62 329 SER A N 1
ATOM 2456 C CA . SER A 1 329 ? -11.391 0.749 35.469 1.00 96.62 329 SER A CA 1
ATOM 2457 C C . SER A 1 329 ? -10.485 1.786 34.785 1.00 96.62 329 SER A C 1
ATOM 2459 O O . SER A 1 329 ? -10.370 2.914 35.270 1.00 96.62 329 SER A O 1
ATOM 2461 N N . ASP A 1 330 ? -9.883 1.443 33.641 1.00 96.62 330 ASP A N 1
ATOM 2462 C CA . ASP A 1 330 ? -9.132 2.357 32.771 1.00 96.62 330 ASP A CA 1
ATOM 2463 C C . ASP A 1 330 ? -9.313 1.967 31.292 1.00 96.62 330 ASP A C 1
ATOM 2465 O O . ASP A 1 330 ? -9.213 0.797 30.926 1.00 96.62 330 ASP A O 1
ATOM 2469 N N . THR A 1 331 ? -9.556 2.956 30.429 1.00 97.88 331 THR A N 1
ATOM 2470 C CA . THR A 1 331 ? -9.706 2.778 28.975 1.00 97.88 331 THR A CA 1
ATOM 2471 C C . THR A 1 331 ? -8.596 3.445 28.162 1.00 97.88 331 THR A C 1
ATOM 2473 O O . THR A 1 331 ? -8.551 3.270 26.944 1.00 97.88 331 THR A O 1
ATOM 2476 N N . LYS A 1 332 ? -7.672 4.191 28.791 1.00 96.94 332 LYS A N 1
ATOM 2477 C CA . LYS A 1 332 ? -6.718 5.074 28.087 1.00 96.94 332 LYS A CA 1
ATOM 2478 C C . LYS A 1 332 ? -5.890 4.362 27.029 1.00 96.94 332 LYS A C 1
ATOM 2480 O O . LYS A 1 332 ? -5.851 4.826 25.899 1.00 96.94 332 LYS A O 1
ATOM 2485 N N . ASN A 1 333 ? -5.276 3.227 27.366 1.00 96.88 333 ASN A N 1
ATOM 2486 C CA . ASN A 1 333 ? -4.423 2.483 26.431 1.00 96.88 333 ASN A CA 1
ATOM 2487 C C . ASN A 1 333 ? -5.211 1.979 25.209 1.00 96.88 333 ASN A C 1
ATOM 2489 O O . ASN A 1 333 ? -4.686 1.944 24.098 1.00 96.88 333 ASN A O 1
ATOM 2493 N N . PHE A 1 334 ? -6.478 1.603 25.411 1.00 98.38 334 PHE A N 1
ATOM 2494 C CA . PHE A 1 334 ? -7.379 1.175 24.343 1.00 98.38 334 PHE A CA 1
ATOM 2495 C C . PHE A 1 334 ? -7.780 2.353 23.449 1.00 98.38 334 PHE A C 1
ATOM 2497 O O . PHE A 1 334 ? -7.677 2.271 22.226 1.00 98.38 334 PHE A O 1
ATOM 2504 N N . ASP A 1 335 ? -8.184 3.469 24.059 1.00 98.19 335 ASP A N 1
ATOM 2505 C CA . ASP A 1 335 ? -8.562 4.688 23.344 1.00 98.19 335 ASP A CA 1
ATOM 2506 C C . ASP A 1 335 ? -7.369 5.319 22.601 1.00 98.19 335 ASP A C 1
ATOM 2508 O O . ASP A 1 335 ? -7.529 5.803 21.483 1.00 98.19 335 ASP A O 1
ATOM 2512 N N . GLU A 1 336 ? -6.158 5.262 23.161 1.00 98.12 336 GLU A N 1
ATOM 2513 C CA . GLU A 1 336 ? -4.920 5.702 22.511 1.00 98.12 336 GLU A CA 1
ATOM 2514 C C . GLU A 1 336 ? -4.554 4.810 21.316 1.00 98.12 336 GLU A C 1
ATOM 2516 O O . GLU A 1 336 ? -4.300 5.326 20.227 1.00 98.12 336 GLU A O 1
ATOM 2521 N N . ALA A 1 337 ? -4.594 3.480 21.467 1.00 98.31 337 ALA A N 1
ATOM 2522 C CA . ALA A 1 337 ? -4.359 2.554 20.358 1.00 98.31 337 ALA A CA 1
ATOM 2523 C C . ALA A 1 337 ? -5.369 2.766 19.213 1.00 98.31 337 ALA A C 1
ATOM 2525 O O . ALA A 1 337 ? -4.978 2.828 18.044 1.00 98.31 337 ALA A O 1
ATOM 2526 N N . LEU A 1 338 ? -6.649 2.962 19.547 1.00 98.38 338 LEU A N 1
ATOM 2527 C CA . LEU A 1 338 ? -7.711 3.262 18.587 1.00 98.38 338 LEU A CA 1
ATOM 2528 C C . LEU A 1 338 ? -7.512 4.620 17.900 1.00 98.38 338 LEU A C 1
ATOM 2530 O O . LEU A 1 338 ? -7.659 4.713 16.683 1.00 98.38 338 LEU A O 1
ATOM 2534 N N . ASN A 1 339 ? -7.124 5.664 18.634 1.00 98.00 339 ASN A N 1
ATOM 2535 C CA . ASN A 1 339 ? -6.822 6.975 18.056 1.00 98.00 339 ASN A CA 1
ATOM 2536 C C . ASN A 1 339 ? -5.601 6.927 17.125 1.00 98.00 339 ASN A C 1
ATOM 2538 O O . ASN A 1 339 ? -5.645 7.503 16.038 1.00 98.00 339 ASN A O 1
ATOM 2542 N N . ASN A 1 340 ? -4.548 6.195 17.493 1.00 97.94 340 ASN A N 1
ATOM 2543 C CA . ASN A 1 340 ? -3.359 6.012 16.657 1.00 97.94 340 ASN A CA 1
ATOM 2544 C C . ASN A 1 340 ? -3.683 5.241 15.364 1.00 97.94 340 ASN A C 1
ATOM 2546 O O . ASN A 1 340 ? -3.208 5.609 14.288 1.00 97.94 340 ASN A O 1
ATOM 2550 N N . ALA A 1 341 ? -4.532 4.212 15.444 1.00 98.31 341 ALA A N 1
ATOM 2551 C CA . ALA A 1 341 ? -5.019 3.474 14.280 1.00 98.31 341 ALA A CA 1
ATOM 2552 C C . ALA A 1 341 ? -5.908 4.347 13.369 1.00 98.31 341 ALA A C 1
ATOM 2554 O O . ALA A 1 341 ? -5.674 4.414 12.162 1.00 98.31 341 ALA A O 1
ATOM 2555 N N . ASN A 1 342 ? -6.874 5.076 13.943 1.00 98.19 342 ASN A N 1
ATOM 2556 C CA . ASN A 1 342 ? -7.730 6.022 13.216 1.00 98.19 342 ASN A CA 1
ATOM 2557 C C . ASN A 1 342 ? -6.924 7.133 12.528 1.00 98.19 342 ASN A C 1
ATOM 2559 O O . ASN A 1 342 ? -7.233 7.501 11.397 1.00 98.19 342 ASN A O 1
ATOM 2563 N N . THR A 1 343 ? -5.881 7.643 13.188 1.00 98.12 343 THR A N 1
ATOM 2564 C CA . THR A 1 343 ? -4.996 8.677 12.631 1.00 98.12 343 THR A CA 1
ATOM 2565 C C . THR A 1 343 ? -4.279 8.160 11.386 1.00 98.12 343 THR A C 1
ATOM 2567 O O . THR A 1 343 ? -4.336 8.813 10.344 1.00 98.12 343 THR A O 1
ATOM 2570 N N . LEU A 1 344 ? -3.690 6.958 11.446 1.00 98.25 344 LEU A N 1
ATOM 2571 C CA . LEU A 1 344 ? -3.015 6.351 10.293 1.00 98.25 344 LEU A CA 1
ATOM 2572 C C . LEU A 1 344 ? -3.980 6.009 9.142 1.00 98.25 344 LEU A C 1
ATOM 2574 O O . LEU A 1 344 ? -3.610 6.138 7.977 1.00 98.25 344 LEU A O 1
ATOM 2578 N N . ASN A 1 345 ? -5.211 5.600 9.461 1.00 97.81 345 ASN A N 1
ATOM 2579 C CA . ASN A 1 345 ? -6.267 5.298 8.488 1.00 97.81 345 ASN A CA 1
ATOM 2580 C C . ASN A 1 345 ? -6.909 6.557 7.854 1.00 97.81 345 ASN A C 1
ATOM 2582 O O . ASN A 1 345 ? -7.741 6.437 6.957 1.00 97.81 345 ASN A O 1
ATOM 2586 N N . SER A 1 346 ? -6.560 7.762 8.315 1.00 96.38 346 SER A N 1
ATOM 2587 C CA . SER A 1 346 ? -7.081 9.021 7.769 1.00 96.38 346 SER A CA 1
ATOM 2588 C C . SER A 1 346 ? -6.308 9.500 6.531 1.00 96.38 346 SER A C 1
ATOM 2590 O O . SER A 1 346 ? -5.166 9.106 6.298 1.00 96.38 346 SER A O 1
ATOM 2592 N N . ASP A 1 347 ? -6.882 10.447 5.781 1.00 89.81 347 ASP A N 1
ATOM 2593 C CA . ASP A 1 347 ? -6.203 11.127 4.661 1.00 89.81 347 ASP A CA 1
ATOM 2594 C C . ASP A 1 347 ? -4.917 11.876 5.068 1.00 89.81 347 ASP A C 1
ATOM 2596 O O . ASP A 1 347 ? -4.100 12.204 4.204 1.00 89.81 347 ASP A O 1
ATOM 2600 N N . ASN A 1 348 ? -4.743 12.146 6.367 1.00 92.12 348 ASN A N 1
ATOM 2601 C CA . ASN A 1 348 ? -3.572 12.796 6.959 1.00 92.12 348 ASN A CA 1
ATOM 2602 C C . ASN A 1 348 ? -2.650 11.802 7.694 1.00 92.12 348 ASN A C 1
ATOM 2604 O O . ASN A 1 348 ? -1.771 12.234 8.435 1.00 92.12 348 ASN A O 1
ATOM 2608 N N . GLY A 1 349 ? -2.867 10.492 7.540 1.00 96.62 349 GLY A N 1
ATOM 2609 C CA . GLY A 1 349 ? -2.004 9.466 8.118 1.00 96.62 349 GLY A CA 1
ATOM 2610 C C . GLY A 1 349 ? -0.597 9.476 7.514 1.00 96.62 349 GLY A C 1
ATOM 2611 O O . GLY A 1 349 ? -0.418 9.761 6.329 1.00 96.62 349 GLY A O 1
ATOM 2612 N N . ASP A 1 350 ? 0.398 9.139 8.334 1.00 97.69 350 ASP A N 1
ATOM 2613 C CA . ASP A 1 350 ? 1.801 9.075 7.922 1.00 97.69 350 ASP A CA 1
ATOM 2614 C C . ASP A 1 350 ? 2.082 7.931 6.929 1.00 97.69 350 ASP A C 1
ATOM 2616 O O . ASP A 1 350 ? 1.336 6.953 6.814 1.00 97.69 350 ASP A O 1
ATOM 2620 N N . ASN A 1 351 ? 3.209 8.031 6.219 1.00 97.88 351 ASN A N 1
ATOM 2621 C CA . ASN A 1 351 ? 3.734 6.953 5.380 1.00 97.88 351 ASN A CA 1
ATOM 2622 C C . ASN A 1 351 ? 4.410 5.864 6.241 1.00 97.88 351 ASN A C 1
ATOM 2624 O O . ASN A 1 351 ? 5.636 5.768 6.285 1.00 97.88 351 ASN A O 1
ATOM 2628 N N . GLU A 1 352 ? 3.606 5.073 6.952 1.00 98.06 352 GLU A N 1
ATOM 2629 C CA . GLU A 1 352 ? 4.070 3.905 7.710 1.00 98.06 352 GLU A CA 1
ATOM 2630 C C . GLU A 1 352 ? 4.118 2.633 6.849 1.00 98.06 352 GLU A C 1
ATOM 2632 O O . GLU A 1 352 ? 3.279 2.436 5.966 1.00 98.06 352 GLU A O 1
ATOM 2637 N N . ASP A 1 353 ? 5.090 1.759 7.128 1.00 98.25 353 ASP A N 1
ATOM 2638 C CA . ASP A 1 353 ? 5.254 0.457 6.473 1.00 98.25 353 ASP A CA 1
ATOM 2639 C C . ASP A 1 353 ? 4.350 -0.646 7.066 1.00 98.25 353 ASP A C 1
ATOM 2641 O O . ASP A 1 353 ? 3.598 -0.440 8.021 1.00 98.25 353 ASP A O 1
ATOM 2645 N N . ALA A 1 354 ? 4.412 -1.846 6.480 1.00 98.12 354 ALA A N 1
ATOM 2646 C CA . ALA A 1 354 ? 3.531 -2.959 6.833 1.00 98.12 354 ALA A CA 1
ATOM 2647 C C . ALA A 1 354 ? 3.752 -3.481 8.268 1.00 98.12 354 ALA A C 1
ATOM 2649 O O . ALA A 1 354 ? 2.798 -3.940 8.903 1.00 98.12 354 ALA A O 1
ATOM 2650 N N . ASP A 1 355 ? 4.975 -3.374 8.796 1.00 98.12 355 ASP A N 1
ATOM 2651 C CA . ASP A 1 355 ? 5.318 -3.806 10.154 1.00 98.12 355 ASP A CA 1
ATOM 2652 C C . ASP A 1 355 ? 4.888 -2.756 11.188 1.00 98.12 355 ASP A C 1
ATOM 2654 O O . ASP A 1 355 ? 4.462 -3.097 12.294 1.00 98.12 355 ASP A O 1
ATOM 2658 N N . ALA A 1 356 ? 4.972 -1.471 10.842 1.00 98.25 356 ALA A N 1
ATOM 2659 C CA . ALA A 1 356 ? 4.444 -0.372 11.641 1.00 98.25 356 ALA A CA 1
ATOM 2660 C C . ALA A 1 356 ? 2.904 -0.416 11.725 1.00 98.25 356 ALA A C 1
ATOM 2662 O O . ALA A 1 356 ? 2.357 -0.347 12.830 1.00 98.25 356 ALA A O 1
ATOM 2663 N N . VAL A 1 357 ? 2.216 -0.680 10.604 1.00 98.69 357 VAL A N 1
ATOM 2664 C CA . VAL A 1 357 ? 0.767 -0.964 10.583 1.00 98.69 357 VAL A CA 1
ATOM 2665 C C . VAL A 1 357 ? 0.430 -2.152 11.488 1.00 98.69 357 VAL A C 1
ATOM 2667 O O . VAL A 1 357 ? -0.456 -2.039 12.337 1.00 98.69 357 VAL A O 1
ATOM 2670 N N . GLN A 1 358 ? 1.158 -3.272 11.369 1.00 98.44 358 GLN A N 1
ATOM 2671 C CA . GLN A 1 358 ? 0.924 -4.456 12.202 1.00 98.44 358 GLN A CA 1
ATOM 2672 C C . GLN A 1 358 ? 1.076 -4.144 13.698 1.00 98.44 358 GLN A C 1
ATOM 2674 O O . GLN A 1 358 ? 0.221 -4.543 14.484 1.00 98.44 358 GLN A O 1
ATOM 2679 N N . LYS A 1 359 ? 2.078 -3.352 14.103 1.00 98.44 359 LYS A N 1
ATOM 2680 C CA . LYS A 1 359 ? 2.235 -2.927 15.508 1.00 98.44 359 LYS A CA 1
ATOM 2681 C C . LYS A 1 359 ? 1.034 -2.132 16.030 1.00 98.44 359 LYS A C 1
ATOM 2683 O O . LYS A 1 359 ? 0.700 -2.274 17.205 1.00 98.44 359 LYS A O 1
ATOM 2688 N N . LYS A 1 360 ? 0.361 -1.323 15.197 1.00 98.25 360 LYS A N 1
ATOM 2689 C CA . LYS A 1 360 ? -0.877 -0.628 15.608 1.00 98.25 360 LYS A CA 1
ATOM 2690 C C . LYS A 1 360 ? -2.060 -1.592 15.759 1.00 98.25 360 LYS A C 1
ATOM 2692 O O . LYS A 1 360 ? -2.819 -1.457 16.717 1.00 98.25 360 LYS A O 1
ATOM 2697 N N . ILE A 1 361 ? -2.184 -2.584 14.871 1.00 98.50 361 ILE A N 1
ATOM 2698 C CA . ILE A 1 361 ? -3.175 -3.673 14.992 1.00 98.50 361 ILE A CA 1
ATOM 2699 C C . ILE A 1 361 ? -2.942 -4.456 16.292 1.00 98.50 361 ILE A C 1
ATOM 2701 O O . ILE A 1 361 ? -3.874 -4.685 17.064 1.00 98.50 361 ILE A O 1
ATOM 2705 N N . ASP A 1 362 ? -1.691 -4.816 16.575 1.00 98.19 362 ASP A N 1
ATOM 2706 C CA . ASP A 1 362 ? -1.319 -5.562 17.775 1.00 98.19 362 ASP A CA 1
ATOM 2707 C C . ASP A 1 362 ? -1.565 -4.739 19.048 1.00 98.19 362 ASP A C 1
ATOM 2709 O O . ASP A 1 362 ? -2.036 -5.287 20.044 1.00 98.19 362 ASP A O 1
ATOM 2713 N N . ALA A 1 363 ? -1.306 -3.427 19.032 1.00 97.69 363 ALA A N 1
ATOM 2714 C CA . ALA A 1 363 ? -1.624 -2.538 20.149 1.00 97.69 363 ALA A CA 1
ATOM 2715 C C . ALA A 1 363 ? -3.137 -2.481 20.430 1.00 97.69 363 ALA A C 1
ATOM 2717 O O . ALA A 1 363 ? -3.544 -2.586 21.585 1.00 97.69 363 ALA A O 1
ATOM 2718 N N . LEU A 1 364 ? -3.967 -2.388 19.383 1.00 96.25 364 LEU A N 1
ATOM 2719 C CA . LEU A 1 364 ? -5.431 -2.437 19.489 1.00 96.25 364 LEU A CA 1
ATOM 2720 C C . LEU A 1 364 ? -5.938 -3.768 20.062 1.00 96.25 364 LEU A C 1
ATOM 2722 O O . LEU A 1 364 ? -6.811 -3.784 20.929 1.00 96.25 364 LEU A O 1
ATOM 2726 N N . ASN A 1 365 ? -5.386 -4.887 19.593 1.00 94.44 365 ASN A N 1
ATOM 2727 C CA . ASN A 1 365 ? -5.818 -6.221 20.007 1.00 94.44 365 ASN A CA 1
ATOM 2728 C C . ASN A 1 365 ? -5.360 -6.592 21.423 1.00 94.44 365 ASN A C 1
ATOM 2730 O O . ASN A 1 365 ? -6.086 -7.286 22.134 1.00 94.44 365 ASN A O 1
ATOM 2734 N N . ASN A 1 366 ? -4.184 -6.118 21.845 1.00 94.81 366 ASN A N 1
ATOM 2735 C CA . ASN A 1 366 ? -3.615 -6.401 23.164 1.00 94.81 366 ASN A CA 1
ATOM 2736 C C . ASN A 1 366 ? -4.008 -5.379 24.248 1.00 94.81 366 ASN A C 1
ATOM 2738 O O . ASN A 1 366 ? -3.667 -5.578 25.418 1.00 94.81 366 ASN A O 1
ATOM 2742 N N . ALA A 1 367 ? -4.714 -4.300 23.895 1.00 94.56 367 ALA A N 1
ATOM 2743 C CA . ALA A 1 367 ? -5.240 -3.336 24.854 1.00 94.56 367 ALA A CA 1
ATOM 2744 C C . ALA A 1 367 ? -6.312 -3.990 25.745 1.00 94.56 367 ALA A C 1
ATOM 2746 O O . ALA A 1 367 ? -7.452 -4.213 25.335 1.00 94.56 367 ALA A O 1
ATOM 2747 N N . LYS A 1 368 ? -5.915 -4.324 26.977 1.00 93.06 368 LYS A N 1
ATOM 2748 C CA . LYS A 1 368 ? -6.772 -4.993 27.960 1.00 93.06 368 LYS A CA 1
ATOM 2749 C C . LYS A 1 368 ? -7.854 -4.054 28.485 1.00 93.06 368 LYS A C 1
ATOM 2751 O O . LYS 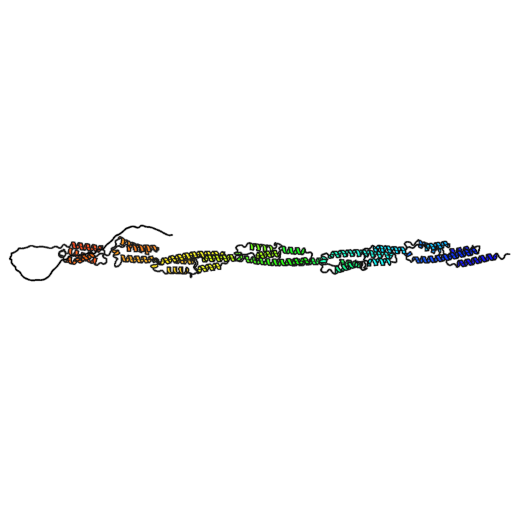A 1 368 ? -7.586 -2.889 28.761 1.00 93.06 368 LYS A O 1
ATOM 2756 N N . LEU A 1 369 ? -9.039 -4.618 28.674 1.00 97.25 369 LEU A N 1
ATOM 2757 C CA . LEU A 1 369 ? -10.203 -4.006 29.301 1.00 97.25 369 LEU A CA 1
ATOM 2758 C C . LEU A 1 369 ? -10.721 -4.990 30.357 1.00 97.25 369 LEU A C 1
ATOM 2760 O O . LEU A 1 369 ? -10.765 -6.190 30.090 1.00 97.25 369 LEU A O 1
ATOM 2764 N N . ASP A 1 370 ? -11.077 -4.500 31.541 1.00 97.06 370 ASP A N 1
ATOM 2765 C CA . ASP A 1 370 ? -11.398 -5.314 32.723 1.00 97.06 370 ASP A CA 1
ATOM 2766 C C . ASP A 1 370 ? -12.867 -5.204 33.171 1.00 97.06 370 ASP A C 1
ATOM 2768 O O . ASP A 1 370 ? -13.235 -5.743 34.211 1.00 97.06 370 ASP A O 1
ATOM 2772 N N . GLY A 1 371 ? -13.736 -4.531 32.407 1.00 97.88 371 GLY A N 1
ATOM 2773 C CA . GLY A 1 371 ? -15.091 -4.195 32.860 1.00 97.88 371 GLY A CA 1
ATOM 2774 C C . GLY A 1 371 ? -16.006 -5.385 33.172 1.00 97.88 371 GLY A C 1
ATOM 2775 O O . GLY A 1 371 ? -16.895 -5.275 34.017 1.00 97.88 371 GLY A O 1
ATOM 2776 N N . GLU A 1 372 ? -15.777 -6.544 32.550 1.00 97.38 372 GLU A N 1
ATOM 2777 C CA . GLU A 1 372 ? -16.491 -7.782 32.897 1.00 97.38 372 GLU A CA 1
ATOM 2778 C C . GLU A 1 372 ? -16.052 -8.326 34.266 1.00 97.38 372 GLU A C 1
ATOM 2780 O O . GLU A 1 372 ? -16.907 -8.676 35.083 1.00 97.38 372 GLU A O 1
ATOM 2785 N N . ASP A 1 373 ? -14.747 -8.300 34.560 1.00 97.81 373 ASP A N 1
ATOM 2786 C CA . ASP A 1 373 ? -14.200 -8.671 35.870 1.00 97.81 373 ASP A CA 1
ATOM 2787 C C . ASP A 1 373 ? -14.658 -7.682 36.955 1.00 97.81 373 ASP A C 1
ATOM 2789 O O . ASP A 1 373 ? -15.045 -8.098 38.048 1.00 97.81 373 ASP A O 1
ATOM 2793 N N . GLN A 1 374 ? -14.688 -6.377 36.655 1.00 97.94 374 GLN A N 1
ATOM 2794 C CA . GLN A 1 374 ? -15.202 -5.349 37.570 1.00 97.94 374 GLN A CA 1
ATOM 2795 C C . GLN A 1 374 ? -16.679 -5.592 37.921 1.00 97.94 374 GLN A C 1
ATOM 2797 O O . GLN A 1 374 ? -17.047 -5.568 39.098 1.00 97.94 374 GLN A O 1
ATOM 2802 N N . LEU A 1 375 ? -17.528 -5.901 36.930 1.00 97.94 375 LEU A N 1
ATOM 2803 C CA . LEU A 1 375 ? -18.933 -6.240 37.175 1.00 97.94 375 LEU A CA 1
ATOM 2804 C C . LEU A 1 375 ? -19.081 -7.543 37.979 1.00 97.94 375 LEU A C 1
ATOM 2806 O O . LEU A 1 375 ? -19.904 -7.606 38.895 1.00 97.94 375 LEU A O 1
ATOM 2810 N N . ALA A 1 376 ? -18.295 -8.576 37.665 1.00 98.19 376 ALA A N 1
ATOM 2811 C CA . ALA A 1 376 ? -18.325 -9.851 38.379 1.00 98.19 376 ALA A CA 1
ATOM 2812 C C . ALA A 1 376 ? -17.908 -9.698 39.853 1.00 98.19 376 ALA A C 1
ATOM 2814 O O . ALA A 1 376 ? -18.584 -10.220 40.744 1.00 98.19 376 ALA A O 1
ATOM 2815 N N . ASN A 1 377 ? -16.852 -8.924 40.119 1.00 98.19 377 ASN A N 1
ATOM 2816 C CA . ASN A 1 377 ? -16.396 -8.604 41.471 1.00 98.19 377 ASN A CA 1
ATOM 2817 C C . ASN A 1 377 ? -17.444 -7.781 42.237 1.00 98.19 377 ASN A C 1
ATOM 2819 O O . ASN A 1 377 ? -17.803 -8.148 43.353 1.00 98.19 377 ASN A O 1
ATOM 2823 N N . ALA A 1 378 ? -18.033 -6.752 41.618 1.00 98.19 378 ALA A N 1
ATOM 2824 C CA . ALA A 1 378 ? -19.094 -5.960 42.244 1.00 98.19 378 ALA A CA 1
ATOM 2825 C C . ALA A 1 378 ? -20.332 -6.805 42.612 1.00 98.19 378 ALA A C 1
ATOM 2827 O O . ALA A 1 378 ? -20.911 -6.622 43.686 1.00 98.19 378 ALA A O 1
ATOM 2828 N N . LYS A 1 379 ? -20.722 -7.771 41.763 1.00 98.44 379 LYS A N 1
ATOM 2829 C CA . LYS A 1 379 ? -21.788 -8.738 42.087 1.00 98.44 379 LYS A CA 1
ATOM 2830 C C . LYS A 1 379 ? -21.409 -9.624 43.267 1.00 98.44 379 LYS A C 1
ATOM 2832 O O . LYS A 1 379 ? -22.227 -9.819 44.165 1.00 98.44 379 LYS A O 1
ATOM 2837 N N . LYS A 1 380 ? -20.180 -10.145 43.277 1.00 98.56 380 LYS A N 1
ATOM 2838 C CA . LYS A 1 380 ? -19.663 -10.976 44.367 1.00 98.56 380 LYS A CA 1
ATOM 2839 C C . LYS A 1 380 ? -19.696 -10.227 45.701 1.00 98.56 380 LYS A C 1
ATOM 2841 O O . LYS A 1 380 ? -20.265 -10.743 46.659 1.00 98.56 380 LYS A O 1
ATOM 2846 N N . ASP A 1 381 ? -19.157 -9.012 45.746 1.00 98.31 381 ASP A N 1
ATOM 2847 C CA . ASP A 1 381 ? -19.097 -8.195 46.961 1.00 98.31 381 ASP A CA 1
ATOM 2848 C C . ASP A 1 381 ? -20.497 -7.840 47.484 1.00 98.31 381 ASP A C 1
ATOM 2850 O O . ASP A 1 381 ? -20.752 -7.901 48.688 1.00 98.31 381 ASP A O 1
ATOM 2854 N N . ALA A 1 382 ? -21.438 -7.538 46.584 1.00 98.56 382 ALA A N 1
ATOM 2855 C CA . ALA A 1 382 ? -22.831 -7.275 46.934 1.00 98.56 382 ALA A CA 1
ATOM 2856 C C . ALA A 1 382 ? -23.565 -8.517 47.471 1.00 98.56 382 ALA A C 1
ATOM 2858 O O . ALA A 1 382 ? -24.301 -8.414 48.454 1.00 98.56 382 ALA A O 1
ATOM 2859 N N . ILE A 1 383 ? -23.337 -9.700 46.891 1.00 98.62 383 ILE A N 1
ATOM 2860 C CA . ILE A 1 383 ? -23.868 -10.973 47.406 1.00 98.62 383 ILE A CA 1
ATOM 2861 C C . ILE A 1 383 ? -23.253 -11.296 48.776 1.00 98.62 383 ILE A C 1
ATOM 2863 O O . ILE A 1 383 ? -23.975 -11.667 49.702 1.00 98.62 383 ILE A O 1
ATOM 2867 N N . ASP A 1 384 ? -21.944 -11.098 48.945 1.00 98.44 384 ASP A N 1
ATOM 2868 C CA . ASP A 1 384 ? -21.246 -11.293 50.220 1.00 98.44 384 ASP A CA 1
ATOM 2869 C C . ASP A 1 384 ? -21.703 -10.277 51.292 1.00 98.44 384 ASP A C 1
ATOM 2871 O O . ASP A 1 384 ? -21.674 -10.593 52.483 1.00 98.44 384 ASP A O 1
ATOM 2875 N N . ALA A 1 385 ? -22.164 -9.081 50.905 1.00 98.31 385 ALA A N 1
ATOM 2876 C CA . ALA A 1 385 ? -22.810 -8.115 51.797 1.00 98.31 385 ALA A CA 1
ATOM 2877 C C . ALA A 1 385 ? -24.236 -8.548 52.187 1.00 98.31 385 ALA A C 1
ATOM 2879 O O . ALA A 1 385 ? -24.544 -8.621 53.377 1.00 98.31 385 ALA A O 1
ATOM 2880 N N . ILE A 1 386 ? -25.077 -8.918 51.214 1.00 98.50 386 ILE A N 1
ATOM 2881 C CA . ILE A 1 386 ? -26.451 -9.405 51.445 1.00 98.50 386 ILE A CA 1
ATOM 2882 C C . ILE A 1 386 ? -26.454 -10.664 52.326 1.00 98.50 386 ILE A C 1
ATOM 2884 O O . ILE A 1 386 ? -27.287 -10.803 53.222 1.00 98.50 386 ILE A O 1
ATOM 2888 N N . ASN A 1 387 ? -25.490 -11.568 52.144 1.00 97.75 387 ASN A N 1
ATOM 2889 C CA . ASN A 1 387 ? -25.373 -12.772 52.965 1.00 97.75 387 ASN A CA 1
ATOM 2890 C C . ASN A 1 387 ? -25.120 -12.477 54.455 1.00 97.75 387 ASN A C 1
ATOM 2892 O O . ASN A 1 387 ? -25.582 -13.258 55.289 1.00 97.75 387 ASN A O 1
ATOM 2896 N N . LYS A 1 388 ? -24.471 -11.352 54.793 1.00 98.06 388 LYS A N 1
ATOM 2897 C CA . LYS A 1 388 ? -24.173 -10.916 56.175 1.00 98.06 388 LYS A CA 1
ATOM 2898 C C . LYS A 1 388 ? -25.346 -10.224 56.886 1.00 98.06 388 LYS A C 1
ATOM 2900 O O . LYS A 1 388 ? -25.238 -9.944 58.077 1.00 98.06 388 LYS A O 1
ATOM 2905 N N . LEU A 1 389 ? -26.444 -9.942 56.182 1.00 97.88 389 LEU A N 1
ATOM 2906 C CA . LEU A 1 389 ? -27.682 -9.418 56.767 1.00 97.88 389 LEU A CA 1
ATOM 2907 C C . LEU A 1 389 ? -28.350 -10.516 57.622 1.00 97.88 389 LEU A C 1
ATOM 2909 O O . LEU A 1 389 ? -28.492 -11.650 57.162 1.00 97.88 389 LEU A O 1
ATOM 2913 N N . ASN A 1 390 ? -28.697 -10.223 58.879 1.00 95.62 390 ASN A N 1
ATOM 2914 C CA . ASN A 1 390 ? -29.006 -11.243 59.904 1.00 95.62 390 ASN A CA 1
ATOM 2915 C C . ASN A 1 390 ? -30.507 -11.403 60.211 1.00 95.62 390 ASN A C 1
ATOM 2917 O O . ASN A 1 390 ? -30.908 -12.280 60.982 1.00 95.62 390 ASN A O 1
ATOM 2921 N N . ASN A 1 391 ? -31.342 -10.538 59.647 1.00 97.12 391 ASN A N 1
ATOM 2922 C CA . ASN A 1 391 ? -32.761 -10.428 59.953 1.00 97.12 391 ASN A CA 1
ATOM 2923 C C . ASN A 1 391 ? -33.671 -10.822 58.796 1.00 97.12 391 ASN A C 1
ATOM 2925 O O . ASN A 1 391 ? -34.751 -11.341 59.066 1.00 97.12 391 ASN A O 1
ATOM 2929 N N . LEU A 1 392 ? -33.227 -10.639 57.549 1.00 97.56 392 LEU A N 1
ATOM 2930 C CA . LEU A 1 392 ? -33.935 -11.125 56.362 1.00 97.56 392 LEU A CA 1
ATOM 2931 C C . LEU A 1 392 ? -34.290 -12.613 56.463 1.00 97.56 392 LEU A C 1
ATOM 2933 O O . LEU A 1 392 ? -33.437 -13.439 56.805 1.00 97.56 392 LEU A O 1
ATOM 2937 N N . ASN A 1 393 ? -35.515 -12.957 56.062 1.00 96.62 393 ASN A N 1
ATOM 2938 C CA . ASN A 1 393 ? -35.891 -14.348 55.843 1.00 96.62 393 ASN A CA 1
ATOM 2939 C C . ASN A 1 393 ? -35.230 -14.908 54.565 1.00 96.62 393 ASN A C 1
ATOM 2941 O O . ASN A 1 393 ? -34.604 -14.191 53.770 1.00 96.62 393 ASN A O 1
ATOM 2945 N N . LYS A 1 394 ? -35.365 -16.219 54.351 1.00 97.06 394 LYS A N 1
ATOM 2946 C CA . LYS A 1 394 ? -34.723 -16.916 53.230 1.00 97.06 394 LYS A CA 1
ATOM 2947 C C . LYS A 1 394 ? -35.201 -16.423 51.859 1.00 97.06 394 LYS A C 1
ATOM 2949 O O . LYS A 1 394 ? -34.376 -16.278 50.957 1.00 97.06 394 LYS A O 1
ATOM 2954 N N . ALA A 1 395 ? -36.498 -16.156 51.697 1.00 97.56 395 ALA A N 1
ATOM 2955 C CA . ALA A 1 395 ? -37.074 -15.707 50.431 1.00 97.56 395 ALA A CA 1
ATOM 2956 C C . ALA A 1 395 ? -36.621 -14.281 50.073 1.00 97.56 395 ALA A C 1
ATOM 2958 O O . ALA A 1 395 ? -36.208 -14.039 48.939 1.00 97.56 395 ALA A O 1
ATOM 2959 N N . GLN A 1 396 ? -36.608 -13.371 51.050 1.00 97.88 396 GLN A N 1
ATOM 2960 C CA . GLN A 1 396 ? -36.110 -11.999 50.913 1.00 97.88 396 GLN A CA 1
ATOM 2961 C C . GLN A 1 396 ? -34.621 -11.965 50.552 1.00 97.88 396 GLN A C 1
ATOM 2963 O O . GLN A 1 396 ? -34.219 -11.293 49.598 1.00 97.88 396 GLN A O 1
ATOM 2968 N N . LYS A 1 397 ? -33.789 -12.734 51.272 1.00 97.19 397 LYS A N 1
ATOM 2969 C CA . LYS A 1 397 ? -32.349 -12.821 50.988 1.00 97.19 397 LYS A CA 1
ATOM 2970 C C . LYS A 1 397 ? -32.084 -13.396 49.592 1.00 97.19 397 LYS A C 1
ATOM 2972 O O . LYS A 1 397 ? -31.266 -12.842 48.859 1.00 97.19 397 LYS A O 1
ATOM 2977 N N . GLN A 1 398 ? -32.801 -14.451 49.192 1.00 97.69 398 GLN A N 1
ATOM 2978 C CA . GLN A 1 398 ? -32.668 -15.026 47.851 1.00 97.69 398 GLN A CA 1
ATOM 2979 C C . GLN A 1 398 ? -33.107 -14.041 46.758 1.00 97.69 398 GLN A C 1
ATOM 2981 O O . GLN A 1 398 ? -32.391 -13.879 45.775 1.00 97.69 398 GLN A O 1
ATOM 2986 N N . ALA A 1 399 ? -34.226 -13.332 46.938 1.00 97.94 399 ALA A N 1
ATOM 2987 C CA . ALA A 1 399 ? -34.707 -12.351 45.966 1.00 97.94 399 ALA A CA 1
ATOM 2988 C C . ALA A 1 399 ? -33.705 -11.202 45.741 1.00 97.94 399 ALA A C 1
ATOM 2990 O O . ALA A 1 399 ? -33.494 -10.781 44.601 1.00 97.94 399 ALA A O 1
ATOM 2991 N N . ALA A 1 400 ? -33.038 -10.734 46.802 1.00 98.12 400 ALA A N 1
ATOM 2992 C CA . ALA A 1 400 ? -31.977 -9.733 46.701 1.00 98.12 400 ALA A CA 1
ATOM 2993 C C . ALA A 1 400 ? -30.733 -10.269 45.960 1.00 98.12 400 ALA A C 1
ATOM 2995 O O . ALA A 1 400 ? -30.199 -9.589 45.082 1.00 98.12 400 ALA A O 1
ATOM 2996 N N . ILE A 1 401 ? -30.303 -11.506 46.244 1.00 98.50 401 ILE A N 1
ATOM 2997 C CA . ILE A 1 401 ? -29.198 -12.175 45.528 1.00 98.50 401 ILE A CA 1
ATOM 2998 C C . ILE A 1 401 ? -29.536 -12.365 44.040 1.00 98.50 401 ILE A C 1
ATOM 3000 O O . ILE A 1 401 ? -28.711 -12.076 43.171 1.00 98.50 401 ILE A O 1
ATOM 3004 N N . ASP A 1 402 ? -30.757 -12.795 43.723 1.00 98.44 402 ASP A N 1
ATOM 3005 C CA . ASP A 1 402 ? -31.233 -12.969 42.348 1.00 98.44 402 ASP A CA 1
ATOM 3006 C C . ASP A 1 402 ? -31.275 -11.642 41.584 1.00 98.44 402 ASP A C 1
ATOM 3008 O O . ASP A 1 402 ? -30.972 -11.610 40.390 1.00 98.44 402 ASP A O 1
ATOM 3012 N N . ALA A 1 403 ? -31.626 -10.541 42.255 1.00 98.31 403 ALA A N 1
ATOM 3013 C CA . ALA A 1 403 ? -31.580 -9.205 41.675 1.00 98.31 403 ALA A CA 1
ATOM 3014 C C . ALA A 1 403 ? -30.134 -8.772 41.365 1.00 98.31 403 ALA A C 1
ATOM 3016 O O . ALA A 1 403 ? -29.873 -8.325 40.248 1.00 98.31 403 ALA A O 1
ATOM 3017 N N . VAL A 1 404 ? -29.176 -8.974 42.284 1.00 98.62 404 VAL A N 1
ATOM 3018 C CA . VAL A 1 404 ? -27.747 -8.685 42.022 1.00 98.62 404 VAL A CA 1
ATOM 3019 C C . VAL A 1 404 ? -27.215 -9.522 40.856 1.00 98.62 404 VAL A C 1
ATOM 3021 O O . VAL A 1 404 ? -26.537 -8.998 39.973 1.00 98.62 404 VAL A O 1
ATOM 3024 N N . ASN A 1 405 ? -27.566 -10.809 40.790 1.00 98.06 405 ASN A N 1
ATOM 3025 C CA . ASN A 1 405 ? -27.167 -11.676 39.679 1.00 98.06 405 ASN A CA 1
ATOM 3026 C C . ASN A 1 405 ? -27.709 -11.189 38.321 1.00 98.06 405 ASN A C 1
ATOM 3028 O O . ASN A 1 405 ? -27.003 -11.303 37.316 1.00 98.06 405 ASN A O 1
ATOM 3032 N N . LYS A 1 406 ? -28.915 -10.603 38.292 1.00 98.00 406 LYS A N 1
ATOM 3033 C CA . LYS A 1 406 ? -29.568 -10.047 37.090 1.00 98.00 406 LYS A CA 1
ATOM 3034 C C . LYS A 1 406 ? -29.082 -8.651 36.678 1.00 98.00 406 LYS A C 1
ATOM 3036 O O . LYS A 1 406 ? -29.348 -8.264 35.544 1.00 98.00 406 LYS A O 1
ATOM 3041 N N . ALA A 1 407 ? -28.397 -7.911 37.552 1.00 97.56 407 ALA A N 1
ATOM 3042 C CA . ALA A 1 407 ? -27.860 -6.588 37.226 1.00 97.56 407 ALA A CA 1
ATOM 3043 C C . ALA A 1 407 ? -26.865 -6.664 36.050 1.00 97.56 407 ALA A C 1
ATOM 3045 O O . ALA A 1 407 ? -26.036 -7.572 35.991 1.00 97.56 407 ALA A O 1
ATOM 3046 N N . ASN A 1 408 ? -26.922 -5.718 35.118 1.00 95.44 408 ASN A N 1
ATOM 3047 C CA . ASN A 1 408 ? -26.045 -5.670 33.939 1.00 95.44 408 ASN A CA 1
ATOM 3048 C C . ASN A 1 408 ? -24.940 -4.615 34.071 1.00 95.44 408 ASN A C 1
ATOM 3050 O O . ASN A 1 408 ? -23.979 -4.632 33.306 1.00 95.44 408 ASN A O 1
ATOM 3054 N N . THR A 1 409 ? -25.055 -3.723 35.056 1.00 97.19 409 THR A N 1
ATOM 3055 C CA . THR A 1 409 ? -24.087 -2.660 35.345 1.00 97.19 409 THR A CA 1
ATOM 3056 C C . THR A 1 409 ? -23.791 -2.579 36.842 1.00 97.19 409 THR A C 1
ATOM 3058 O O . THR A 1 409 ? -24.602 -2.982 37.676 1.00 97.19 409 THR A O 1
ATOM 3061 N N . ILE A 1 410 ? -22.636 -2.020 37.207 1.00 97.00 410 ILE A N 1
ATOM 3062 C CA . ILE A 1 410 ? -22.241 -1.802 38.607 1.00 97.00 410 ILE A CA 1
ATOM 3063 C C . ILE A 1 410 ? -23.192 -0.796 39.284 1.00 97.00 410 ILE A C 1
ATOM 3065 O O . ILE A 1 410 ? -23.512 -0.927 40.465 1.00 97.00 410 ILE A O 1
ATOM 3069 N N . ALA A 1 411 ? -23.710 0.175 38.522 1.00 96.75 411 ALA A N 1
ATOM 3070 C CA . ALA A 1 411 ? -24.660 1.176 39.006 1.00 96.75 411 ALA A CA 1
ATOM 3071 C C . ALA A 1 411 ? -26.002 0.570 39.468 1.00 96.75 411 ALA A C 1
ATOM 3073 O O . ALA A 1 411 ? -26.577 1.042 40.448 1.00 96.75 411 ALA A O 1
ATOM 3074 N N . GLU A 1 412 ? -26.479 -0.494 38.813 1.00 97.94 412 GLU A N 1
ATOM 3075 C CA . GLU A 1 412 ? -27.701 -1.220 39.202 1.00 97.94 412 GLU A CA 1
ATOM 3076 C C . GLU A 1 412 ? -27.556 -1.991 40.524 1.00 97.94 412 GLU A C 1
ATOM 3078 O O . GLU A 1 412 ? -28.555 -2.253 41.191 1.00 97.94 412 GLU A O 1
ATOM 3083 N N . ILE A 1 413 ? -26.331 -2.342 40.931 1.00 98.31 413 ILE A N 1
ATOM 3084 C CA . ILE A 1 413 ? -26.087 -3.190 42.107 1.00 98.31 413 ILE A CA 1
ATOM 3085 C C . ILE A 1 413 ? -26.313 -2.423 43.417 1.00 98.31 413 ILE A C 1
ATOM 3087 O O . ILE A 1 413 ? -26.907 -2.966 44.352 1.00 98.31 413 ILE A O 1
ATOM 3091 N N . LYS A 1 414 ? -25.878 -1.157 43.505 1.00 96.00 414 LYS A N 1
ATOM 3092 C CA . LYS A 1 414 ? -25.941 -0.393 44.766 1.00 96.00 414 LYS A CA 1
ATOM 3093 C C . LYS A 1 414 ? -27.376 -0.256 45.321 1.00 96.00 414 LYS A C 1
ATOM 3095 O O . LYS A 1 414 ? -27.558 -0.589 46.493 1.00 96.00 414 LYS A O 1
ATOM 3100 N N . PRO A 1 415 ? -28.402 0.141 44.535 1.00 98.25 415 PRO A N 1
ATOM 3101 C CA . PRO A 1 415 ? -29.777 0.235 45.037 1.00 98.25 415 PRO A CA 1
ATOM 3102 C C . PRO A 1 415 ? -30.330 -1.091 45.578 1.00 98.25 415 PRO A C 1
ATOM 3104 O O . PRO A 1 415 ? -31.143 -1.086 46.497 1.00 98.25 415 PRO A O 1
ATOM 3107 N N . ILE A 1 416 ? -29.884 -2.233 45.041 1.00 98.50 416 ILE A N 1
ATOM 3108 C CA . ILE A 1 416 ? -30.322 -3.561 45.494 1.00 98.50 416 ILE A CA 1
ATOM 3109 C C . ILE A 1 416 ? -29.785 -3.845 46.904 1.00 98.50 416 ILE A C 1
ATOM 3111 O O . ILE A 1 416 ? -30.541 -4.282 47.772 1.00 98.50 416 ILE A O 1
ATOM 3115 N N . VAL A 1 417 ? -28.506 -3.544 47.154 1.00 98.19 417 VAL A N 1
ATOM 3116 C CA . VAL A 1 417 ? -27.879 -3.700 48.480 1.00 98.19 417 VAL A CA 1
ATOM 3117 C C . VAL A 1 417 ? -28.473 -2.718 49.494 1.00 98.19 417 VAL A C 1
ATOM 3119 O O . VAL A 1 417 ? -28.772 -3.119 50.620 1.00 98.19 417 VAL A O 1
ATOM 3122 N N . ASP A 1 418 ? -28.701 -1.460 49.099 1.00 97.94 418 ASP A N 1
ATOM 3123 C CA . ASP A 1 418 ? -29.343 -0.451 49.954 1.00 97.94 418 ASP A CA 1
ATOM 3124 C C . ASP A 1 418 ? -30.756 -0.910 50.381 1.00 97.94 418 ASP A C 1
ATOM 3126 O O . ASP A 1 418 ? -31.085 -0.902 51.570 1.00 97.94 418 ASP A O 1
ATOM 3130 N N . ASN A 1 419 ? -31.569 -1.389 49.429 1.00 97.94 419 ASN A N 1
ATOM 3131 C CA . ASN A 1 419 ? -32.922 -1.891 49.688 1.00 97.94 419 ASN A CA 1
ATOM 3132 C C . ASN A 1 419 ? -32.924 -3.132 50.593 1.00 97.94 419 ASN A C 1
ATOM 3134 O O . ASN A 1 419 ? -33.712 -3.195 51.537 1.00 97.94 419 ASN A O 1
ATOM 3138 N N . ALA A 1 420 ? -32.030 -4.096 50.347 1.00 98.25 420 ALA A N 1
ATOM 3139 C CA . ALA A 1 420 ? -31.891 -5.285 51.188 1.00 98.25 420 ALA A CA 1
ATOM 3140 C C . ALA A 1 420 ? -31.469 -4.924 52.625 1.00 98.25 420 ALA A C 1
ATOM 3142 O O . ALA A 1 420 ? -31.980 -5.502 53.581 1.00 98.25 420 ALA A O 1
ATOM 3143 N N . THR A 1 421 ? -30.591 -3.929 52.786 1.00 98.19 421 THR A N 1
ATOM 3144 C CA . THR A 1 421 ? -30.141 -3.439 54.101 1.00 98.19 421 THR A CA 1
ATOM 3145 C C . THR A 1 421 ? -31.271 -2.741 54.866 1.00 98.19 421 THR A C 1
ATOM 3147 O O . THR A 1 421 ? -31.442 -2.973 56.061 1.00 98.19 421 THR A O 1
ATOM 3150 N N . ASN A 1 422 ? -32.087 -1.925 54.188 1.00 98.06 422 ASN A N 1
ATOM 3151 C CA . ASN A 1 422 ? -33.273 -1.307 54.791 1.00 98.06 422 ASN A CA 1
ATOM 3152 C C . ASN A 1 422 ? -34.314 -2.362 55.219 1.00 98.06 422 ASN A C 1
ATOM 3154 O O . ASN A 1 422 ? -34.863 -2.294 56.320 1.00 98.06 422 ASN A O 1
ATOM 3158 N N . LEU A 1 423 ? -34.541 -3.372 54.372 1.00 98.00 423 LEU A N 1
ATOM 3159 C CA . LEU A 1 423 ? -35.428 -4.494 54.675 1.00 98.00 423 LEU A CA 1
ATOM 3160 C C . LEU A 1 423 ? -34.928 -5.319 55.872 1.00 98.00 423 LEU A C 1
ATOM 3162 O O . LEU A 1 423 ? -35.734 -5.704 56.714 1.00 98.00 423 LEU A O 1
ATOM 3166 N N . ASP A 1 424 ? -33.614 -5.531 55.999 1.00 98.31 424 ASP A N 1
ATOM 3167 C CA . ASP A 1 424 ? -33.017 -6.196 57.163 1.00 98.31 424 ASP A CA 1
ATOM 3168 C C . ASP A 1 424 ? -33.285 -5.420 58.458 1.00 98.31 424 ASP A C 1
ATOM 3170 O O . ASP A 1 424 ? -33.702 -6.009 59.454 1.00 98.31 424 ASP A O 1
ATOM 3174 N N . GLY A 1 425 ? -33.147 -4.090 58.427 1.00 97.81 425 GLY A N 1
ATOM 3175 C CA . GLY A 1 425 ? -33.516 -3.225 59.550 1.00 97.81 425 GLY A CA 1
ATOM 3176 C C . GLY A 1 425 ? -34.975 -3.420 59.976 1.00 97.81 425 GLY A C 1
ATOM 3177 O O . GLY A 1 425 ? -35.249 -3.666 61.151 1.00 97.81 425 GLY A O 1
ATOM 3178 N N . LYS A 1 426 ? -35.909 -3.411 59.014 1.00 98.12 426 LYS A N 1
ATOM 3179 C CA . LYS A 1 426 ? -37.339 -3.648 59.280 1.00 98.12 426 LYS A CA 1
ATOM 3180 C C . LYS A 1 426 ? -37.639 -5.054 59.787 1.00 98.12 426 LYS A C 1
ATOM 3182 O O . LYS A 1 426 ? -38.449 -5.200 60.696 1.00 98.12 426 LYS A O 1
ATOM 3187 N N . MET A 1 427 ? -36.965 -6.081 59.277 1.00 98.00 427 MET A N 1
ATOM 3188 C CA . MET A 1 427 ? -37.081 -7.437 59.820 1.00 98.00 427 MET A CA 1
ATOM 3189 C C . MET A 1 427 ? -36.505 -7.539 61.243 1.00 98.00 427 MET A C 1
ATOM 3191 O O . MET A 1 427 ? -37.037 -8.276 62.070 1.00 98.00 427 MET A O 1
ATOM 3195 N N . GLY A 1 428 ? -35.467 -6.765 61.569 1.00 97.81 428 GLY A N 1
ATOM 3196 C CA . GLY A 1 428 ? -34.949 -6.638 62.933 1.00 97.81 428 GLY A CA 1
ATOM 3197 C C . GLY A 1 428 ? -35.961 -6.000 63.891 1.00 97.81 428 GLY A C 1
ATOM 3198 O O . GLY A 1 428 ? -36.110 -6.457 65.023 1.00 97.81 428 GLY A O 1
ATOM 3199 N N . ASP A 1 429 ? -36.705 -4.991 63.437 1.00 98.19 429 ASP A N 1
ATOM 3200 C CA . ASP A 1 429 ? -37.799 -4.395 64.214 1.00 98.19 429 ASP A CA 1
ATOM 3201 C C . ASP A 1 429 ? -39.013 -5.339 64.334 1.00 98.19 429 ASP A C 1
ATOM 3203 O O . ASP A 1 429 ? -39.623 -5.413 65.401 1.00 98.19 429 ASP A O 1
ATOM 3207 N N . LEU A 1 430 ? -39.313 -6.140 63.301 1.00 98.00 430 LEU A N 1
ATOM 3208 C CA . LEU A 1 430 ? -40.326 -7.203 63.360 1.00 98.00 430 LEU A CA 1
ATOM 3209 C C . LEU A 1 430 ? -39.986 -8.258 64.422 1.00 98.00 430 LEU A C 1
ATOM 3211 O O . LEU A 1 430 ? -40.864 -8.648 65.188 1.00 98.00 430 LEU A O 1
ATOM 3215 N N . LYS A 1 431 ? -38.718 -8.683 64.516 1.00 97.50 431 LYS A N 1
ATOM 3216 C CA . LYS A 1 431 ? -38.257 -9.617 65.559 1.00 97.50 431 LYS A CA 1
ATOM 3217 C C . LYS A 1 431 ? -38.500 -9.069 66.968 1.00 97.50 431 LYS A C 1
ATOM 3219 O O . LYS A 1 431 ? -39.073 -9.780 67.789 1.00 97.50 431 LYS A O 1
ATOM 3224 N N . LYS A 1 432 ? -38.174 -7.796 67.226 1.00 97.44 432 LYS A N 1
ATOM 3225 C CA . LYS A 1 432 ? -38.461 -7.140 68.519 1.00 97.44 432 LYS A CA 1
ATOM 3226 C C . LYS A 1 432 ? -39.962 -7.088 68.813 1.00 97.44 432 LYS A C 1
ATOM 3228 O O . LYS A 1 432 ? -40.381 -7.449 69.906 1.00 97.44 432 LYS A O 1
ATOM 3233 N N . ALA A 1 433 ? -40.786 -6.711 67.831 1.00 97.38 433 ALA A N 1
ATOM 3234 C CA . ALA A 1 433 ? -42.241 -6.675 67.998 1.00 97.38 433 ALA A CA 1
ATOM 3235 C C . ALA A 1 433 ? -42.827 -8.070 68.307 1.00 97.38 433 ALA A C 1
ATOM 3237 O O . ALA A 1 433 ? -43.735 -8.196 69.130 1.00 97.38 433 ALA A O 1
ATOM 3238 N N . ILE A 1 434 ? -42.276 -9.133 67.706 1.00 97.44 434 ILE A N 1
ATOM 3239 C CA . ILE A 1 434 ? -42.605 -10.532 68.028 1.00 97.44 434 ILE A CA 1
ATOM 3240 C C . ILE A 1 434 ? -42.191 -10.888 69.465 1.00 97.44 434 ILE A C 1
ATOM 3242 O O . ILE A 1 434 ? -42.962 -11.535 70.173 1.00 97.44 434 ILE A O 1
ATOM 3246 N N . GLU A 1 435 ? -41.005 -10.483 69.922 1.00 96.44 435 GLU A N 1
ATOM 3247 C CA . GLU A 1 435 ? -40.540 -10.706 71.302 1.00 96.44 435 GLU A CA 1
ATOM 3248 C C . GLU A 1 435 ? -41.436 -9.993 72.328 1.00 96.44 435 GLU A C 1
ATOM 3250 O O . GLU A 1 435 ? -41.919 -10.625 73.271 1.00 96.44 435 GLU A O 1
ATOM 3255 N N . GLU A 1 436 ? -41.747 -8.713 72.107 1.00 94.19 436 GLU A N 1
ATOM 3256 C CA . GLU A 1 436 ? -42.659 -7.923 72.945 1.00 94.19 436 GLU A CA 1
ATOM 3257 C C . GLU A 1 436 ? -44.077 -8.517 72.976 1.00 94.19 436 GLU A C 1
ATOM 3259 O O . GLU A 1 436 ? -44.701 -8.615 74.037 1.00 94.19 436 GLU A O 1
ATOM 3264 N N . ALA A 1 437 ? -44.591 -8.972 71.831 1.00 94.75 437 ALA A N 1
ATOM 3265 C CA . ALA A 1 437 ? -45.883 -9.644 71.751 1.00 94.75 437 ALA A CA 1
ATOM 3266 C C . ALA A 1 437 ? -45.887 -11.011 72.459 1.00 94.75 437 ALA A C 1
ATOM 3268 O O . ALA A 1 437 ? -46.836 -11.337 73.172 1.00 94.75 437 ALA A O 1
ATOM 3269 N N . ASN A 1 438 ? -44.819 -11.802 72.340 1.00 95.12 438 ASN A N 1
ATOM 3270 C CA . ASN A 1 438 ? -44.691 -13.047 73.097 1.00 95.12 438 ASN A CA 1
ATOM 3271 C C . ASN A 1 438 ? -44.630 -12.783 74.611 1.00 95.12 438 ASN A C 1
ATOM 3273 O O . ASN A 1 438 ? -45.272 -13.503 75.375 1.00 95.12 438 ASN A O 1
ATOM 3277 N N . ALA A 1 439 ? -43.950 -11.721 75.057 1.00 93.81 439 ALA A N 1
ATOM 3278 C CA . ALA A 1 439 ? -43.930 -11.325 76.466 1.00 93.81 439 ALA A CA 1
ATOM 3279 C C . ALA A 1 439 ? -45.331 -10.951 76.993 1.00 93.81 439 ALA A C 1
ATOM 3281 O O . ALA A 1 439 ? -45.699 -11.354 78.101 1.00 93.81 439 ALA A O 1
ATOM 3282 N N . LYS A 1 440 ? -46.157 -10.263 76.183 1.00 91.12 440 LYS A N 1
ATOM 3283 C CA . LYS A 1 440 ? -47.558 -9.942 76.528 1.00 91.12 440 LYS A CA 1
ATOM 3284 C C . LYS A 1 440 ? -48.409 -11.186 76.822 1.00 91.12 440 LYS A C 1
ATOM 3286 O O . LYS A 1 440 ? -49.329 -11.086 77.628 1.00 91.12 440 LYS A O 1
ATOM 3291 N N . LYS A 1 441 ? -48.099 -12.366 76.264 1.00 92.88 441 LYS A N 1
ATOM 3292 C CA . LYS A 1 441 ? -48.875 -13.600 76.521 1.00 92.88 441 LYS A CA 1
ATOM 3293 C C . LYS A 1 441 ? -48.864 -14.071 77.976 1.00 92.88 441 LYS A C 1
ATOM 3295 O O . LYS A 1 441 ? -49.777 -14.785 78.385 1.00 92.88 441 LYS A O 1
ATOM 3300 N N . SER A 1 442 ? -47.869 -13.655 78.756 1.00 91.44 442 SER A N 1
ATOM 3301 C CA . SER A 1 442 ? -47.737 -14.003 80.175 1.00 91.44 442 SER A CA 1
ATOM 3302 C C . SER A 1 442 ? -48.375 -12.980 81.126 1.00 91.44 442 SER A C 1
ATOM 3304 O O . SER A 1 442 ? -48.300 -13.161 82.339 1.00 91.44 442 SER A O 1
ATOM 3306 N N . THR A 1 443 ? -48.974 -11.895 80.618 1.00 92.00 443 THR A N 1
ATOM 3307 C CA . THR A 1 443 ? -49.570 -10.833 81.448 1.00 92.00 443 THR A CA 1
ATOM 3308 C C . THR A 1 443 ? -51.084 -11.005 81.603 1.00 92.00 443 THR A C 1
ATOM 3310 O O . THR A 1 443 ? -51.730 -11.769 80.877 1.00 92.00 443 THR A O 1
ATOM 3313 N N . THR A 1 444 ? -51.686 -10.270 82.542 1.00 89.75 444 THR A N 1
ATOM 3314 C CA . THR A 1 444 ? -53.147 -10.197 82.709 1.00 89.75 444 THR A CA 1
ATOM 3315 C C . THR A 1 444 ? -53.843 -9.760 81.421 1.00 89.75 444 THR A C 1
ATOM 3317 O O . THR A 1 444 ? -54.889 -10.307 81.079 1.00 89.75 444 THR A O 1
ATOM 3320 N N . ALA A 1 445 ? -53.239 -8.813 80.687 1.00 90.06 445 ALA A N 1
ATOM 3321 C CA . ALA A 1 445 ? -53.796 -8.246 79.463 1.00 90.06 445 ALA A CA 1
ATOM 3322 C C . ALA A 1 445 ? -54.129 -9.325 78.424 1.00 90.06 445 ALA A C 1
ATOM 3324 O O . ALA A 1 445 ? -55.168 -9.228 77.787 1.00 90.06 445 ALA A O 1
ATOM 3325 N N . TYR A 1 446 ? -53.315 -10.380 78.304 1.00 92.94 446 TYR A N 1
ATOM 3326 C CA . TYR A 1 446 ? -53.624 -11.532 77.450 1.00 92.94 446 TYR A CA 1
ATOM 3327 C C . TYR A 1 446 ? -54.405 -12.626 78.195 1.00 92.94 446 TYR A C 1
ATOM 3329 O O . TYR A 1 446 ? -55.432 -13.095 77.715 1.00 92.94 446 TYR A O 1
ATOM 3337 N N . THR A 1 447 ? -53.949 -13.039 79.383 1.00 93.38 447 THR A N 1
ATOM 3338 C CA . THR A 1 447 ? -54.503 -14.217 80.090 1.00 93.38 447 THR A CA 1
ATOM 3339 C C . THR A 1 447 ? -55.930 -14.039 80.618 1.00 93.38 447 THR A C 1
ATOM 3341 O O . THR A 1 447 ? -56.582 -15.033 80.936 1.00 93.38 447 THR A O 1
ATOM 3344 N N . GLN A 1 448 ? -56.420 -12.801 80.724 1.00 92.25 448 GLN A N 1
ATOM 3345 C CA . GLN A 1 448 ? -57.796 -12.478 81.115 1.00 92.25 448 GLN A CA 1
ATOM 3346 C C . GLN A 1 448 ? -58.615 -11.833 79.985 1.00 92.25 448 GLN A C 1
ATOM 3348 O O . GLN A 1 448 ? -59.752 -11.442 80.245 1.00 92.25 448 GLN A O 1
ATOM 3353 N N . ALA A 1 449 ? -58.071 -11.714 78.767 1.00 92.25 449 ALA A N 1
ATOM 3354 C CA . ALA A 1 449 ? -58.772 -11.118 77.627 1.00 92.25 449 ALA A CA 1
ATOM 3355 C C . ALA A 1 449 ? -60.071 -11.867 77.283 1.00 92.25 449 ALA A C 1
ATOM 3357 O O . ALA A 1 449 ? -60.170 -13.084 77.461 1.00 92.25 449 ALA A O 1
ATOM 3358 N N . SER A 1 450 ? -61.059 -11.142 76.756 1.00 91.31 450 SER A N 1
ATOM 3359 C CA . SER A 1 450 ? -62.306 -11.727 76.250 1.00 91.31 450 SER A CA 1
ATOM 3360 C C . SER A 1 450 ? -62.131 -12.369 74.867 1.00 91.31 450 SER A C 1
ATOM 3362 O O . SER A 1 450 ? -62.777 -13.377 74.568 1.00 91.31 450 SER A O 1
ATOM 3364 N N . ASP A 1 451 ? -61.218 -11.837 74.049 1.00 92.44 451 ASP A N 1
ATOM 3365 C CA . ASP A 1 451 ? -60.793 -12.412 72.773 1.00 92.44 451 ASP A CA 1
ATOM 3366 C C . ASP A 1 451 ? -59.300 -12.134 72.518 1.00 92.44 451 ASP A C 1
ATOM 3368 O O . ASP A 1 451 ? -58.807 -11.039 72.784 1.00 92.44 451 ASP A O 1
ATOM 3372 N N . THR A 1 452 ? -58.580 -13.118 71.976 1.00 94.69 452 THR A N 1
ATOM 3373 C CA . THR A 1 452 ? -57.164 -12.994 71.581 1.00 94.69 452 THR A CA 1
ATOM 3374 C C . THR A 1 452 ? -56.946 -13.160 70.076 1.00 94.69 452 THR A C 1
ATOM 3376 O O . THR A 1 452 ? -55.821 -12.987 69.612 1.00 94.69 452 THR A O 1
ATOM 3379 N N . LYS A 1 453 ? -57.989 -13.473 69.285 1.00 93.62 453 LYS A N 1
ATOM 3380 C CA . LYS A 1 453 ? -57.846 -13.910 67.880 1.00 93.62 453 LYS A CA 1
ATOM 3381 C C . LYS A 1 453 ? -57.063 -12.944 66.994 1.00 93.62 453 LYS A C 1
ATOM 3383 O O . LYS A 1 453 ? -56.202 -13.403 66.250 1.00 93.62 453 LYS A O 1
ATOM 3388 N N . ASP A 1 454 ? -57.334 -11.642 67.059 1.00 93.38 454 ASP A N 1
ATOM 3389 C CA . ASP A 1 454 ? -56.651 -10.660 66.203 1.00 93.38 454 ASP A CA 1
ATOM 3390 C C . ASP A 1 454 ? -55.173 -10.499 66.588 1.00 93.38 454 ASP A C 1
ATOM 3392 O O . ASP A 1 454 ? -54.308 -10.419 65.715 1.00 93.38 454 ASP A O 1
ATOM 3396 N N . PHE A 1 455 ? -54.872 -10.543 67.889 1.00 95.81 455 PHE A N 1
ATOM 3397 C CA . PHE A 1 455 ? -53.507 -10.535 68.414 1.00 95.81 455 PHE A CA 1
ATOM 3398 C C . PHE A 1 455 ? -52.742 -11.804 68.024 1.00 95.81 455 PHE A C 1
ATOM 3400 O O . PHE A 1 455 ? -51.634 -11.727 67.494 1.00 95.81 455 PHE A O 1
ATOM 3407 N N . ASP A 1 456 ? -53.349 -12.976 68.220 1.00 95.75 456 ASP A N 1
ATOM 3408 C CA . ASP A 1 456 ? -52.774 -14.262 67.830 1.00 95.75 456 ASP A CA 1
ATOM 3409 C C . ASP A 1 456 ? -52.574 -14.367 66.319 1.00 95.75 456 ASP A C 1
ATOM 3411 O O . ASP A 1 456 ? -51.551 -14.888 65.874 1.00 95.75 456 ASP A O 1
ATOM 3415 N N . LYS A 1 457 ? -53.504 -13.831 65.520 1.00 96.06 457 LYS A N 1
ATOM 3416 C CA . LYS A 1 457 ? -53.367 -13.765 64.066 1.00 96.06 457 LYS A CA 1
ATOM 3417 C C . LYS A 1 457 ? -52.213 -12.852 63.663 1.00 96.06 457 LYS A C 1
ATOM 3419 O O . LYS A 1 457 ? -51.362 -13.294 62.900 1.00 96.06 457 LYS A O 1
ATOM 3424 N N . ALA A 1 458 ? -52.147 -11.622 64.175 1.00 96.88 458 ALA A N 1
ATOM 3425 C CA . ALA A 1 458 ? -51.066 -10.693 63.847 1.00 96.88 458 ALA A CA 1
ATOM 3426 C C . ALA A 1 458 ? -49.692 -11.255 64.255 1.00 96.88 458 ALA A C 1
ATOM 3428 O O . ALA A 1 458 ? -48.732 -11.180 63.488 1.00 96.88 458 ALA A O 1
ATOM 3429 N N . LEU A 1 459 ? -49.613 -11.897 65.425 1.00 96.81 459 LEU A N 1
ATOM 3430 C CA . LEU A 1 459 ? -48.404 -12.561 65.904 1.00 96.81 459 LEU A CA 1
ATOM 3431 C C . LEU A 1 459 ? -48.042 -13.778 65.043 1.00 96.81 459 LEU A C 1
ATOM 3433 O O . LEU A 1 459 ? -46.864 -14.005 64.775 1.00 96.81 459 LEU A O 1
ATOM 3437 N N . ASN A 1 460 ? -49.018 -14.565 64.591 1.00 96.12 460 ASN A N 1
ATOM 3438 C CA . ASN A 1 460 ? -48.768 -15.703 63.708 1.00 96.12 460 ASN A CA 1
ATOM 3439 C C . ASN A 1 460 ? -48.344 -15.258 62.298 1.00 96.12 460 ASN A C 1
ATOM 3441 O O . ASN A 1 460 ? -47.409 -15.828 61.741 1.00 96.12 460 ASN A O 1
ATOM 3445 N N . ASP A 1 461 ? -48.959 -14.211 61.743 1.00 96.44 461 ASP A N 1
ATOM 3446 C CA . ASP A 1 461 ? -48.573 -13.623 60.454 1.00 96.44 461 ASP A CA 1
ATOM 3447 C C . ASP A 1 461 ? -47.134 -13.067 60.512 1.00 96.44 461 ASP A C 1
ATOM 3449 O O . ASP A 1 461 ? -46.348 -13.267 59.583 1.00 96.44 461 ASP A O 1
ATOM 3453 N N . ALA A 1 462 ? -46.764 -12.414 61.622 1.00 97.31 462 ALA A N 1
ATOM 3454 C CA . ALA A 1 462 ? -45.409 -11.925 61.875 1.00 97.31 462 ALA A CA 1
ATOM 3455 C C . ALA A 1 462 ? -44.395 -13.073 62.050 1.00 97.31 462 ALA A C 1
ATOM 3457 O O . ALA A 1 462 ? -43.348 -13.069 61.402 1.00 97.31 462 ALA A O 1
ATOM 3458 N N . ASN A 1 463 ? -44.712 -14.089 62.863 1.00 96.94 463 ASN A N 1
ATOM 3459 C CA . ASN A 1 463 ? -43.870 -15.281 63.035 1.00 96.94 463 ASN A CA 1
ATOM 3460 C C . ASN A 1 463 ? -43.686 -16.059 61.726 1.00 96.94 463 ASN A C 1
ATOM 3462 O O . ASN A 1 463 ? -42.587 -16.537 61.452 1.00 96.94 463 ASN A O 1
ATOM 3466 N N . THR A 1 464 ? -44.735 -16.160 60.906 1.00 96.94 464 THR A N 1
ATOM 3467 C CA . THR A 1 464 ? -44.679 -16.812 59.591 1.00 96.94 464 THR A CA 1
ATOM 3468 C C . THR A 1 464 ? -43.685 -16.088 58.687 1.00 96.94 464 THR A C 1
ATOM 3470 O O . THR A 1 464 ? -42.791 -16.733 58.141 1.00 96.94 464 THR A O 1
ATOM 3473 N N . LEU A 1 465 ? -43.760 -14.752 58.600 1.00 97.19 465 LEU A N 1
ATOM 3474 C CA . LEU A 1 465 ? -42.818 -13.958 57.803 1.00 97.19 465 LEU A CA 1
ATOM 3475 C C . LEU A 1 465 ? -41.376 -14.010 58.339 1.00 97.19 465 LEU A C 1
ATOM 3477 O O . LEU A 1 465 ? -40.434 -14.031 57.551 1.00 97.19 465 LEU A O 1
ATOM 3481 N N . ASN A 1 466 ? -41.202 -14.049 59.662 1.00 96.44 466 ASN A N 1
ATOM 3482 C CA . ASN A 1 466 ? -39.899 -14.161 60.326 1.00 96.44 466 ASN A CA 1
ATOM 3483 C C . ASN A 1 466 ? -39.281 -15.577 60.246 1.00 96.44 466 ASN A C 1
ATOM 3485 O O . ASN A 1 466 ? -38.125 -15.768 60.618 1.00 96.44 466 ASN A O 1
ATOM 3489 N N . SER A 1 467 ? -40.033 -16.581 59.785 1.00 94.56 467 SER A N 1
ATOM 3490 C CA . SER A 1 467 ? -39.540 -17.952 59.627 1.00 94.56 467 SER A CA 1
ATOM 3491 C C . SER A 1 467 ? -38.722 -18.142 58.342 1.00 94.56 467 SER A C 1
ATOM 3493 O O . SER A 1 467 ? -38.856 -17.384 57.382 1.00 94.56 467 SER A O 1
ATOM 3495 N N . ASP A 1 468 ? -37.949 -19.230 58.264 1.00 88.88 468 ASP A N 1
ATOM 3496 C CA . ASP A 1 468 ? -37.232 -19.637 57.040 1.00 88.88 468 ASP A CA 1
ATOM 3497 C C . ASP A 1 468 ? -38.151 -19.887 55.826 1.00 88.88 468 ASP A C 1
ATOM 3499 O O . ASP A 1 468 ? -37.669 -19.924 54.693 1.00 88.88 468 ASP A O 1
ATOM 3503 N N . ASN A 1 469 ? -39.459 -20.058 56.058 1.00 89.94 469 ASN A N 1
ATOM 3504 C CA . ASN A 1 469 ? -40.490 -20.252 55.036 1.00 89.94 469 ASN A CA 1
ATOM 3505 C C . ASN A 1 469 ? -41.365 -18.999 54.827 1.00 89.94 469 ASN A C 1
ATOM 3507 O O . ASN A 1 469 ? -42.415 -19.098 54.195 1.00 89.94 469 ASN A O 1
ATOM 3511 N N . GLY A 1 470 ? -40.975 -17.846 55.379 1.00 93.88 470 GLY A N 1
ATOM 3512 C CA . GLY A 1 470 ? -41.667 -16.581 55.156 1.00 93.88 470 GLY A CA 1
ATOM 3513 C C . GLY A 1 470 ? -41.584 -16.121 53.699 1.00 93.88 470 GLY A C 1
ATOM 3514 O O . GLY A 1 470 ? -40.585 -16.356 53.017 1.00 93.88 470 GLY A O 1
ATOM 3515 N N . ASP A 1 471 ? -42.632 -15.443 53.234 1.00 95.75 471 ASP A N 1
ATOM 3516 C CA . ASP A 1 471 ? -42.700 -14.898 51.878 1.00 95.75 471 ASP A CA 1
ATOM 3517 C C . ASP A 1 471 ? -41.685 -13.761 51.647 1.00 95.75 471 ASP A C 1
ATOM 3519 O O . ASP A 1 471 ? -41.178 -13.124 52.577 1.00 95.75 471 ASP A O 1
ATOM 3523 N N . ASN A 1 472 ? -41.395 -13.478 50.373 1.00 96.62 472 ASN A N 1
ATOM 3524 C CA . ASN A 1 472 ? -40.602 -12.315 49.973 1.00 96.62 472 ASN A CA 1
ATOM 3525 C C . ASN A 1 472 ? -41.454 -11.033 50.028 1.00 96.62 472 ASN A C 1
ATOM 3527 O O . ASN A 1 472 ? -41.947 -10.561 49.003 1.00 96.62 472 ASN A O 1
ATOM 3531 N N . GLU A 1 473 ? -41.637 -10.491 51.230 1.00 96.38 473 GLU A N 1
ATOM 3532 C CA . GLU A 1 473 ? -42.301 -9.204 51.459 1.00 96.38 473 GLU A CA 1
ATOM 3533 C C . GLU A 1 473 ? -41.299 -8.040 51.545 1.00 96.38 473 GLU A C 1
ATOM 3535 O O . GLU A 1 473 ? -40.183 -8.204 52.044 1.00 96.38 473 GLU A O 1
ATOM 3540 N N . ASP A 1 474 ? -41.708 -6.859 51.069 1.00 96.75 474 ASP A N 1
ATOM 3541 C CA . ASP A 1 474 ? -40.916 -5.624 51.103 1.00 96.75 474 ASP A CA 1
ATOM 3542 C C . ASP A 1 474 ? -40.980 -4.888 52.458 1.00 96.75 474 ASP A C 1
ATOM 3544 O O . ASP A 1 474 ? -41.660 -5.303 53.398 1.00 96.75 474 ASP A O 1
ATOM 3548 N N . ALA A 1 475 ? -40.247 -3.776 52.572 1.00 96.88 475 ALA A N 1
ATOM 3549 C CA . ALA A 1 475 ? -40.089 -3.046 53.829 1.00 96.88 475 ALA A CA 1
ATOM 3550 C C . ALA A 1 475 ? -41.404 -2.419 54.336 1.00 96.88 475 ALA A C 1
ATOM 3552 O O . ALA A 1 475 ? -41.601 -2.321 55.550 1.00 96.88 475 ALA A O 1
ATOM 3553 N N . ASP A 1 476 ? -42.313 -2.044 53.432 1.00 96.44 476 ASP A N 1
ATOM 3554 C CA . ASP A 1 476 ? -43.615 -1.466 53.777 1.00 96.44 476 ASP A CA 1
ATOM 3555 C C . ASP A 1 476 ? -44.610 -2.558 54.190 1.00 96.44 476 ASP A C 1
ATOM 3557 O O . ASP A 1 476 ? -45.451 -2.348 55.067 1.00 96.44 476 ASP A O 1
ATOM 3561 N N . ALA A 1 477 ? -44.526 -3.740 53.578 1.00 96.94 477 ALA A N 1
ATOM 3562 C CA . ALA A 1 477 ? -45.296 -4.917 53.963 1.00 96.94 477 ALA A CA 1
ATOM 3563 C C . ALA A 1 477 ? -44.854 -5.467 55.336 1.00 96.94 477 ALA A C 1
ATOM 3565 O O . ALA A 1 477 ? -45.705 -5.691 56.203 1.00 96.94 477 ALA A O 1
ATOM 3566 N N . VAL A 1 478 ? -43.539 -5.534 55.597 1.00 98.00 478 VAL A N 1
ATOM 3567 C CA . VAL A 1 478 ? -42.985 -5.807 56.938 1.00 98.00 478 VAL A CA 1
ATOM 3568 C C . VAL A 1 478 ? -43.507 -4.789 57.956 1.00 98.00 478 VAL A C 1
ATOM 3570 O O . VAL A 1 478 ? -44.035 -5.186 58.996 1.00 98.00 478 VAL A O 1
ATOM 3573 N N . GLN A 1 479 ? -43.432 -3.486 57.651 1.00 97.62 479 GLN A N 1
ATOM 3574 C CA . GLN A 1 479 ? -43.927 -2.436 58.549 1.00 97.62 479 GLN A CA 1
ATOM 3575 C C . GLN A 1 479 ? -45.422 -2.601 58.859 1.00 97.62 479 GLN A C 1
ATOM 3577 O O . GLN A 1 479 ? -45.809 -2.502 60.019 1.00 97.62 479 GLN A O 1
ATOM 3582 N N . LYS A 1 480 ? -46.260 -2.950 57.874 1.00 97.31 480 LYS A N 1
ATOM 3583 C CA . LYS A 1 480 ? -47.692 -3.216 58.110 1.00 97.31 480 LYS A CA 1
ATOM 3584 C C . LYS A 1 480 ? -47.935 -4.379 59.075 1.00 97.31 480 LYS A C 1
ATOM 3586 O O . LYS A 1 480 ? -48.896 -4.312 59.838 1.00 97.31 480 LYS A O 1
ATOM 3591 N N . LYS A 1 481 ? -47.096 -5.425 59.086 1.00 96.81 481 LYS A N 1
ATOM 3592 C CA . LYS A 1 481 ? -47.205 -6.505 60.088 1.00 96.81 481 LYS A CA 1
ATOM 3593 C C . LYS A 1 481 ? -46.755 -6.054 61.479 1.00 96.81 481 LYS A C 1
ATOM 3595 O O . LYS A 1 481 ? -47.417 -6.410 62.450 1.00 96.81 481 LYS A O 1
ATOM 3600 N N . ILE A 1 482 ? -45.697 -5.241 61.577 1.00 97.62 482 ILE A N 1
ATOM 3601 C CA . ILE A 1 482 ? -45.282 -4.597 62.840 1.00 97.62 482 ILE A CA 1
ATOM 3602 C C . ILE A 1 482 ? -46.436 -3.754 63.394 1.00 97.62 482 ILE A C 1
ATOM 3604 O O . ILE A 1 482 ? -46.823 -3.910 64.551 1.00 97.62 482 ILE A O 1
ATOM 3608 N N . ASP A 1 483 ? -47.031 -2.907 62.555 1.00 96.56 483 ASP A N 1
ATOM 3609 C CA . ASP A 1 483 ? -48.132 -2.029 62.941 1.00 96.56 483 ASP A CA 1
ATOM 3610 C C . ASP A 1 483 ? -49.378 -2.834 63.333 1.00 96.56 483 ASP A C 1
ATOM 3612 O O . ASP A 1 483 ? -50.023 -2.509 64.327 1.00 96.56 483 ASP A O 1
ATOM 3616 N N . ALA A 1 484 ? -49.712 -3.906 62.608 1.00 95.19 484 ALA A N 1
ATOM 3617 C CA . ALA A 1 484 ? -50.825 -4.789 62.960 1.00 95.19 484 ALA A CA 1
ATOM 3618 C C . ALA A 1 484 ? -50.611 -5.476 64.319 1.00 95.19 484 ALA A C 1
ATOM 3620 O O . ALA A 1 484 ? -51.541 -5.543 65.120 1.00 95.19 484 ALA A O 1
ATOM 3621 N N . LEU A 1 485 ? -49.390 -5.940 64.602 1.00 94.50 485 LEU A N 1
ATOM 3622 C CA . LEU A 1 485 ? -49.037 -6.596 65.862 1.00 94.50 485 LEU A CA 1
ATOM 3623 C C . LEU A 1 485 ? -49.034 -5.622 67.049 1.00 94.50 485 LEU A C 1
ATOM 3625 O O . LEU A 1 485 ? -49.548 -5.943 68.120 1.00 94.50 485 LEU A O 1
ATOM 3629 N N . ASN A 1 486 ? -48.512 -4.411 66.851 1.00 91.56 486 ASN A N 1
ATOM 3630 C CA . ASN A 1 486 ? -48.467 -3.379 67.886 1.00 91.56 486 ASN A CA 1
ATOM 3631 C C . ASN A 1 486 ? -49.847 -2.778 68.190 1.00 91.56 486 ASN A C 1
ATOM 3633 O O . ASN A 1 486 ? -50.120 -2.444 69.342 1.00 91.56 486 ASN A O 1
ATOM 3637 N N . ASN A 1 487 ? -50.721 -2.667 67.183 1.00 90.31 487 ASN A N 1
ATOM 3638 C CA . ASN A 1 487 ? -52.077 -2.129 67.335 1.00 90.31 487 ASN A CA 1
ATOM 3639 C C . ASN A 1 487 ? -53.138 -3.187 67.692 1.00 90.31 487 ASN A C 1
ATOM 3641 O O . ASN A 1 487 ? -54.291 -2.818 67.930 1.00 90.31 487 ASN A O 1
ATOM 3645 N N . ALA A 1 488 ? -52.787 -4.477 67.738 1.00 89.94 488 ALA A N 1
ATOM 3646 C CA . ALA A 1 488 ? -53.696 -5.536 68.165 1.00 89.94 488 ALA A CA 1
ATOM 3647 C C . ALA A 1 488 ? -54.046 -5.370 69.653 1.00 89.94 488 ALA A C 1
ATOM 3649 O O . ALA A 1 488 ? -53.238 -5.645 70.544 1.00 89.94 488 ALA A O 1
ATOM 3650 N N . LYS A 1 489 ? -55.260 -4.875 69.914 1.00 85.06 489 LYS A N 1
ATOM 3651 C CA . LYS A 1 489 ? -55.740 -4.580 71.266 1.00 85.06 489 LYS A CA 1
ATOM 3652 C C . LYS A 1 489 ? -56.123 -5.857 72.003 1.00 85.06 489 LYS A C 1
ATOM 3654 O O . LYS A 1 489 ? -56.734 -6.754 71.432 1.00 85.06 489 LYS A O 1
ATOM 3659 N N . LEU A 1 490 ? -55.817 -5.869 73.292 1.00 90.25 490 LEU A N 1
ATOM 3660 C CA . LEU A 1 490 ? -56.319 -6.826 74.266 1.00 90.25 490 LEU A CA 1
ATOM 3661 C C . LEU A 1 490 ? -57.131 -6.048 75.311 1.00 90.25 490 LEU A C 1
ATOM 3663 O O . LEU A 1 490 ? -56.936 -4.845 75.467 1.00 90.25 490 LEU A O 1
ATOM 3667 N N . ASP A 1 491 ? -58.051 -6.711 76.005 1.00 89.38 491 ASP A N 1
ATOM 3668 C CA . ASP A 1 491 ? -58.903 -6.104 77.037 1.00 89.38 491 ASP A CA 1
ATOM 3669 C C . ASP A 1 491 ? -58.737 -6.764 78.418 1.00 89.38 491 ASP A C 1
ATOM 3671 O O . ASP A 1 491 ? -59.513 -6.499 79.336 1.00 89.38 491 ASP A O 1
ATOM 3675 N N . GLY A 1 492 ? -57.722 -7.616 78.603 1.00 90.69 492 GLY A N 1
ATOM 3676 C CA . GLY A 1 492 ? -57.606 -8.464 79.788 1.00 90.69 492 GLY A CA 1
ATOM 3677 C C . GLY A 1 492 ? -57.420 -7.725 81.114 1.00 90.69 492 GLY A C 1
ATOM 3678 O O . GLY A 1 492 ? -57.972 -8.176 82.113 1.00 90.69 492 GLY A O 1
ATOM 3679 N N . GLU A 1 493 ? -56.737 -6.573 81.164 1.00 91.75 493 GLU A N 1
ATOM 3680 C CA . GLU A 1 493 ? -56.698 -5.765 82.402 1.00 91.75 493 GLU A CA 1
ATOM 3681 C C . GLU A 1 493 ? -58.065 -5.112 82.680 1.00 91.75 493 GLU A C 1
ATOM 3683 O O . GLU A 1 493 ? -58.487 -5.045 83.835 1.00 91.75 493 GLU A O 1
ATOM 3688 N N . LYS A 1 494 ? -58.830 -4.735 81.642 1.00 91.50 494 LYS A N 1
ATOM 3689 C CA . LYS A 1 494 ? -60.213 -4.246 81.789 1.00 91.50 494 LYS A CA 1
ATOM 3690 C C . LYS A 1 494 ? -61.148 -5.340 82.322 1.00 91.50 494 LYS A C 1
ATOM 3692 O O . LYS A 1 494 ? -61.926 -5.090 83.244 1.00 91.50 494 LYS A O 1
ATOM 3697 N N . VAL A 1 495 ? -61.042 -6.559 81.792 1.00 91.38 495 VAL A N 1
ATOM 3698 C CA . VAL A 1 495 ? -61.805 -7.734 82.251 1.00 91.38 495 VAL A CA 1
ATOM 3699 C C . VAL A 1 495 ? -61.379 -8.159 83.662 1.00 91.38 495 VAL A C 1
ATOM 3701 O O . VAL A 1 495 ? -62.221 -8.497 84.496 1.00 91.38 495 VAL A O 1
ATOM 3704 N N . ALA A 1 496 ? -60.085 -8.108 83.984 1.00 91.62 496 ALA A N 1
ATOM 3705 C CA . ALA A 1 496 ? -59.589 -8.395 85.327 1.00 91.62 496 ALA A CA 1
ATOM 3706 C C . ALA A 1 496 ? -60.049 -7.344 86.351 1.00 91.62 496 ALA A C 1
ATOM 3708 O O . ALA A 1 496 ? -60.425 -7.708 87.466 1.00 91.62 496 ALA A O 1
ATOM 3709 N N . LEU A 1 497 ? -60.110 -6.063 85.965 1.00 93.50 497 LEU A N 1
ATOM 3710 C CA . LEU A 1 497 ? -60.701 -5.005 86.784 1.00 93.50 497 LEU A CA 1
ATOM 3711 C C . LEU A 1 497 ? -62.190 -5.256 87.053 1.00 93.50 497 LEU A C 1
ATOM 3713 O O . LEU A 1 497 ? -62.631 -5.123 88.193 1.00 93.50 497 LEU A O 1
ATOM 3717 N N . GLN A 1 498 ? -62.961 -5.661 86.037 1.00 92.69 498 GLN A N 1
ATOM 3718 C CA . GLN A 1 498 ? -64.370 -6.041 86.204 1.00 92.69 498 GLN A CA 1
ATOM 3719 C C . GLN A 1 498 ? -64.528 -7.179 87.224 1.00 92.69 498 GLN A C 1
ATOM 3721 O O . GLN A 1 498 ? -65.312 -7.045 88.163 1.00 92.69 498 GLN A O 1
ATOM 3726 N N . LYS A 1 499 ? -63.714 -8.239 87.129 1.00 90.69 499 LYS A N 1
ATOM 3727 C CA . LYS A 1 499 ? -63.707 -9.347 88.105 1.00 90.69 499 LYS A CA 1
ATOM 3728 C C . LYS A 1 499 ? -63.312 -8.894 89.517 1.00 90.69 499 LYS A C 1
ATOM 3730 O O . LYS A 1 499 ? -63.902 -9.355 90.491 1.00 90.69 499 LYS A O 1
ATOM 3735 N N . ALA A 1 500 ? -62.346 -7.983 89.657 1.00 90.62 500 ALA A N 1
ATOM 3736 C CA . ALA A 1 500 ? -61.964 -7.428 90.958 1.00 90.62 500 ALA A CA 1
ATOM 3737 C C . ALA A 1 500 ? -63.087 -6.569 91.571 1.00 90.62 500 ALA A C 1
ATOM 3739 O O . ALA A 1 500 ? -63.360 -6.674 92.767 1.00 90.62 500 ALA A O 1
ATOM 3740 N N . ILE A 1 501 ? -63.795 -5.779 90.753 1.00 91.12 501 ILE A N 1
ATOM 3741 C CA . ILE A 1 501 ? -65.004 -5.048 91.162 1.00 91.12 501 ILE A CA 1
ATOM 3742 C C . ILE A 1 501 ? -66.100 -6.022 91.617 1.00 91.12 501 ILE A C 1
ATOM 3744 O O . ILE A 1 501 ? -66.719 -5.782 92.651 1.00 91.12 501 ILE A O 1
ATOM 3748 N N . GLU A 1 502 ? -66.346 -7.115 90.889 1.00 89.31 502 GLU A N 1
ATOM 3749 C CA . GLU A 1 502 ? -67.319 -8.147 91.278 1.00 89.31 502 GLU A CA 1
ATOM 3750 C C . GLU A 1 502 ? -66.965 -8.790 92.626 1.00 89.31 502 GLU A C 1
ATOM 3752 O O . GLU A 1 502 ? -67.820 -8.860 93.508 1.00 89.31 502 GLU A O 1
ATOM 3757 N N . GLN A 1 503 ? -65.702 -9.181 92.830 1.00 87.50 503 GLN A N 1
ATOM 3758 C CA . GLN A 1 503 ? -65.221 -9.733 94.103 1.00 87.50 503 GLN A CA 1
ATOM 3759 C C . GLN A 1 503 ? -65.349 -8.738 95.264 1.00 87.50 503 GLN A C 1
ATOM 3761 O O . GLN A 1 503 ? -65.735 -9.124 96.368 1.00 87.50 503 GLN A O 1
ATOM 3766 N N . ALA A 1 504 ? -65.054 -7.458 95.024 1.00 88.19 504 ALA A N 1
ATOM 3767 C CA . ALA A 1 504 ? -65.220 -6.408 96.020 1.00 88.19 504 ALA A CA 1
ATOM 3768 C C . ALA A 1 504 ? -66.699 -6.181 96.368 1.00 88.19 504 ALA A C 1
ATOM 3770 O O . ALA A 1 504 ? -67.051 -6.212 97.544 1.00 88.19 504 ALA A O 1
ATOM 3771 N N . ASN A 1 505 ? -67.580 -6.034 95.368 1.00 87.94 505 ASN A N 1
ATOM 3772 C CA . ASN A 1 505 ? -69.025 -5.905 95.594 1.00 87.94 505 ASN A CA 1
ATOM 3773 C C . ASN A 1 505 ? -69.575 -7.130 96.348 1.00 87.94 505 ASN A C 1
ATOM 3775 O O . ASN A 1 505 ? -70.396 -6.967 97.239 1.00 87.94 505 ASN A O 1
ATOM 3779 N N . ALA A 1 506 ? -69.097 -8.347 96.060 1.00 83.50 506 ALA A N 1
ATOM 3780 C CA . ALA A 1 506 ? -69.526 -9.555 96.768 1.00 83.50 506 ALA A CA 1
ATOM 3781 C C . ALA A 1 506 ? -69.171 -9.543 98.269 1.00 83.50 506 ALA A C 1
ATOM 3783 O O . ALA A 1 506 ? -69.916 -10.108 99.067 1.00 83.50 506 ALA A O 1
ATOM 3784 N N . LYS A 1 507 ? -68.074 -8.879 98.670 1.00 81.75 507 LYS A N 1
ATOM 3785 C CA . LYS A 1 507 ? -67.732 -8.664 100.089 1.00 81.75 507 LYS A CA 1
ATOM 3786 C C . LYS A 1 507 ? -68.553 -7.550 100.748 1.00 81.75 507 LYS A C 1
ATOM 3788 O O . LYS A 1 507 ? -68.809 -7.645 101.944 1.00 81.75 507 LYS A O 1
ATOM 3793 N N . ILE A 1 508 ? -68.939 -6.522 99.987 1.00 82.62 508 ILE A N 1
ATOM 3794 C CA . ILE A 1 508 ? -69.687 -5.353 100.480 1.00 82.62 508 ILE A CA 1
ATOM 3795 C C . ILE A 1 508 ? -71.194 -5.648 100.601 1.00 82.62 508 ILE A C 1
ATOM 3797 O O . ILE A 1 508 ? -71.784 -5.368 101.639 1.00 82.62 508 ILE A O 1
ATOM 3801 N N . ASP A 1 509 ? -71.796 -6.205 99.545 1.00 75.81 509 ASP A N 1
ATOM 3802 C CA . ASP A 1 509 ? -73.251 -6.269 99.312 1.00 75.81 509 ASP A CA 1
ATOM 3803 C C . ASP A 1 509 ? -73.784 -7.714 99.133 1.00 75.81 509 ASP A C 1
ATOM 3805 O O . ASP A 1 509 ? -74.929 -7.920 98.722 1.00 75.81 509 ASP A O 1
ATOM 3809 N N . GLY A 1 510 ? -72.959 -8.741 99.373 1.00 62.50 510 GLY A N 1
ATOM 3810 C CA . GLY A 1 510 ? -73.349 -10.146 99.205 1.00 62.50 510 GLY A CA 1
ATOM 3811 C C . GLY A 1 510 ? -74.442 -10.603 100.184 1.00 62.50 510 GLY A C 1
ATOM 3812 O O . GLY A 1 510 ? -74.568 -10.078 101.284 1.00 62.50 510 GLY A O 1
ATOM 3813 N N . THR A 1 511 ? -75.196 -11.655 99.832 1.00 57.97 511 THR A N 1
ATOM 3814 C CA . THR A 1 511 ? -76.252 -12.248 100.693 1.00 57.97 511 THR A CA 1
ATOM 3815 C C . THR A 1 511 ? -75.749 -12.844 102.013 1.00 57.97 511 THR A C 1
ATOM 3817 O O . THR A 1 511 ? -76.556 -13.252 102.841 1.00 57.97 511 THR A O 1
ATOM 3820 N N . ASN A 1 512 ? -74.433 -12.914 102.194 1.00 57.34 512 ASN A N 1
ATOM 3821 C CA . ASN A 1 512 ? -73.770 -13.141 103.467 1.00 57.34 512 ASN A CA 1
ATOM 3822 C C . ASN A 1 512 ? -72.490 -12.282 103.436 1.00 57.34 512 ASN A C 1
ATOM 3824 O O . ASN A 1 512 ? -71.492 -12.743 102.869 1.00 57.34 512 ASN A O 1
ATOM 3828 N N . PRO A 1 513 ? -72.537 -11.007 103.872 1.00 64.88 513 PRO A N 1
ATOM 3829 C CA . PRO A 1 513 ? -71.388 -10.113 103.789 1.00 64.88 513 PRO A CA 1
ATOM 3830 C C . PRO A 1 513 ? -70.219 -10.699 104.581 1.00 64.88 513 PRO A C 1
ATOM 3832 O O . PRO A 1 513 ? -70.398 -11.344 105.612 1.00 64.88 513 PRO A O 1
ATOM 3835 N N . ASP A 1 514 ? -69.001 -10.511 104.085 1.00 73.44 514 ASP A N 1
ATOM 3836 C CA . ASP A 1 514 ? -67.830 -11.093 104.735 1.00 73.44 514 ASP A CA 1
ATOM 3837 C C . ASP A 1 514 ? -67.609 -10.403 106.092 1.00 73.44 514 ASP A C 1
ATOM 3839 O O . ASP A 1 514 ? -67.550 -9.171 106.149 1.00 73.44 514 ASP A O 1
ATOM 3843 N N . TYR A 1 515 ? -67.453 -11.166 107.181 1.00 76.44 515 TYR A N 1
ATOM 3844 C CA . TYR A 1 515 ? -67.143 -10.602 108.504 1.00 76.44 515 TYR A CA 1
ATOM 3845 C C . TYR A 1 515 ? -65.835 -9.809 108.483 1.00 76.44 515 TYR A C 1
ATOM 3847 O O . TYR A 1 515 ? -65.677 -8.847 109.234 1.00 76.44 515 TYR A O 1
ATOM 3855 N N . VAL A 1 516 ? -64.924 -10.156 107.568 1.00 82.62 516 VAL A N 1
ATOM 3856 C CA . VAL A 1 516 ? -63.694 -9.403 107.321 1.00 82.62 516 VAL A CA 1
ATOM 3857 C C . VAL A 1 516 ? -63.999 -7.986 106.812 1.00 82.62 516 VAL A C 1
ATOM 3859 O O . VAL A 1 516 ? -63.214 -7.086 107.080 1.00 82.62 516 VAL A O 1
ATOM 3862 N N . TYR A 1 517 ? -65.144 -7.755 106.150 1.00 84.19 517 TYR A N 1
ATOM 3863 C CA . TYR A 1 517 ? -65.619 -6.433 105.719 1.00 84.19 517 TYR A CA 1
ATOM 3864 C C . TYR A 1 517 ? -66.491 -5.723 106.767 1.00 84.19 517 TYR A C 1
ATOM 3866 O O . TYR A 1 517 ? -66.160 -4.606 107.158 1.00 84.19 517 TYR A O 1
ATOM 3874 N N . TYR A 1 518 ? -67.595 -6.325 107.233 1.00 79.62 518 TYR A N 1
ATOM 3875 C CA . TYR A 1 518 ? -68.576 -5.578 108.042 1.00 79.62 518 TYR A CA 1
ATOM 3876 C C . TYR A 1 518 ? -68.115 -5.298 109.484 1.00 79.62 518 TYR A C 1
ATOM 3878 O O . TYR A 1 518 ? -68.502 -4.277 110.047 1.00 79.62 518 TYR A O 1
ATOM 3886 N N . ASN A 1 519 ? -67.244 -6.141 110.059 1.00 79.50 519 ASN A N 1
ATOM 3887 C CA . ASN A 1 519 ? -66.557 -5.865 111.331 1.00 79.50 519 ASN A CA 1
ATOM 3888 C C . ASN A 1 519 ? -65.209 -5.137 111.134 1.00 79.50 519 ASN A C 1
ATOM 3890 O O . ASN A 1 519 ? -64.458 -4.974 112.097 1.00 79.50 519 ASN A O 1
ATOM 3894 N N . SER A 1 520 ? -64.854 -4.745 109.904 1.00 83.38 520 SER A N 1
ATOM 3895 C CA . SER A 1 520 ? -63.649 -3.949 109.636 1.00 83.38 520 SER A CA 1
ATOM 3896 C C . SER A 1 520 ? -63.842 -2.505 110.097 1.00 83.38 520 SER A C 1
ATOM 3898 O O . SER A 1 520 ? -64.973 -2.021 110.149 1.00 83.38 520 SER A O 1
ATOM 3900 N N . ASP A 1 521 ? -62.754 -1.784 110.369 1.00 84.12 521 ASP A N 1
ATOM 3901 C CA . ASP A 1 521 ? -62.843 -0.353 110.668 1.00 84.12 521 ASP A CA 1
ATOM 3902 C C . ASP A 1 521 ? -63.418 0.470 109.491 1.00 84.12 521 ASP A C 1
ATOM 3904 O O . ASP A 1 521 ? -63.383 0.065 108.324 1.00 84.12 521 ASP A O 1
ATOM 3908 N N . SER A 1 522 ? -63.952 1.654 109.797 1.00 84.25 522 SER A N 1
ATOM 3909 C CA . SER A 1 522 ? -64.642 2.501 108.819 1.00 84.25 522 SER A CA 1
ATOM 3910 C C . SER A 1 522 ? -63.732 3.107 107.744 1.00 84.25 522 SER A C 1
ATOM 3912 O O . SER A 1 522 ? -64.217 3.398 106.648 1.00 84.25 522 SER A O 1
ATOM 3914 N N . GLU A 1 523 ? -62.431 3.269 108.004 1.00 86.00 523 GLU A N 1
ATOM 3915 C CA . GLU A 1 523 ? -61.453 3.749 107.022 1.00 86.00 523 GLU A CA 1
ATOM 3916 C C . GLU A 1 523 ? -61.187 2.653 105.979 1.00 86.00 523 GLU A C 1
ATOM 3918 O O . GLU A 1 523 ? -61.312 2.902 104.778 1.00 86.00 523 GLU A O 1
ATOM 3923 N N . SER A 1 524 ? -60.971 1.413 106.428 1.00 87.19 524 SER A N 1
ATOM 3924 C CA . SER A 1 524 ? -60.843 0.219 105.581 1.00 87.19 524 SER A CA 1
ATOM 3925 C C . SER A 1 524 ? -62.110 -0.047 104.751 1.00 87.19 524 SER A C 1
ATOM 3927 O O . SER A 1 524 ? -62.030 -0.300 103.543 1.00 87.19 524 SER A O 1
ATOM 3929 N N . GLN A 1 525 ? -63.300 0.082 105.355 1.00 86.94 525 GLN A N 1
ATOM 3930 C CA . GLN A 1 525 ? -64.574 -0.061 104.638 1.00 86.94 525 GLN A CA 1
ATOM 3931 C C . GLN A 1 525 ? -64.786 1.017 103.561 1.00 86.94 525 GLN A C 1
ATOM 3933 O O . GLN A 1 525 ? -65.314 0.704 102.485 1.00 86.94 525 GLN A O 1
ATOM 3938 N N . SER A 1 526 ? -64.402 2.270 103.844 1.00 88.88 526 SER A N 1
ATOM 3939 C CA . SER A 1 526 ? -64.500 3.385 102.890 1.00 88.88 526 SER A CA 1
ATOM 3940 C C . SER A 1 526 ? -63.483 3.238 101.765 1.00 88.88 526 SER A C 1
ATOM 3942 O O . SER A 1 526 ? -63.851 3.364 100.601 1.00 88.88 526 SER A O 1
ATOM 3944 N N . ALA A 1 527 ? -62.233 2.883 102.082 1.00 91.19 527 ALA A N 1
ATOM 3945 C CA . ALA A 1 527 ? -61.169 2.704 101.099 1.00 91.19 527 ALA A CA 1
ATOM 3946 C C . ALA A 1 527 ? -61.540 1.674 100.018 1.00 91.19 527 ALA A C 1
ATOM 3948 O O . ALA A 1 527 ? -61.304 1.915 98.832 1.00 91.19 527 ALA A O 1
ATOM 3949 N N . LEU A 1 528 ? -62.184 0.562 100.400 1.00 90.94 528 LEU A N 1
ATOM 3950 C CA . LEU A 1 528 ? -62.673 -0.428 99.437 1.00 90.94 528 LEU A CA 1
ATOM 3951 C C . LEU A 1 528 ? -63.827 0.110 98.574 1.00 90.94 528 LEU A C 1
ATOM 3953 O O . LEU A 1 528 ? -63.806 -0.063 97.354 1.00 90.94 528 LEU A O 1
ATOM 3957 N N . LYS A 1 529 ? -64.804 0.804 99.174 1.00 91.50 529 LYS A N 1
ATOM 3958 C CA . LYS A 1 529 ? -65.912 1.444 98.439 1.00 91.50 529 LYS A CA 1
ATOM 3959 C C . LYS A 1 529 ? -65.407 2.502 97.450 1.00 91.50 529 LYS A C 1
ATOM 3961 O O . LYS A 1 529 ? -65.838 2.510 96.298 1.00 91.50 529 LYS A O 1
ATOM 3966 N N . ASP A 1 530 ? -64.449 3.330 97.858 1.00 93.19 530 ASP A N 1
ATOM 3967 C CA . ASP A 1 530 ? -63.839 4.371 97.027 1.00 93.19 530 ASP A CA 1
ATOM 3968 C C . ASP A 1 530 ? -63.000 3.788 95.883 1.00 93.19 530 ASP A C 1
ATOM 3970 O O . ASP A 1 530 ? -63.054 4.296 94.760 1.00 93.19 530 ASP A O 1
ATOM 3974 N N . ALA A 1 531 ? -62.241 2.714 96.133 1.00 93.50 531 ALA A N 1
ATOM 3975 C CA . ALA A 1 531 ? -61.497 2.003 95.093 1.00 93.50 531 ALA A CA 1
ATOM 3976 C C . ALA A 1 531 ? -62.446 1.420 94.032 1.00 93.50 531 ALA A C 1
ATOM 3978 O O . ALA A 1 531 ? -62.240 1.625 92.835 1.00 93.50 531 ALA A O 1
ATOM 3979 N N . VAL A 1 532 ? -63.539 0.780 94.464 1.00 92.12 532 VAL A N 1
ATOM 3980 C CA . VAL A 1 532 ? -64.585 0.252 93.574 1.00 92.12 532 VAL A CA 1
ATOM 3981 C C . VAL A 1 532 ? -65.287 1.362 92.789 1.00 92.12 532 VAL A C 1
ATOM 3983 O O . VAL A 1 532 ? -65.514 1.202 91.590 1.00 92.12 532 VAL A O 1
ATOM 3986 N N . ALA A 1 533 ? -65.620 2.490 93.419 1.00 92.94 533 ALA A N 1
ATOM 3987 C CA . ALA A 1 533 ? -66.261 3.617 92.743 1.00 92.94 533 ALA A CA 1
ATOM 3988 C C . ALA A 1 533 ? -65.353 4.225 91.661 1.00 92.94 533 ALA A C 1
ATOM 3990 O O . ALA A 1 533 ? -65.791 4.416 90.528 1.00 92.94 533 ALA A O 1
ATOM 3991 N N . LYS A 1 534 ? -64.068 4.450 91.970 1.00 93.19 534 LYS A N 1
ATOM 3992 C CA . LYS A 1 534 ? -63.067 4.933 91.000 1.00 93.19 534 LYS A CA 1
ATOM 3993 C C . LYS A 1 534 ? -62.892 3.960 89.834 1.00 93.19 534 LYS A C 1
ATOM 3995 O O . LYS A 1 534 ? -62.873 4.389 88.684 1.00 93.19 534 LYS A O 1
ATOM 4000 N N . ALA A 1 535 ? -62.821 2.662 90.118 1.00 93.88 535 ALA A N 1
ATOM 4001 C CA . ALA A 1 535 ? -62.695 1.624 89.103 1.00 93.88 535 ALA A CA 1
ATOM 4002 C C . ALA A 1 535 ? -63.928 1.523 88.187 1.00 93.88 535 ALA A C 1
ATOM 4004 O O . ALA A 1 535 ? -63.772 1.401 86.974 1.00 93.88 535 ALA A O 1
ATOM 4005 N N . LYS A 1 536 ? -65.149 1.636 88.734 1.00 93.06 536 LYS A N 1
ATOM 4006 C CA . LYS A 1 536 ? -66.391 1.705 87.940 1.00 93.06 536 LYS A CA 1
ATOM 4007 C C . LYS A 1 536 ? -66.373 2.911 86.994 1.00 93.06 536 LYS A C 1
ATOM 4009 O O . LYS A 1 536 ? -66.577 2.729 85.799 1.00 93.06 536 LYS A O 1
ATOM 4014 N N . THR A 1 537 ? -66.017 4.099 87.491 1.00 93.00 537 THR A N 1
ATOM 4015 C CA . THR A 1 537 ? -65.851 5.304 86.658 1.00 93.00 537 THR A CA 1
ATOM 4016 C C . THR A 1 537 ? -64.806 5.104 85.556 1.00 93.00 537 THR A C 1
ATOM 4018 O O . THR A 1 537 ? -65.012 5.537 84.426 1.00 93.00 537 THR A O 1
ATOM 4021 N N . LEU A 1 538 ? -63.691 4.430 85.852 1.00 93.31 538 LEU A N 1
ATOM 4022 C CA . LEU A 1 538 ? -62.632 4.165 84.876 1.00 93.31 538 LEU A CA 1
ATOM 4023 C C . LEU A 1 538 ? -63.092 3.236 83.737 1.00 93.31 538 LEU A C 1
ATOM 4025 O O . LEU A 1 538 ? -62.711 3.450 82.590 1.00 93.31 538 LEU A O 1
ATOM 4029 N N . LEU A 1 539 ? -63.951 2.244 84.006 1.00 91.50 539 LEU A N 1
ATOM 4030 C CA . LEU A 1 539 ? -64.494 1.352 82.967 1.00 91.50 539 LEU A CA 1
ATOM 4031 C C . LEU A 1 539 ? -65.334 2.083 81.903 1.00 91.50 539 LEU A C 1
ATOM 4033 O O . LEU A 1 539 ? -65.410 1.604 80.763 1.00 91.50 539 LEU A O 1
ATOM 4037 N N . GLU A 1 540 ? -65.936 3.215 82.275 1.00 89.38 540 GLU A N 1
ATOM 4038 C CA . GLU A 1 540 ? -66.729 4.100 81.413 1.00 89.38 540 GLU A CA 1
ATOM 4039 C C . GLU A 1 540 ? -65.863 5.110 80.635 1.00 89.38 540 GLU A C 1
ATOM 4041 O O . GLU A 1 540 ? -66.325 5.698 79.654 1.00 89.38 540 GLU A O 1
ATOM 4046 N N . GLN A 1 541 ? -64.594 5.300 81.017 1.00 90.12 541 GLN A N 1
ATOM 4047 C CA . GLN A 1 541 ? -63.676 6.179 80.296 1.00 90.12 541 GLN A CA 1
ATOM 4048 C C . GLN A 1 541 ? -63.232 5.533 78.980 1.00 90.12 541 GLN A C 1
ATOM 4050 O O . GLN A 1 541 ? -62.674 4.437 78.943 1.00 90.12 541 GLN A O 1
ATOM 4055 N N . ARG A 1 542 ? -63.477 6.242 77.872 1.00 81.94 542 ARG A N 1
ATOM 4056 C CA . ARG A 1 542 ? -63.217 5.747 76.511 1.00 81.94 542 ARG A CA 1
ATOM 4057 C C . ARG A 1 542 ? -61.727 5.551 76.207 1.00 81.94 542 ARG A C 1
ATOM 4059 O O . ARG A 1 542 ? -61.382 4.657 75.441 1.00 81.94 542 ARG A O 1
ATOM 4066 N N . ASP A 1 543 ? -60.881 6.388 76.803 1.00 83.38 543 ASP A N 1
ATOM 4067 C CA . ASP A 1 543 ? -59.457 6.512 76.468 1.00 83.38 543 ASP A CA 1
ATOM 4068 C C . ASP A 1 543 ? -58.539 5.984 77.599 1.00 83.38 543 ASP A C 1
ATOM 4070 O O . ASP A 1 543 ? -57.349 6.285 77.618 1.00 83.38 543 ASP A O 1
ATOM 4074 N N . ALA A 1 544 ? -59.089 5.203 78.541 1.00 86.06 544 ALA A N 1
ATOM 4075 C CA . ALA A 1 544 ? -58.333 4.552 79.615 1.00 86.06 544 ALA A CA 1
ATOM 4076 C C . ALA A 1 544 ? -57.411 3.441 79.078 1.00 86.06 544 ALA A C 1
ATOM 4078 O O . ALA A 1 544 ? -57.800 2.671 78.193 1.00 86.06 544 ALA A O 1
ATOM 4079 N N . SER A 1 545 ? -56.196 3.358 79.621 1.00 87.38 545 SER A N 1
ATOM 4080 C CA . SER A 1 545 ? -55.171 2.388 79.225 1.00 87.38 545 SER A CA 1
ATOM 4081 C C . SER A 1 545 ? -55.182 1.117 80.081 1.00 87.38 545 SER A C 1
ATOM 4083 O O . SER A 1 545 ? -55.748 1.082 81.175 1.00 87.38 545 SER A O 1
ATOM 4085 N N . ASP A 1 546 ? -54.496 0.071 79.610 1.00 85.25 546 ASP A N 1
ATOM 4086 C CA . ASP A 1 546 ? -54.295 -1.162 80.384 1.00 85.25 546 ASP A CA 1
ATOM 4087 C C . ASP A 1 546 ? -53.584 -0.911 81.723 1.00 85.25 546 ASP A C 1
ATOM 4089 O O . ASP A 1 546 ? -53.909 -1.573 82.707 1.00 85.25 546 ASP A O 1
ATOM 4093 N N . ASP A 1 547 ? -52.658 0.056 81.798 1.00 87.25 547 ASP A N 1
ATOM 4094 C CA . ASP A 1 547 ? -51.979 0.383 83.060 1.00 87.25 547 ASP A CA 1
ATOM 4095 C C . ASP A 1 547 ? -52.912 1.147 84.017 1.00 87.25 547 ASP A C 1
ATOM 4097 O O . ASP A 1 547 ? -52.891 0.879 85.216 1.00 87.25 547 ASP A O 1
ATOM 4101 N N . ASP A 1 548 ? -53.829 1.986 83.511 1.00 90.75 548 ASP A N 1
ATOM 4102 C CA . ASP A 1 548 ? -54.887 2.586 84.342 1.00 90.75 548 ASP A CA 1
ATOM 4103 C C . ASP A 1 548 ? -55.802 1.499 84.933 1.00 90.75 548 ASP A C 1
ATOM 4105 O O . ASP A 1 548 ? -56.077 1.493 86.139 1.00 90.75 548 ASP A O 1
ATOM 4109 N N . PHE A 1 549 ? -56.263 0.551 84.102 1.00 93.25 549 PHE A N 1
ATOM 4110 C CA . PHE A 1 549 ? -57.115 -0.554 84.556 1.00 93.25 549 PHE A CA 1
ATOM 4111 C C . PHE A 1 549 ? -56.394 -1.444 85.575 1.00 93.25 549 PHE A C 1
ATOM 4113 O O . PHE A 1 549 ? -56.975 -1.807 86.602 1.00 93.25 549 PHE A O 1
ATOM 4120 N N . LYS A 1 550 ? -55.112 -1.732 85.336 1.00 93.00 550 LYS A N 1
ATOM 4121 C CA . LYS A 1 550 ? -54.238 -2.479 86.242 1.00 93.00 550 LYS A CA 1
ATOM 4122 C C . LYS A 1 550 ? -54.048 -1.768 87.585 1.00 93.00 550 LYS A C 1
ATOM 4124 O O . LYS A 1 550 ? -54.219 -2.395 88.628 1.00 93.00 550 LYS A O 1
ATOM 4129 N N . VAL A 1 551 ? -53.752 -0.466 87.587 1.00 93.62 551 VAL A N 1
ATOM 4130 C CA . VAL A 1 551 ? -53.594 0.336 88.815 1.00 93.62 551 VAL A CA 1
ATOM 4131 C C . VAL A 1 551 ? -54.898 0.368 89.617 1.00 93.62 551 VAL A C 1
ATOM 4133 O O . VAL A 1 551 ? -54.877 0.195 90.8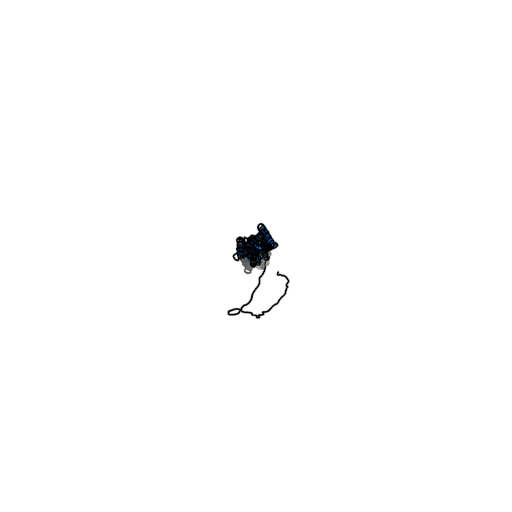37 1.00 93.62 551 VAL A O 1
ATOM 4136 N N . ALA A 1 552 ? -56.049 0.515 88.955 1.00 93.62 552 ALA A N 1
ATOM 4137 C CA . ALA A 1 552 ? -57.350 0.440 89.619 1.00 93.62 552 ALA A CA 1
ATOM 4138 C C . ALA A 1 552 ? -57.641 -0.961 90.199 1.00 93.62 552 ALA A C 1
ATOM 4140 O O . ALA A 1 552 ? -58.203 -1.068 91.293 1.00 93.62 552 ALA A O 1
ATOM 4141 N N . ARG A 1 553 ? -57.219 -2.032 89.512 1.00 94.44 553 ARG A N 1
ATOM 4142 C CA . ARG A 1 553 ? -57.358 -3.425 89.972 1.00 94.44 553 ARG A CA 1
ATOM 4143 C C . ARG A 1 553 ? -56.512 -3.660 91.219 1.00 94.44 553 ARG A C 1
ATOM 4145 O O . ARG A 1 553 ? -57.022 -4.135 92.231 1.00 94.44 553 ARG A O 1
ATOM 4152 N N . GLU A 1 554 ? -55.244 -3.264 91.174 1.00 92.94 554 GLU A N 1
ATOM 4153 C CA . GLU A 1 554 ? -54.302 -3.385 92.290 1.00 92.94 554 GLU A CA 1
ATOM 4154 C C . GLU A 1 554 ? -54.734 -2.543 93.502 1.00 92.94 554 GLU A C 1
ATOM 4156 O O . GLU A 1 554 ? -54.565 -2.982 94.643 1.00 92.94 554 GLU A O 1
ATOM 4161 N N . ALA A 1 555 ? -55.372 -1.387 93.287 1.00 94.31 555 ALA A N 1
ATOM 4162 C CA . ALA A 1 555 ? -55.978 -0.591 94.355 1.00 94.31 555 ALA A CA 1
ATOM 4163 C C . ALA A 1 555 ? -57.152 -1.317 95.042 1.00 94.31 555 ALA A C 1
ATOM 4165 O O . ALA A 1 555 ? -57.209 -1.336 96.273 1.00 94.31 555 ALA A O 1
ATOM 4166 N N . ILE A 1 556 ? -58.048 -1.963 94.282 1.00 93.12 556 ILE A N 1
ATOM 4167 C CA . ILE A 1 556 ? -59.121 -2.800 94.850 1.00 93.12 556 ILE A CA 1
ATOM 4168 C C . ILE A 1 556 ? -58.531 -3.989 95.613 1.00 93.12 556 ILE A C 1
ATOM 4170 O O . ILE A 1 556 ? -58.890 -4.211 96.766 1.00 93.12 556 ILE A O 1
ATOM 4174 N N . GLU A 1 557 ? -57.602 -4.737 95.015 1.00 92.19 557 GLU A N 1
ATOM 4175 C CA . GLU A 1 557 ? -56.971 -5.894 95.664 1.00 92.19 557 GLU A CA 1
ATOM 4176 C C . GLU A 1 557 ? -56.234 -5.510 96.956 1.00 92.19 557 GLU A C 1
ATOM 4178 O O . GLU A 1 557 ? -56.242 -6.271 97.925 1.00 92.19 557 GLU A O 1
ATOM 4183 N N . THR A 1 558 ? -55.614 -4.329 96.987 1.00 93.19 558 THR A N 1
ATOM 4184 C CA . THR A 1 558 ? -54.964 -3.777 98.183 1.00 93.19 558 THR A CA 1
ATOM 4185 C C . THR A 1 558 ? -55.993 -3.411 99.247 1.00 93.19 558 THR A C 1
ATOM 4187 O O . THR A 1 558 ? -55.818 -3.791 100.402 1.00 93.19 558 THR A O 1
ATOM 4190 N N . ALA A 1 559 ? -57.094 -2.751 98.875 1.00 91.75 559 ALA A N 1
ATOM 4191 C CA . ALA A 1 559 ? -58.165 -2.416 99.809 1.00 91.75 559 ALA A CA 1
ATOM 4192 C C . ALA A 1 559 ? -58.860 -3.669 100.379 1.00 91.75 559 ALA A C 1
ATOM 4194 O O . ALA A 1 559 ? -59.134 -3.712 101.573 1.00 91.75 559 ALA A O 1
ATOM 4195 N N . ILE A 1 560 ? -59.058 -4.726 99.576 1.00 88.44 560 ILE A N 1
ATOM 4196 C CA . ILE A 1 560 ? -59.557 -6.029 100.055 1.00 88.44 560 ILE A CA 1
ATOM 4197 C C . ILE A 1 560 ? -58.588 -6.654 101.073 1.00 88.44 560 ILE A C 1
ATOM 4199 O O . ILE A 1 560 ? -59.035 -7.200 102.078 1.00 88.44 560 ILE A O 1
ATOM 4203 N N . LYS A 1 561 ? -57.271 -6.586 100.832 1.00 88.38 561 LYS A N 1
ATOM 4204 C CA . LYS A 1 561 ? -56.241 -7.121 101.748 1.00 88.38 561 LYS A CA 1
ATOM 4205 C C . LYS A 1 561 ? -56.067 -6.292 103.026 1.00 88.38 561 LYS A C 1
ATOM 4207 O O . LYS A 1 561 ? -55.565 -6.827 104.008 1.00 88.38 561 LYS A O 1
ATOM 4212 N N . ALA A 1 562 ? -56.429 -5.009 102.999 1.00 89.62 562 ALA A N 1
ATOM 4213 C CA . ALA A 1 562 ? -56.345 -4.107 104.146 1.00 89.62 562 ALA A CA 1
ATOM 4214 C C . ALA A 1 562 ? -57.498 -4.290 105.149 1.00 89.62 562 ALA A C 1
ATOM 4216 O O . ALA A 1 562 ? -57.373 -3.857 106.293 1.00 89.62 562 ALA A O 1
ATOM 4217 N N . LEU A 1 563 ? -58.589 -4.950 104.739 1.00 88.12 563 LEU A N 1
ATOM 4218 C CA . LEU A 1 563 ? -59.700 -5.289 105.621 1.00 88.12 563 LEU A CA 1
ATOM 4219 C C . LEU A 1 563 ? -59.218 -6.094 106.844 1.00 88.12 563 LEU A C 1
ATOM 4221 O O . LEU A 1 563 ? -58.536 -7.112 106.722 1.00 88.12 563 LEU A O 1
ATOM 4225 N N . ASN A 1 564 ? -59.601 -5.625 108.028 1.00 85.38 564 ASN A N 1
ATOM 4226 C CA . ASN A 1 564 ? -59.142 -6.092 109.336 1.00 85.38 564 ASN A CA 1
ATOM 4227 C C . ASN A 1 564 ? -60.266 -6.637 110.234 1.00 85.38 564 ASN A C 1
ATOM 4229 O O . ASN A 1 564 ? -60.025 -6.898 111.416 1.00 85.38 564 ASN A O 1
ATOM 4233 N N . GLY A 1 565 ? -61.477 -6.811 109.692 1.00 82.50 565 GLY A N 1
ATOM 4234 C CA . GLY A 1 565 ? -62.610 -7.347 110.437 1.00 82.50 565 GLY A CA 1
ATOM 4235 C C . GLY A 1 565 ? -62.336 -8.750 110.976 1.00 82.50 565 GLY A C 1
ATOM 4236 O O . GLY A 1 565 ? -61.786 -9.612 110.287 1.00 82.50 565 GLY A O 1
ATOM 4237 N N . GLN A 1 566 ? -62.720 -8.983 112.230 1.00 78.19 566 GLN A N 1
ATOM 4238 C CA . GLN A 1 566 ? -62.622 -10.294 112.873 1.00 78.19 566 GLN A CA 1
ATOM 4239 C C . GLN A 1 566 ? -63.995 -10.963 112.956 1.00 78.19 566 GLN A C 1
ATOM 4241 O O . GLN A 1 566 ? -65.035 -10.309 112.855 1.00 78.19 566 GLN A O 1
ATOM 4246 N N . LEU A 1 567 ? -63.999 -12.286 113.113 1.00 83.12 567 LEU A N 1
ATOM 4247 C CA . LEU A 1 567 ? -65.227 -13.055 113.292 1.00 83.12 567 LEU A CA 1
ATOM 4248 C C . LEU A 1 567 ? -65.899 -12.633 114.606 1.00 83.12 567 LEU A C 1
ATOM 4250 O O . LEU A 1 567 ? -65.233 -12.603 115.639 1.00 83.12 567 LEU A O 1
ATOM 4254 N N . THR A 1 568 ? -67.199 -12.331 114.568 1.00 83.75 568 THR A N 1
ATOM 4255 C CA . THR A 1 568 ? -67.952 -11.864 115.741 1.00 83.75 568 THR A CA 1
ATOM 4256 C C . THR A 1 568 ? -67.890 -12.874 116.898 1.00 83.75 568 THR A C 1
ATOM 4258 O O . THR A 1 568 ? -68.411 -13.988 116.789 1.00 83.75 568 THR A O 1
ATOM 4261 N N . ASP A 1 569 ? -67.321 -12.480 118.040 1.00 84.38 569 ASP A N 1
ATOM 4262 C CA . ASP A 1 569 ? -67.319 -13.279 119.266 1.00 84.38 569 ASP A CA 1
ATOM 4263 C C . ASP A 1 569 ? -68.651 -13.132 120.011 1.00 84.38 569 ASP A C 1
ATOM 4265 O O . ASP A 1 569 ? -68.878 -12.212 120.799 1.00 84.38 569 ASP A O 1
ATOM 4269 N N . LYS A 1 570 ? -69.537 -14.102 119.776 1.00 86.69 570 LYS A N 1
ATOM 4270 C CA . LYS A 1 570 ? -70.839 -14.233 120.444 1.00 86.69 570 LYS A CA 1
ATOM 4271 C C . LYS A 1 570 ? -70.772 -14.866 121.839 1.00 86.69 570 LYS A C 1
ATOM 4273 O O . LYS A 1 570 ? -71.794 -14.896 122.529 1.00 86.69 570 LYS A O 1
ATOM 4278 N N . SER A 1 571 ? -69.622 -15.380 122.283 1.00 86.81 571 SER A N 1
ATOM 4279 C CA . SER A 1 571 ? -69.524 -16.278 123.446 1.00 86.81 571 SER A CA 1
ATOM 4280 C C . SER A 1 571 ? -70.042 -15.658 124.750 1.00 86.81 571 SER A C 1
ATOM 4282 O O . SER A 1 571 ? -70.761 -16.312 125.515 1.00 86.81 571 SER A O 1
ATOM 4284 N N . ALA A 1 572 ? -69.746 -14.378 124.990 1.00 85.88 572 ALA A N 1
ATOM 4285 C CA . ALA A 1 572 ? -70.178 -13.657 126.185 1.00 85.88 572 ALA A CA 1
ATOM 4286 C C . ALA A 1 572 ? -71.698 -13.402 126.204 1.00 85.88 572 ALA A C 1
ATOM 4288 O O . ALA A 1 572 ? -72.351 -13.642 127.226 1.00 85.88 572 ALA A O 1
ATOM 4289 N N . LEU A 1 573 ? -72.279 -12.997 125.068 1.00 87.81 573 LEU A N 1
ATOM 4290 C CA . LEU A 1 573 ? -73.727 -12.823 124.901 1.00 87.81 573 LEU A CA 1
ATOM 4291 C C . LEU A 1 573 ? -74.474 -14.153 125.035 1.00 87.81 573 LEU A C 1
ATOM 4293 O O . LEU A 1 573 ? -75.492 -14.235 125.722 1.00 87.81 573 LEU A O 1
ATOM 4297 N N . GLN A 1 574 ? -73.934 -15.216 124.440 1.00 88.50 574 GLN A N 1
ATOM 4298 C CA . GLN A 1 574 ? -74.524 -16.551 124.458 1.00 88.50 574 GLN A CA 1
ATOM 4299 C C . GLN A 1 574 ? -74.533 -17.138 125.873 1.00 88.50 574 GLN A C 1
ATOM 4301 O O . GLN A 1 574 ? -75.537 -17.710 126.306 1.00 88.50 574 GLN A O 1
ATOM 4306 N N . LYS A 1 575 ? -73.464 -16.904 126.644 1.00 86.44 575 LYS A N 1
ATOM 4307 C CA . LYS A 1 575 ? -73.400 -17.228 128.074 1.00 86.44 575 LYS A CA 1
ATOM 4308 C C . LYS A 1 575 ? -74.455 -16.468 128.885 1.00 86.44 575 LYS A C 1
ATOM 4310 O O . LYS A 1 575 ? -75.161 -17.097 129.669 1.00 86.44 575 LYS A O 1
ATOM 4315 N N . ALA A 1 576 ? -74.592 -15.155 128.685 1.00 83.06 576 ALA A N 1
ATOM 4316 C CA . ALA A 1 576 ? -75.571 -14.338 129.407 1.00 83.06 576 ALA A CA 1
ATOM 4317 C C . ALA A 1 576 ? -77.025 -14.737 129.079 1.00 83.06 576 ALA A C 1
ATOM 4319 O O . ALA A 1 576 ? -77.839 -14.912 129.985 1.00 83.06 576 ALA A O 1
ATOM 4320 N N . ALA A 1 577 ? -77.344 -14.970 127.802 1.00 82.88 577 ALA A N 1
ATOM 4321 C CA . ALA A 1 577 ? -78.670 -15.421 127.375 1.00 82.88 577 ALA A CA 1
ATOM 4322 C C . ALA A 1 577 ? -79.016 -16.826 127.908 1.00 82.88 577 ALA A C 1
ATOM 4324 O O . ALA A 1 577 ? -80.164 -17.083 128.276 1.00 82.88 577 ALA A O 1
ATOM 4325 N N . SER A 1 578 ? -78.028 -17.722 128.024 1.00 83.19 578 SER A N 1
ATOM 4326 C CA . SER A 1 578 ? -78.215 -19.078 128.572 1.00 83.19 578 SER A CA 1
ATOM 4327 C C . SER A 1 578 ? -78.607 -19.087 130.057 1.00 83.19 578 SER A C 1
ATOM 4329 O O . SER A 1 578 ? -79.292 -20.004 130.504 1.00 83.19 578 SER A O 1
ATOM 4331 N N . GLN A 1 579 ? -78.220 -18.060 130.822 1.00 84.94 579 GLN A N 1
ATOM 4332 C CA . GLN A 1 579 ? -78.554 -17.926 132.249 1.00 84.94 579 GLN A CA 1
ATOM 4333 C C . GLN A 1 579 ? -80.002 -17.470 132.504 1.00 84.94 579 GLN A C 1
ATOM 4335 O O . GLN A 1 579 ? -80.466 -17.494 133.644 1.00 84.94 579 GLN A O 1
ATOM 4340 N N . SER A 1 580 ? -80.746 -17.097 131.459 1.00 83.00 580 SER A N 1
ATOM 4341 C CA . SER A 1 580 ? -82.134 -16.625 131.563 1.00 83.00 580 SER A CA 1
ATOM 4342 C C . SER A 1 580 ? -83.066 -17.570 132.323 1.00 83.00 580 SER A C 1
ATOM 4344 O O . SER A 1 580 ? -83.896 -17.108 133.100 1.00 83.00 580 SER A O 1
ATOM 4346 N N . ASN A 1 581 ? -82.922 -18.888 132.164 1.00 80.75 581 ASN A N 1
ATOM 4347 C CA . ASN A 1 581 ? -83.736 -19.879 132.879 1.00 80.75 581 ASN A CA 1
ATOM 4348 C C . ASN A 1 581 ? -83.548 -19.845 134.406 1.00 80.75 581 ASN A C 1
ATOM 4350 O O . ASN A 1 581 ? -84.476 -20.179 135.146 1.00 80.75 581 ASN A O 1
ATOM 4354 N N . ASP A 1 582 ? -82.364 -19.457 134.881 1.00 82.88 582 ASP A N 1
ATOM 4355 C CA . ASP A 1 582 ? -82.080 -19.317 136.310 1.00 82.88 582 ASP A CA 1
ATOM 4356 C C . ASP A 1 582 ? -82.579 -17.964 136.828 1.00 82.88 582 ASP A C 1
ATOM 4358 O O . ASP A 1 582 ? -83.153 -17.888 137.917 1.00 82.88 582 ASP A O 1
ATOM 4362 N N . VAL A 1 583 ? -82.463 -16.910 136.010 1.00 82.88 583 VAL A N 1
ATOM 4363 C CA . VAL A 1 583 ? -83.029 -15.587 136.310 1.00 82.88 583 VAL A CA 1
ATOM 4364 C C . VAL A 1 583 ? -84.552 -15.666 136.441 1.00 82.88 583 VAL A C 1
ATOM 4366 O O . VAL A 1 583 ? -85.079 -15.205 137.449 1.00 82.88 583 VAL A O 1
ATOM 4369 N N . HIS A 1 584 ? -85.255 -16.341 135.529 1.00 85.31 584 HIS A N 1
ATOM 4370 C CA . HIS A 1 584 ? -86.714 -16.525 135.583 1.00 85.31 584 HIS A CA 1
ATOM 4371 C C . HIS A 1 584 ? -87.225 -17.211 136.859 1.00 85.31 584 HIS A C 1
ATOM 4373 O O . HIS A 1 584 ? -88.331 -16.928 137.316 1.00 85.31 584 HIS A O 1
ATOM 4379 N N . LYS A 1 585 ? -86.422 -18.101 137.455 1.00 81.62 585 LYS A N 1
ATOM 4380 C CA . LYS A 1 585 ? -86.748 -18.792 138.716 1.00 81.62 585 LYS A CA 1
ATOM 4381 C C . LYS A 1 585 ? -86.356 -17.993 139.958 1.00 81.62 585 LYS A C 1
ATOM 4383 O O . LYS A 1 585 ? -86.732 -18.368 141.067 1.00 81.62 585 LYS A O 1
ATOM 4388 N N . SER A 1 586 ? -85.565 -16.934 139.800 1.00 81.00 586 SER A N 1
ATOM 4389 C CA . SER A 1 586 ? -85.063 -16.143 140.918 1.00 81.00 586 SER A CA 1
ATOM 4390 C C . SER A 1 586 ? -86.171 -15.299 141.554 1.00 81.00 586 SER A C 1
ATOM 4392 O O . SER A 1 586 ? -87.052 -14.769 140.875 1.00 81.00 586 SER A O 1
ATOM 4394 N N . VAL A 1 587 ? -86.096 -15.106 142.874 1.00 72.75 587 VAL A N 1
ATOM 4395 C CA . VAL A 1 587 ? -87.037 -14.237 143.606 1.00 72.75 587 VAL A CA 1
ATOM 4396 C C . VAL A 1 587 ? -86.983 -12.779 143.138 1.00 72.75 587 VAL A C 1
ATOM 4398 O O . VAL A 1 587 ? -88.002 -12.093 143.181 1.00 72.75 587 VAL A O 1
ATOM 4401 N N . VAL A 1 588 ? -85.827 -12.319 142.637 1.00 80.25 588 VAL A N 1
ATOM 4402 C CA . VAL A 1 588 ? -85.678 -10.969 142.072 1.00 80.25 588 VAL A CA 1
ATOM 4403 C C . VAL A 1 588 ? -86.422 -10.807 140.750 1.00 80.25 588 VAL A C 1
ATOM 4405 O O . VAL A 1 588 ? -86.917 -9.714 140.514 1.00 80.25 588 VAL A O 1
ATOM 4408 N N . PHE A 1 589 ? -86.586 -11.860 139.937 1.00 82.75 589 PHE A N 1
ATOM 4409 C CA . PHE A 1 589 ? -87.465 -11.815 138.762 1.00 82.75 589 PHE A CA 1
ATOM 4410 C C . PHE A 1 589 ? -88.933 -12.051 139.135 1.00 82.75 589 PHE A C 1
ATOM 4412 O O . PHE A 1 589 ? -89.784 -11.245 138.780 1.00 82.75 589 PHE A O 1
ATOM 4419 N N . LEU A 1 590 ? -89.256 -13.117 139.880 1.00 80.69 590 LEU A N 1
ATOM 4420 C CA . LEU A 1 590 ? -90.647 -13.489 140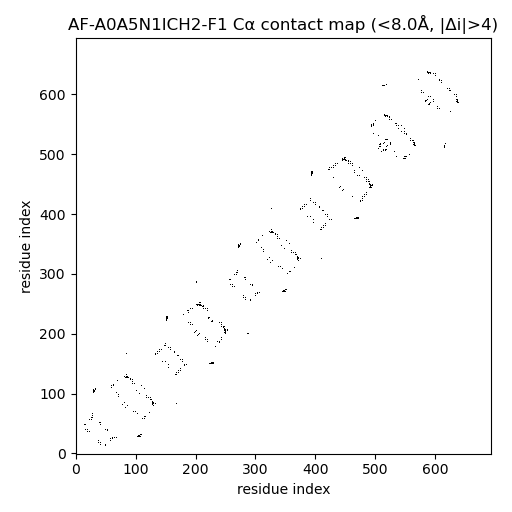.191 1.00 80.69 590 LEU A CA 1
ATOM 4421 C C . LEU A 1 590 ? -91.426 -12.363 140.892 1.00 80.69 590 LEU A C 1
ATOM 4423 O O . LEU A 1 590 ? -92.581 -12.103 140.541 1.00 80.69 590 LEU A O 1
ATOM 4427 N N . ASN A 1 591 ? -90.772 -11.662 141.823 1.00 76.88 591 ASN A N 1
ATOM 4428 C CA . ASN A 1 591 ? -91.359 -10.552 142.576 1.00 76.88 591 ASN A CA 1
ATOM 4429 C C . ASN A 1 591 ? -91.044 -9.168 141.975 1.00 76.88 591 ASN A C 1
ATOM 4431 O O . ASN A 1 591 ? -91.404 -8.166 142.592 1.00 76.88 591 ASN A O 1
ATOM 4435 N N . ALA A 1 592 ? -90.359 -9.085 140.826 1.00 82.06 592 ALA A N 1
ATOM 4436 C CA . ALA A 1 592 ? -90.143 -7.807 140.148 1.00 82.06 592 ALA A CA 1
ATOM 4437 C C . ALA A 1 592 ? -91.461 -7.207 139.644 1.00 82.06 592 ALA A C 1
ATOM 4439 O O . ALA A 1 592 ? -92.440 -7.911 139.376 1.00 82.06 592 ALA A O 1
ATOM 4440 N N . SER A 1 593 ? -91.461 -5.890 139.468 1.00 83.00 593 SER A N 1
ATOM 4441 C CA . SER A 1 593 ? -92.512 -5.175 138.764 1.00 83.00 593 SER A CA 1
ATOM 4442 C C . SER A 1 593 ? -92.649 -5.698 137.330 1.00 83.00 593 SER A C 1
ATOM 4444 O O . SER A 1 593 ? -91.665 -6.022 136.662 1.00 83.00 593 SER A O 1
ATOM 4446 N N . GLU A 1 594 ? -93.882 -5.750 136.823 1.00 81.62 594 GLU A N 1
ATOM 4447 C CA . GLU A 1 594 ? -94.166 -6.238 135.464 1.00 81.62 594 GLU A CA 1
ATOM 4448 C C . GLU A 1 594 ? -93.397 -5.450 134.387 1.00 81.62 594 GLU A C 1
ATOM 4450 O O . GLU A 1 594 ? -92.992 -6.011 133.372 1.00 81.62 594 GLU A O 1
ATOM 4455 N N . ALA A 1 595 ? -93.104 -4.168 134.639 1.00 82.56 595 ALA A N 1
ATOM 4456 C CA . ALA A 1 595 ? -92.252 -3.352 133.779 1.00 82.56 595 ALA A CA 1
ATOM 4457 C C . ALA A 1 595 ? -90.782 -3.820 133.767 1.00 82.56 595 ALA A C 1
ATOM 4459 O O . ALA A 1 595 ? -90.176 -3.872 132.697 1.00 82.56 595 ALA A O 1
ATOM 4460 N N . ALA A 1 596 ? -90.209 -4.185 134.920 1.00 82.38 596 ALA A N 1
ATOM 4461 C CA . ALA A 1 596 ? -88.834 -4.679 135.010 1.00 82.38 596 ALA A CA 1
ATOM 4462 C C . ALA A 1 596 ? -88.694 -6.105 134.447 1.00 82.38 596 ALA A C 1
ATOM 4464 O O . ALA A 1 596 ? -87.751 -6.367 133.699 1.00 82.38 596 ALA A O 1
ATOM 4465 N N . LYS A 1 597 ? -89.666 -6.993 134.715 1.00 83.75 597 LYS A N 1
ATOM 4466 C CA . LYS A 1 597 ? -89.753 -8.320 134.075 1.00 83.75 597 LYS A CA 1
ATOM 4467 C C . LYS A 1 597 ? -89.785 -8.196 132.557 1.00 83.75 597 LYS A C 1
ATOM 4469 O O . LYS A 1 597 ? -88.947 -8.784 131.878 1.00 83.75 597 LYS A O 1
ATOM 4474 N N . LYS A 1 598 ? -90.706 -7.378 132.028 1.00 86.69 598 LYS A N 1
ATOM 4475 C CA . LYS A 1 598 ? -90.837 -7.172 130.584 1.00 86.69 598 LYS A CA 1
ATOM 4476 C C . LYS A 1 598 ? -89.568 -6.564 129.981 1.00 86.69 598 LYS A C 1
ATOM 4478 O O . LYS A 1 598 ? -89.157 -6.993 128.915 1.00 86.69 598 LYS A O 1
ATOM 4483 N N . ALA A 1 599 ? -88.908 -5.625 130.661 1.00 86.31 599 ALA A N 1
ATOM 4484 C CA . ALA A 1 599 ? -87.648 -5.057 130.178 1.00 86.31 599 ALA A CA 1
ATOM 4485 C C . ALA A 1 599 ? -86.502 -6.088 130.114 1.00 86.31 599 ALA A C 1
ATOM 4487 O O . ALA A 1 599 ? -85.670 -6.002 129.212 1.00 86.31 599 ALA A O 1
ATOM 4488 N N . TYR A 1 600 ? -86.453 -7.057 131.037 1.00 87.69 600 TYR A N 1
ATOM 4489 C CA . TYR A 1 600 ? -85.502 -8.173 130.969 1.00 87.69 600 TYR A CA 1
ATOM 4490 C C . TYR A 1 600 ? -85.838 -9.145 129.834 1.00 87.69 600 TYR A C 1
ATOM 4492 O O . TYR A 1 600 ? -84.949 -9.487 129.061 1.00 87.69 600 TYR A O 1
ATOM 4500 N N . GLU A 1 601 ? -87.108 -9.519 129.683 1.00 88.69 601 GLU A N 1
ATOM 4501 C CA . GLU A 1 601 ? -87.584 -10.388 128.597 1.00 88.69 601 GLU A CA 1
ATOM 4502 C C . GLU A 1 601 ? -87.383 -9.751 127.210 1.00 88.69 601 GLU A C 1
ATOM 4504 O O . GLU A 1 601 ? -86.882 -10.401 126.298 1.00 88.69 601 GLU A O 1
ATOM 4509 N N . ASP A 1 602 ? -87.667 -8.454 127.052 1.00 88.44 602 ASP A N 1
ATOM 4510 C CA . ASP A 1 602 ? -87.421 -7.708 125.811 1.00 88.44 602 ASP A CA 1
ATOM 4511 C C . ASP A 1 602 ? -85.912 -7.632 125.490 1.00 88.44 602 ASP A C 1
ATOM 4513 O O . ASP A 1 602 ? -85.507 -7.759 124.331 1.00 88.44 602 ASP A O 1
ATOM 4517 N N . ALA A 1 603 ? -85.056 -7.457 126.506 1.00 87.50 603 ALA A N 1
ATOM 4518 C CA . ALA A 1 603 ? -83.601 -7.456 126.339 1.00 87.50 603 ALA A CA 1
ATOM 4519 C C . ALA A 1 603 ? -83.037 -8.860 126.053 1.00 87.50 603 ALA A C 1
ATOM 4521 O O . ALA A 1 603 ? -82.077 -8.991 125.295 1.00 87.50 603 ALA A O 1
ATOM 4522 N N . LEU A 1 604 ? -83.643 -9.909 126.614 1.00 86.88 604 LEU A N 1
ATOM 4523 C CA . LEU A 1 604 ? -83.313 -11.304 126.336 1.00 86.88 604 LEU A CA 1
ATOM 4524 C C . LEU A 1 604 ? -83.744 -11.707 124.924 1.00 86.88 604 LEU A C 1
ATOM 4526 O O . LEU A 1 604 ? -82.961 -12.334 124.217 1.00 86.88 604 LEU A O 1
ATOM 4530 N N . ALA A 1 605 ? -84.934 -11.300 124.483 1.00 89.12 605 ALA A N 1
ATOM 4531 C CA . ALA A 1 605 ? -85.392 -11.487 123.112 1.00 89.12 605 ALA A CA 1
ATOM 4532 C C . ALA A 1 605 ? -84.479 -10.747 122.118 1.00 89.12 605 ALA A C 1
ATOM 4534 O O . ALA A 1 605 ? -84.115 -11.308 121.086 1.00 89.12 605 ALA A O 1
ATOM 4535 N N . ASN A 1 606 ? -84.029 -9.527 122.446 1.00 86.06 606 ASN A N 1
ATOM 4536 C CA . ASN A 1 606 ? -83.029 -8.805 121.652 1.00 86.06 606 ASN A CA 1
ATOM 4537 C C . ASN A 1 606 ? -81.685 -9.559 121.604 1.00 86.06 606 ASN A C 1
ATOM 4539 O O . ASN A 1 606 ? -81.157 -9.778 120.518 1.00 86.06 606 ASN A O 1
ATOM 4543 N N . ALA A 1 607 ? -81.180 -10.036 122.745 1.00 86.50 607 ALA A N 1
ATOM 4544 C CA . ALA A 1 607 ? -79.969 -10.855 122.816 1.00 86.50 607 ALA A CA 1
ATOM 4545 C C . ALA A 1 607 ? -80.080 -12.160 122.011 1.00 86.50 607 ALA A C 1
ATOM 4547 O O . ALA A 1 607 ? -79.156 -12.513 121.287 1.00 86.50 607 ALA A O 1
ATOM 4548 N N . GLN A 1 608 ? -81.212 -12.861 122.087 1.00 87.88 608 GLN A N 1
ATOM 4549 C CA . GLN A 1 608 ? -81.481 -14.061 121.292 1.00 87.88 608 GLN A CA 1
ATOM 4550 C C . GLN A 1 608 ? -81.583 -13.747 119.794 1.00 87.88 608 GLN A C 1
ATOM 4552 O O . GLN A 1 608 ? -81.070 -14.516 118.988 1.00 87.88 608 GLN A O 1
ATOM 4557 N N . THR A 1 609 ? -82.166 -12.601 119.424 1.00 90.75 609 THR A N 1
ATOM 4558 C CA . THR A 1 609 ? -82.226 -12.126 118.031 1.00 90.75 609 THR A CA 1
ATOM 4559 C C . THR A 1 609 ? -80.819 -11.866 117.487 1.00 90.75 609 THR A C 1
ATOM 4561 O O . THR A 1 609 ? -80.478 -12.385 116.434 1.00 90.75 609 THR A O 1
ATOM 4564 N N . VAL A 1 610 ? -79.967 -11.155 118.232 1.00 86.88 610 VAL A N 1
ATOM 4565 C CA . VAL A 1 610 ? -78.572 -10.857 117.845 1.00 86.88 610 VAL A CA 1
ATOM 4566 C C . VAL A 1 610 ? -77.680 -12.112 117.850 1.00 86.88 610 VAL A C 1
ATOM 4568 O O . VAL A 1 610 ? -76.753 -12.239 117.052 1.00 86.88 610 VAL A O 1
ATOM 4571 N N . LEU A 1 611 ? -77.966 -13.097 118.707 1.00 85.00 611 LEU A N 1
ATOM 4572 C CA . LEU A 1 611 ? -77.303 -14.404 118.645 1.00 85.00 611 LEU A CA 1
ATOM 4573 C C . LEU A 1 611 ? -77.702 -15.194 117.393 1.00 85.00 611 LEU A C 1
ATOM 4575 O O . LEU A 1 611 ? -76.825 -15.803 116.776 1.00 85.00 611 LEU A O 1
ATOM 4579 N N . ALA A 1 612 ? -78.988 -15.174 117.031 1.00 84.81 612 ALA A N 1
ATOM 4580 C CA . ALA A 1 612 ? -79.543 -15.869 115.871 1.00 84.81 612 ALA A CA 1
ATOM 4581 C C . ALA A 1 612 ? -79.232 -15.183 114.529 1.00 84.81 612 ALA A C 1
ATOM 4583 O O . ALA A 1 612 ? -79.195 -15.862 113.508 1.00 84.81 612 ALA A O 1
ATOM 4584 N N . ASP A 1 613 ? -78.986 -13.872 114.521 1.00 84.69 613 ASP A N 1
ATOM 4585 C CA . ASP A 1 613 ? -78.534 -13.137 113.341 1.00 84.69 613 ASP A CA 1
ATOM 4586 C C . ASP A 1 613 ? -77.098 -13.538 112.987 1.00 84.69 613 ASP A C 1
ATOM 4588 O O . ASP A 1 613 ? -76.143 -13.137 113.653 1.00 84.69 613 ASP A O 1
ATOM 4592 N N . GLU A 1 614 ? -76.936 -14.353 111.945 1.00 77.38 614 GLU A N 1
ATOM 4593 C CA . GLU A 1 614 ? -75.639 -14.847 111.469 1.00 77.38 614 GLU A CA 1
ATOM 4594 C C . GLU A 1 614 ? -74.647 -13.715 111.138 1.00 77.38 614 GLU A C 1
ATOM 4596 O O . GLU A 1 614 ? -73.444 -13.927 111.282 1.00 77.38 614 GLU A O 1
ATOM 4601 N N . ASN A 1 615 ? -75.140 -12.511 110.816 1.00 75.81 615 ASN A N 1
ATOM 4602 C CA . ASN A 1 615 ? -74.353 -11.343 110.409 1.00 75.81 615 ASN A CA 1
ATOM 4603 C C . ASN A 1 615 ? -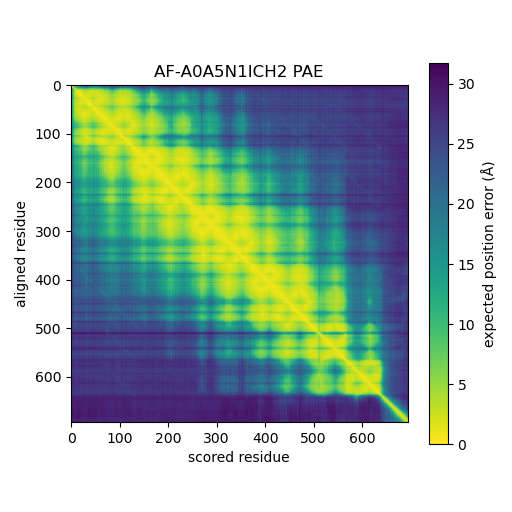74.227 -10.255 111.490 1.00 75.81 615 ASN A C 1
ATOM 4605 O O . ASN A 1 615 ? -73.715 -9.173 111.203 1.00 75.81 615 ASN A O 1
ATOM 4609 N N . ALA A 1 616 ? -74.654 -10.520 112.730 1.00 80.94 616 ALA A N 1
ATOM 4610 C CA . ALA A 1 616 ? -74.510 -9.568 113.832 1.00 80.94 616 ALA A CA 1
ATOM 4611 C C . ALA A 1 616 ? -73.062 -9.059 113.960 1.00 80.94 616 ALA A C 1
ATOM 4613 O O . ALA A 1 616 ? -72.114 -9.857 114.021 1.00 80.94 616 ALA A O 1
ATOM 4614 N N . SER A 1 617 ? -72.891 -7.737 114.039 1.00 81.12 617 SER A N 1
ATOM 4615 C CA . SER A 1 617 ? -71.576 -7.135 114.259 1.00 81.12 617 SER A CA 1
ATOM 4616 C C . SER A 1 617 ? -71.089 -7.361 115.693 1.00 81.12 617 SER A C 1
ATOM 4618 O O . SER A 1 617 ? -71.872 -7.693 116.591 1.00 81.12 617 SER A O 1
ATOM 4620 N N . GLN A 1 618 ? -69.791 -7.157 115.943 1.00 84.88 618 GLN A N 1
ATOM 4621 C CA . GLN A 1 618 ? -69.294 -7.158 117.325 1.00 84.88 618 GLN A CA 1
ATOM 4622 C C . GLN A 1 618 ? -69.964 -6.059 118.163 1.00 84.88 618 GLN A C 1
ATOM 4624 O O . GLN A 1 618 ? -70.280 -6.293 119.327 1.00 84.88 618 GLN A O 1
ATOM 4629 N N . GLU A 1 619 ? -70.261 -4.901 117.565 1.00 82.12 619 GLU A N 1
ATOM 4630 C CA . GLU A 1 619 ? -70.978 -3.817 118.242 1.00 82.12 619 GLU A CA 1
ATOM 4631 C C . GLU A 1 619 ? -72.417 -4.224 118.604 1.00 82.12 619 GLU A C 1
ATOM 4633 O O . GLU A 1 619 ? -72.852 -3.961 119.725 1.00 82.12 619 GLU A O 1
ATOM 4638 N N . ASP A 1 620 ? -73.136 -4.935 117.728 1.00 84.69 620 ASP A N 1
ATOM 4639 C CA . ASP A 1 620 ? -74.480 -5.451 118.029 1.00 84.69 620 ASP A CA 1
ATOM 4640 C C . ASP A 1 620 ? -74.457 -6.457 119.182 1.00 84.69 620 ASP A C 1
ATOM 4642 O O . ASP A 1 620 ? -75.293 -6.389 120.089 1.00 84.69 620 ASP A O 1
ATOM 4646 N N . VAL A 1 621 ? -73.487 -7.377 119.171 1.00 85.00 621 VAL A N 1
ATOM 4647 C CA . VAL A 1 621 ? -73.309 -8.395 120.216 1.00 85.00 621 VAL A CA 1
ATOM 4648 C C . VAL A 1 621 ? -72.960 -7.757 121.558 1.00 85.00 621 VAL A C 1
ATOM 4650 O O . VAL A 1 621 ? -73.591 -8.077 122.572 1.00 85.00 621 VAL A O 1
ATOM 4653 N N . ASP A 1 622 ? -72.018 -6.817 121.571 1.00 86.94 622 ASP A N 1
ATOM 4654 C CA . ASP A 1 622 ? -71.597 -6.104 122.776 1.00 86.94 622 ASP A CA 1
ATOM 4655 C C . ASP A 1 622 ? -72.725 -5.202 123.305 1.00 86.94 622 ASP A C 1
ATOM 4657 O O . ASP A 1 622 ? -72.986 -5.166 124.513 1.00 86.94 622 ASP A O 1
ATOM 4661 N N . ALA A 1 623 ? -73.473 -4.533 122.421 1.00 87.69 623 ALA A N 1
ATOM 4662 C CA . ALA A 1 623 ? -74.627 -3.714 122.783 1.00 87.69 623 ALA A CA 1
ATOM 4663 C C . ALA A 1 623 ? -75.798 -4.555 123.314 1.00 87.69 623 ALA A C 1
ATOM 4665 O O . ALA A 1 623 ? -76.461 -4.147 124.273 1.00 87.69 623 ALA A O 1
ATOM 4666 N N . ALA A 1 624 ? -76.063 -5.729 122.737 1.00 87.31 624 ALA A N 1
ATOM 4667 C CA . ALA A 1 624 ? -77.067 -6.665 123.237 1.00 87.31 624 ALA A CA 1
ATOM 4668 C C . ALA A 1 624 ? -76.661 -7.254 124.597 1.00 87.31 624 ALA A C 1
ATOM 4670 O O . ALA A 1 624 ? -77.493 -7.338 125.503 1.00 87.31 624 ALA A O 1
ATOM 4671 N N . LEU A 1 625 ? -75.376 -7.569 124.793 1.00 89.44 625 LEU A N 1
ATOM 4672 C CA . LEU A 1 625 ? -74.831 -8.032 126.073 1.00 89.44 625 LEU A CA 1
ATOM 4673 C C . LEU A 1 625 ? -74.946 -6.941 127.142 1.00 89.44 625 LEU A C 1
ATOM 4675 O O . LEU A 1 625 ? -75.399 -7.205 128.258 1.00 89.44 625 LEU A O 1
ATOM 4679 N N . ALA A 1 626 ? -74.597 -5.701 126.795 1.00 88.12 626 ALA A N 1
ATOM 4680 C CA . ALA A 1 626 ? -74.749 -4.546 127.670 1.00 88.12 626 ALA A CA 1
ATOM 4681 C C . ALA A 1 626 ? -76.222 -4.308 128.047 1.00 88.12 626 ALA A C 1
ATOM 4683 O O . ALA A 1 626 ? -76.518 -4.109 129.226 1.00 88.12 626 ALA A O 1
ATOM 4684 N N . LYS A 1 627 ? -77.157 -4.389 127.088 1.00 89.25 627 LYS A N 1
ATOM 4685 C CA . LYS A 1 627 ? -78.608 -4.267 127.334 1.00 89.25 627 LYS A CA 1
ATOM 4686 C C . LYS A 1 627 ? -79.135 -5.382 128.238 1.00 89.25 627 LYS A C 1
ATOM 4688 O O . LYS A 1 627 ? -79.829 -5.078 129.206 1.00 89.25 627 LYS A O 1
ATOM 4693 N N . LEU A 1 628 ? -78.782 -6.642 127.971 1.00 89.44 628 LEU A N 1
ATOM 4694 C CA . LEU A 1 628 ? -79.213 -7.793 128.768 1.00 89.44 628 LEU A CA 1
ATOM 4695 C C . LEU A 1 628 ? -78.703 -7.701 130.214 1.00 89.44 628 LEU A C 1
ATOM 4697 O O . LEU A 1 628 ? -79.485 -7.843 131.154 1.00 89.44 628 LEU A O 1
ATOM 4701 N N . ASN A 1 629 ? -77.424 -7.363 130.405 1.00 88.00 629 ASN A N 1
ATOM 4702 C CA . ASN A 1 629 ? -76.846 -7.136 131.733 1.00 88.00 629 ASN A CA 1
ATOM 4703 C C . ASN A 1 629 ? -77.466 -5.915 132.440 1.00 88.00 629 ASN A C 1
ATOM 4705 O O . ASN A 1 629 ? -77.725 -5.953 133.643 1.00 88.00 629 ASN A O 1
ATOM 4709 N N . ALA A 1 630 ? -77.745 -4.828 131.715 1.00 88.06 630 ALA A N 1
ATOM 4710 C CA . ALA A 1 630 ? -78.389 -3.643 132.278 1.00 88.06 630 ALA A CA 1
ATOM 4711 C C . ALA A 1 630 ? -79.851 -3.895 132.682 1.00 88.06 630 ALA A C 1
ATOM 4713 O O . ALA A 1 630 ? -80.311 -3.311 133.662 1.00 88.06 630 ALA A O 1
ATOM 4714 N N . ALA A 1 631 ? -80.577 -4.750 131.958 1.00 87.00 631 ALA A N 1
ATOM 4715 C CA . ALA A 1 631 ? -81.933 -5.156 132.313 1.00 87.00 631 ALA A CA 1
ATOM 4716 C C . ALA A 1 631 ? -81.942 -6.143 133.493 1.00 87.00 631 ALA A C 1
ATOM 4718 O O . ALA A 1 631 ? -82.741 -5.978 134.412 1.00 87.00 631 ALA A O 1
ATOM 4719 N N . LEU A 1 632 ? -80.995 -7.092 133.532 1.00 86.69 632 LEU A N 1
ATOM 4720 C CA . LEU A 1 632 ? -80.791 -8.009 134.662 1.00 86.69 632 LEU A CA 1
ATOM 4721 C C . LEU A 1 632 ? -80.599 -7.242 135.980 1.00 86.69 632 LEU A C 1
ATOM 4723 O O . LEU A 1 632 ? -81.254 -7.529 136.978 1.00 86.69 632 LEU A O 1
ATOM 4727 N N . ASN A 1 633 ? -79.757 -6.206 135.953 1.00 84.81 633 ASN A N 1
ATOM 4728 C CA . ASN A 1 633 ? -79.478 -5.339 137.101 1.00 84.81 633 ASN A CA 1
ATOM 4729 C C . ASN A 1 633 ? -80.650 -4.418 137.508 1.00 84.81 633 ASN A C 1
ATOM 4731 O O . ASN A 1 633 ? -80.545 -3.723 138.518 1.00 84.81 633 ASN A O 1
ATOM 4735 N N . LYS A 1 634 ? -81.746 -4.373 136.735 1.00 86.19 634 LYS A N 1
ATOM 4736 C CA . LYS A 1 634 ? -82.941 -3.548 137.004 1.00 86.19 634 LYS A CA 1
ATOM 4737 C C . LYS A 1 634 ? -84.129 -4.333 137.572 1.00 86.19 634 LYS A C 1
ATOM 4739 O O . LYS A 1 634 ? -85.154 -3.720 137.856 1.00 86.19 634 LYS A O 1
ATOM 4744 N N . LEU A 1 635 ? -84.004 -5.648 137.758 1.00 84.38 635 LEU A N 1
ATOM 4745 C CA . LEU A 1 635 ? -85.014 -6.459 138.443 1.00 84.38 635 LEU A CA 1
ATOM 4746 C C . LEU A 1 635 ? -85.115 -6.044 139.924 1.00 84.38 635 LEU A C 1
ATOM 4748 O O . LEU A 1 635 ? -84.115 -6.001 140.638 1.00 84.38 635 LEU A O 1
ATOM 4752 N N . ASP A 1 636 ? -86.323 -5.710 140.381 1.00 81.69 636 ASP A N 1
ATOM 4753 C CA . ASP A 1 636 ? -86.581 -4.956 141.619 1.00 81.69 636 ASP A CA 1
ATOM 4754 C C . ASP A 1 636 ? -87.290 -5.755 142.738 1.00 81.69 636 ASP A C 1
ATOM 4756 O O . ASP A 1 636 ? -87.591 -5.196 143.798 1.00 81.69 636 ASP A O 1
ATOM 4760 N N . GLY A 1 637 ? -87.514 -7.063 142.551 1.00 73.12 637 GLY A N 1
ATOM 4761 C CA . GLY A 1 637 ? -88.242 -7.927 143.493 1.00 73.12 637 GLY A CA 1
ATOM 4762 C C . GLY A 1 637 ? -87.558 -8.157 144.852 1.00 73.12 637 GLY A C 1
ATOM 4763 O O . GLY A 1 637 ? -86.338 -8.308 144.932 1.00 73.12 637 GLY A O 1
ATOM 4764 N N . LYS A 1 638 ? -88.347 -8.207 145.943 1.00 68.50 638 LYS A N 1
ATOM 4765 C CA . LYS A 1 638 ? -87.885 -8.389 147.346 1.00 68.50 638 LYS A CA 1
ATOM 4766 C C . LYS A 1 638 ? -88.843 -9.265 148.187 1.00 68.50 638 LYS A C 1
ATOM 4768 O O . LYS A 1 638 ? -89.977 -9.502 147.779 1.00 68.50 638 LYS A O 1
ATOM 4773 N N . GLU A 1 639 ? -88.389 -9.751 149.350 1.00 49.47 639 GLU A N 1
ATOM 4774 C CA . GLU A 1 639 ? -89.136 -10.621 150.298 1.00 49.47 639 GLU A CA 1
ATOM 4775 C C . GLU A 1 639 ? -89.794 -9.853 151.480 1.00 49.47 639 GLU A C 1
ATOM 4777 O O . GLU A 1 639 ? -89.447 -8.698 151.732 1.00 49.47 639 GLU A O 1
ATOM 4782 N N . ALA A 1 640 ? -90.717 -10.485 152.238 1.00 42.00 640 ALA A N 1
ATOM 4783 C CA . ALA A 1 640 ? -91.505 -9.861 153.330 1.00 42.00 640 ALA A CA 1
ATOM 4784 C C . ALA A 1 640 ? -91.665 -10.733 154.629 1.00 42.00 640 ALA A C 1
ATOM 4786 O O . ALA A 1 640 ? -91.711 -11.956 154.498 1.00 42.00 640 ALA A O 1
ATOM 4787 N N . PRO A 1 641 ? -91.790 -10.169 155.871 1.00 48.84 641 PRO A N 1
ATOM 4788 C CA . PRO A 1 641 ? -91.696 -10.937 157.146 1.00 48.84 641 PRO A CA 1
ATOM 4789 C C . PRO A 1 641 ? -92.832 -10.772 158.215 1.00 48.84 641 PRO A C 1
ATOM 4791 O O . PRO A 1 641 ? -93.549 -9.773 158.217 1.00 48.84 641 PRO A O 1
ATOM 4794 N N . ALA A 1 642 ? -92.926 -11.685 159.217 1.00 36.44 642 ALA A N 1
ATOM 4795 C CA . ALA A 1 642 ? -93.751 -11.559 160.458 1.00 36.44 642 ALA A CA 1
ATOM 4796 C C . ALA A 1 642 ? -93.241 -12.399 161.690 1.00 36.44 642 ALA A C 1
ATOM 4798 O O . ALA A 1 642 ? -92.230 -13.086 161.580 1.00 36.44 642 ALA A O 1
ATOM 4799 N N . LYS A 1 643 ? -93.879 -12.291 162.887 1.00 38.47 643 LYS A N 1
ATOM 4800 C CA . LYS A 1 643 ? -93.289 -12.442 164.271 1.00 38.47 643 LYS A CA 1
ATOM 4801 C C . LYS A 1 643 ? -93.954 -13.547 165.208 1.00 38.47 643 LYS A C 1
ATOM 4803 O O . LYS A 1 643 ? -94.731 -14.323 164.667 1.00 38.47 643 LYS A O 1
ATOM 4808 N N . PRO A 1 644 ? -93.670 -13.735 166.547 1.00 56.88 644 PRO A N 1
ATOM 4809 C CA . PRO A 1 644 ? -93.451 -15.078 167.170 1.00 56.88 644 PRO A CA 1
ATOM 4810 C C . PRO A 1 644 ? -94.254 -15.456 168.468 1.00 56.88 644 PRO A C 1
ATOM 4812 O O . PRO A 1 644 ? -95.006 -14.642 168.994 1.00 56.88 644 PRO A O 1
ATOM 4815 N N . THR A 1 645 ? -94.025 -16.654 169.064 1.00 36.09 645 THR A N 1
ATOM 4816 C CA . THR A 1 645 ? -94.375 -17.040 170.478 1.00 36.09 645 THR A CA 1
ATOM 4817 C C . THR A 1 645 ? -93.482 -18.182 171.074 1.00 36.09 645 THR A C 1
ATOM 4819 O O . THR A 1 645 ? -92.480 -18.538 170.460 1.00 36.09 645 THR A O 1
ATOM 4822 N N . VAL A 1 646 ? -93.736 -18.674 172.313 1.00 42.53 646 VAL A N 1
ATOM 4823 C CA . VAL A 1 646 ? -92.716 -19.149 173.310 1.00 42.53 646 VAL A CA 1
ATOM 4824 C C . VAL A 1 646 ? -92.802 -20.644 173.775 1.00 42.53 646 VAL A C 1
ATOM 4826 O O . VAL A 1 646 ? -93.800 -21.323 173.573 1.00 42.53 646 VAL A O 1
ATOM 4829 N N . LYS A 1 647 ? -91.705 -21.133 174.400 1.00 52.88 647 LYS A N 1
ATOM 4830 C CA . LYS A 1 647 ? -91.268 -22.511 174.787 1.00 52.88 647 LYS A CA 1
ATOM 4831 C C . LYS A 1 647 ? -92.017 -23.264 175.922 1.00 52.88 647 LYS A C 1
ATOM 4833 O O . LYS A 1 647 ? -92.607 -22.643 176.802 1.00 52.88 647 LYS A O 1
ATOM 4838 N N . LYS A 1 648 ? -91.753 -24.588 176.039 1.00 35.03 648 LYS A N 1
ATOM 4839 C CA . LYS A 1 648 ? -91.769 -25.370 177.309 1.00 35.03 648 LYS A CA 1
ATOM 4840 C C . LYS A 1 648 ? -90.721 -26.520 177.356 1.00 35.03 648 LYS A C 1
ATOM 4842 O O . LYS A 1 648 ? -90.326 -27.040 176.320 1.00 35.03 648 LYS A O 1
ATOM 4847 N N . ASN A 1 649 ? -90.283 -26.868 178.573 1.00 38.69 649 ASN A N 1
ATOM 4848 C CA . ASN A 1 649 ? -89.330 -27.931 178.999 1.00 38.69 649 ASN A CA 1
ATOM 4849 C C . ASN A 1 649 ? -90.003 -29.337 179.073 1.00 38.69 649 ASN A C 1
ATOM 4851 O O . ASN A 1 649 ? -91.228 -29.369 179.041 1.00 38.69 649 ASN A O 1
ATOM 4855 N N . THR A 1 650 ? -89.390 -30.527 179.273 1.00 43.44 650 THR A N 1
ATOM 4856 C CA . THR A 1 650 ? -88.012 -31.124 179.349 1.00 43.44 650 THR A CA 1
ATOM 4857 C C . THR A 1 650 ? -88.170 -32.663 179.473 1.00 43.44 650 THR A C 1
ATOM 4859 O O . THR A 1 650 ? -89.242 -33.082 179.893 1.00 43.44 650 THR A O 1
ATOM 4862 N N . VAL A 1 651 ? -87.114 -33.477 179.253 1.00 31.97 651 VAL A N 1
ATOM 4863 C CA . VAL A 1 651 ? -86.614 -34.618 180.100 1.00 31.97 651 VAL A CA 1
ATOM 4864 C C . VAL A 1 651 ? -85.649 -35.515 179.278 1.00 31.97 651 VAL A C 1
ATOM 4866 O O . VAL A 1 651 ? -85.505 -35.333 178.073 1.00 31.97 651 VAL A O 1
ATOM 4869 N N . LYS A 1 652 ? -84.871 -36.375 179.952 1.00 42.66 652 LYS A N 1
ATOM 4870 C CA . LYS A 1 652 ? -83.573 -36.950 179.548 1.00 42.66 652 LYS A CA 1
ATOM 4871 C C . LYS A 1 652 ? -83.524 -38.455 179.868 1.00 42.66 652 LYS A C 1
ATOM 4873 O O . LYS A 1 652 ? -83.989 -38.802 180.945 1.00 42.66 652 LYS A O 1
ATOM 4878 N N . LEU A 1 653 ? -82.916 -39.282 179.003 1.00 26.52 653 LEU A N 1
ATOM 4879 C CA . LEU A 1 653 ? -82.093 -40.503 179.244 1.00 26.52 653 LEU A CA 1
ATOM 4880 C C . LEU A 1 653 ? -81.992 -41.326 177.931 1.00 26.52 653 LEU A C 1
ATOM 4882 O O . LEU A 1 653 ? -82.804 -41.135 177.033 1.00 26.52 653 LEU A O 1
ATOM 4886 N N . GLY A 1 654 ? -81.007 -42.224 177.799 1.00 36.81 654 GLY A N 1
ATOM 4887 C CA . GLY A 1 654 ? -80.841 -43.104 176.624 1.00 36.81 654 GLY A CA 1
ATOM 4888 C C . GLY A 1 654 ? -80.055 -44.380 176.957 1.00 36.81 654 GLY A C 1
ATOM 4889 O O . GLY A 1 654 ? -79.714 -44.574 178.123 1.00 36.81 654 GLY A O 1
ATOM 4890 N N . THR A 1 655 ? -79.763 -45.247 175.974 1.00 30.03 655 THR A N 1
ATOM 4891 C CA . THR A 1 655 ? -78.734 -46.318 176.064 1.00 30.03 655 THR A CA 1
ATOM 4892 C C . THR A 1 655 ? -78.470 -47.031 174.721 1.00 30.03 655 THR A C 1
ATOM 4894 O O . THR A 1 655 ? -79.386 -47.236 173.939 1.00 30.03 655 THR A O 1
ATOM 4897 N N . ASN A 1 656 ? -77.195 -47.383 174.512 1.00 31.88 656 ASN A N 1
ATOM 4898 C CA . ASN A 1 656 ? -76.558 -48.526 173.820 1.00 31.88 656 ASN A CA 1
ATOM 4899 C C . ASN A 1 656 ? -77.249 -49.377 172.718 1.00 31.88 656 ASN A C 1
ATOM 4901 O O . ASN A 1 656 ? -78.372 -49.837 172.878 1.00 31.88 656 ASN A O 1
ATOM 4905 N N . ALA A 1 657 ? -76.385 -49.793 171.769 1.00 29.88 657 ALA A N 1
ATOM 4906 C CA . ALA A 1 657 ? -76.249 -51.124 171.129 1.00 29.88 657 ALA A CA 1
ATOM 4907 C C . ALA A 1 657 ? -76.453 -51.242 169.592 1.00 29.88 657 ALA A C 1
ATOM 4909 O O . ALA A 1 657 ? -77.543 -51.076 169.064 1.00 29.88 657 ALA A O 1
ATOM 4910 N N . ASP A 1 658 ? -75.350 -51.656 168.950 1.00 34.31 658 ASP A N 1
ATOM 4911 C CA . ASP A 1 658 ? -75.183 -52.506 167.755 1.00 34.31 658 ASP A CA 1
ATOM 4912 C C . ASP A 1 658 ? -75.520 -52.093 166.295 1.00 34.31 658 ASP A C 1
ATOM 4914 O O . ASP A 1 658 ? -76.666 -52.004 165.873 1.00 34.31 658 ASP A O 1
ATOM 4918 N N . ARG A 1 659 ? -74.425 -52.132 165.499 1.00 34.25 659 ARG A N 1
ATOM 4919 C CA . ARG A 1 659 ? -74.251 -52.573 164.086 1.00 34.25 659 ARG A CA 1
ATOM 4920 C C . ARG A 1 659 ? -74.753 -51.655 162.941 1.00 34.25 659 ARG A C 1
ATOM 4922 O O . ARG A 1 659 ? -75.930 -51.347 162.873 1.00 34.25 659 ARG A O 1
ATOM 4929 N N . LEU A 1 660 ? -73.905 -51.089 162.054 1.00 30.56 660 LEU A N 1
ATOM 4930 C CA . LEU A 1 660 ? -72.887 -51.620 161.088 1.00 30.56 660 LEU A CA 1
ATOM 4931 C C . LEU A 1 660 ? -73.489 -52.025 159.708 1.00 30.56 660 LEU A C 1
ATOM 4933 O O . LEU A 1 660 ? -74.555 -52.635 159.733 1.00 30.56 660 LEU A O 1
ATOM 4937 N N . PRO A 1 661 ? -72.801 -51.841 158.539 1.00 55.16 661 PRO A N 1
ATOM 4938 C CA . PRO A 1 661 ? -71.487 -51.189 158.315 1.00 55.16 661 PRO A CA 1
ATOM 4939 C C . PRO A 1 661 ? -71.274 -50.372 156.986 1.00 55.16 661 PRO A C 1
ATOM 4941 O O . PRO A 1 661 ? -72.112 -50.395 156.095 1.00 55.16 661 PRO A O 1
ATOM 4944 N N . GLN A 1 662 ? -70.052 -49.803 156.837 1.00 40.56 662 GLN A N 1
ATOM 4945 C CA . GLN A 1 662 ? -69.298 -49.451 155.587 1.00 40.56 662 GLN A CA 1
ATOM 4946 C C . GLN A 1 662 ? -69.751 -48.249 154.707 1.00 40.56 662 GLN A C 1
ATOM 4948 O O . GLN A 1 662 ? -70.942 -48.052 154.530 1.00 40.56 662 GLN A O 1
ATOM 4953 N N . THR A 1 663 ? -68.914 -47.437 154.014 1.00 35.81 663 THR A N 1
ATOM 4954 C CA . THR A 1 663 ? -67.523 -46.858 154.125 1.00 35.81 663 THR A CA 1
ATOM 4955 C C . THR A 1 663 ? -67.361 -45.825 152.967 1.00 35.81 663 THR A C 1
ATOM 4957 O O . THR A 1 663 ? -68.161 -45.872 152.042 1.00 35.81 663 THR A O 1
ATOM 4960 N N . GLY A 1 664 ? -66.398 -44.889 152.862 1.00 33.50 664 GLY A N 1
ATOM 4961 C CA . GLY A 1 664 ? -65.263 -44.452 153.706 1.00 33.50 664 GLY A CA 1
ATOM 4962 C C . GLY A 1 664 ? -63.999 -44.086 152.871 1.00 33.50 664 GLY A C 1
ATOM 4963 O O . GLY A 1 664 ? -63.842 -44.651 151.798 1.00 33.50 664 GLY A O 1
ATOM 4964 N N . SER A 1 665 ? -63.063 -43.262 153.408 1.00 31.03 665 SER A N 1
ATOM 4965 C CA . SER A 1 665 ? -61.621 -43.152 152.993 1.00 31.03 665 SER A CA 1
ATOM 4966 C C . SER A 1 665 ? -61.271 -42.458 151.636 1.00 31.03 665 SER A C 1
ATOM 4968 O O . SER A 1 665 ? -62.034 -42.584 150.693 1.00 31.03 665 SER A O 1
ATOM 4970 N N . HIS A 1 666 ? -60.136 -41.756 151.389 1.00 32.59 666 HIS A N 1
ATOM 4971 C CA . HIS A 1 666 ? -59.091 -41.080 152.207 1.00 32.59 666 HIS A CA 1
ATOM 4972 C C . HIS A 1 666 ? -58.212 -40.118 151.339 1.00 32.59 666 HIS A C 1
ATOM 4974 O O . HIS A 1 666 ? -58.376 -40.017 150.130 1.00 32.59 666 HIS A O 1
ATOM 4980 N N . LYS A 1 667 ? -57.250 -39.440 151.998 1.00 30.25 667 LYS A N 1
ATOM 4981 C CA . LYS A 1 667 ? -56.064 -38.703 151.483 1.00 30.25 667 LYS A CA 1
ATOM 4982 C C . LYS A 1 667 ? -55.272 -39.401 150.347 1.00 30.25 667 LYS A C 1
ATOM 4984 O O . LYS A 1 667 ? -55.132 -40.615 150.410 1.00 30.25 667 LYS A O 1
ATOM 4989 N N . SER A 1 668 ? -54.550 -38.628 149.513 1.00 28.19 668 SER A N 1
ATOM 4990 C CA . SER A 1 668 ? -53.056 -38.619 149.380 1.00 28.19 668 SER A CA 1
ATOM 4991 C C . SER A 1 668 ? -52.603 -37.921 148.076 1.00 28.19 668 SER A C 1
ATOM 4993 O O . SER A 1 668 ? -53.119 -38.259 147.023 1.00 28.19 668 SER A O 1
ATOM 4995 N N . VAL A 1 669 ? -51.858 -36.803 148.082 1.00 31.61 669 VAL A N 1
ATOM 4996 C CA . VAL A 1 669 ? -50.376 -36.595 148.089 1.00 31.61 669 VAL A CA 1
ATOM 4997 C C . VAL A 1 669 ? -49.549 -37.216 146.933 1.00 31.61 669 VAL A C 1
ATOM 4999 O O . VAL A 1 669 ? -49.554 -38.430 146.770 1.00 31.61 669 VAL A O 1
ATOM 5002 N N . ALA A 1 670 ? -48.718 -36.344 146.323 1.00 29.88 670 ALA A N 1
ATOM 5003 C CA . ALA A 1 670 ? -47.324 -36.534 145.854 1.00 29.88 670 ALA A CA 1
ATOM 5004 C C . ALA A 1 670 ? -46.998 -36.806 144.360 1.00 29.88 670 ALA A C 1
ATOM 5006 O O . ALA A 1 670 ? -47.519 -37.739 143.763 1.00 29.88 670 ALA A O 1
ATOM 5007 N N . SER A 1 671 ? -45.982 -36.052 143.882 1.00 26.16 671 SER A N 1
ATOM 5008 C CA . SER A 1 671 ? -44.847 -36.449 142.998 1.00 26.16 671 SER A CA 1
ATOM 5009 C C . SER A 1 671 ? -45.113 -36.937 141.550 1.00 26.16 671 SER A C 1
ATOM 5011 O O . SER A 1 671 ? -46.038 -37.697 141.321 1.00 26.16 671 SER A O 1
ATOM 5013 N N . GLU A 1 672 ? -44.304 -36.617 140.522 1.00 29.83 672 GLU A N 1
ATOM 5014 C CA . GLU A 1 672 ? -43.073 -35.797 140.430 1.00 29.83 672 GLU A CA 1
ATOM 5015 C C . GLU A 1 672 ? -42.644 -35.528 138.957 1.00 29.83 672 GLU A C 1
ATOM 5017 O O . GLU A 1 672 ? -43.041 -36.267 138.065 1.00 29.83 672 GLU A O 1
ATOM 5022 N N . LEU A 1 673 ? -41.728 -34.554 138.777 1.00 25.31 673 LEU A N 1
ATOM 5023 C CA . LEU A 1 673 ? -40.622 -34.482 137.782 1.00 25.31 673 LEU A CA 1
ATOM 5024 C C . LEU A 1 673 ? -40.869 -34.382 136.250 1.00 25.31 673 LEU A C 1
ATOM 5026 O O . LEU A 1 673 ? -41.748 -35.011 135.677 1.00 25.31 673 LEU A O 1
ATOM 5030 N N . GLY A 1 674 ? -39.958 -33.646 135.577 1.00 27.67 674 GLY A N 1
ATOM 5031 C CA . GLY A 1 674 ? -39.751 -33.639 134.108 1.00 27.67 674 GLY A CA 1
ATOM 5032 C C . GLY A 1 674 ? -39.931 -32.271 133.415 1.00 27.67 674 GLY A C 1
ATOM 5033 O O . GLY A 1 674 ? -40.866 -32.108 132.647 1.00 27.67 674 GLY A O 1
ATOM 5034 N N . LEU A 1 675 ? -39.211 -31.186 133.748 1.00 26.39 675 LEU A N 1
ATOM 5035 C CA . LEU A 1 675 ? -37.803 -30.896 133.380 1.00 26.39 675 LEU A CA 1
ATOM 5036 C C . LEU A 1 675 ? -37.542 -30.915 131.849 1.00 26.39 675 LEU A C 1
ATOM 5038 O O . LEU A 1 675 ? -37.585 -31.989 131.260 1.00 26.39 675 LEU A O 1
ATOM 5042 N N . GLY A 1 676 ? -37.230 -29.767 131.204 1.00 28.34 676 GLY A N 1
ATOM 5043 C CA . GLY A 1 676 ? -37.063 -29.772 129.731 1.00 28.34 676 GLY A CA 1
ATOM 5044 C C . GLY A 1 676 ? -36.691 -28.512 128.911 1.00 28.34 676 GLY A C 1
ATOM 5045 O O . GLY A 1 676 ? -37.124 -28.442 127.775 1.00 28.34 676 GLY A O 1
ATOM 5046 N N . ILE A 1 677 ? -35.842 -27.596 129.408 1.00 29.31 677 ILE A N 1
ATOM 5047 C CA . ILE A 1 677 ? -34.709 -27.000 128.631 1.00 29.31 677 ILE A CA 1
ATOM 5048 C C . ILE A 1 677 ? -34.950 -26.059 127.397 1.00 29.31 677 ILE A C 1
ATOM 5050 O O . ILE A 1 677 ? -35.377 -26.492 126.338 1.00 29.31 677 ILE A O 1
ATOM 5054 N N . LEU A 1 678 ? -34.451 -24.807 127.543 1.00 26.28 678 LEU A N 1
ATOM 5055 C CA . LEU A 1 678 ? -33.761 -23.896 126.574 1.00 26.28 678 LEU A CA 1
ATOM 5056 C C . LEU A 1 678 ? -34.440 -23.443 125.239 1.00 26.28 678 LEU A C 1
ATOM 5058 O O . LEU A 1 678 ? -35.293 -24.125 124.700 1.00 26.28 678 LEU A O 1
ATOM 5062 N N . ALA A 1 679 ? -34.029 -22.348 124.562 1.00 28.14 679 ALA A N 1
ATOM 5063 C CA . ALA A 1 679 ? -33.441 -21.052 124.976 1.00 28.14 679 ALA A CA 1
ATOM 5064 C C . ALA A 1 679 ? -33.215 -20.076 123.782 1.00 28.14 679 ALA A C 1
ATOM 5066 O O . ALA A 1 679 ? -32.918 -20.507 122.678 1.00 28.14 679 ALA A O 1
ATOM 5067 N N . LEU A 1 680 ? -33.213 -18.769 124.101 1.00 25.67 680 LEU A N 1
ATOM 5068 C CA . LEU A 1 680 ? -32.369 -17.671 123.564 1.00 25.67 680 LEU A CA 1
ATOM 5069 C C . LEU A 1 680 ? -32.332 -17.288 122.058 1.00 25.67 680 LEU A C 1
ATOM 5071 O O . LEU A 1 680 ? -31.703 -17.951 121.243 1.00 25.67 680 LEU A O 1
ATOM 5075 N N . GLY A 1 681 ? -32.713 -16.021 121.814 1.00 27.75 681 GLY A N 1
ATOM 5076 C CA . GLY A 1 681 ? -31.962 -15.049 120.987 1.00 27.75 681 GLY A CA 1
ATOM 5077 C C . GLY A 1 681 ? -32.357 -14.895 119.506 1.00 27.75 681 GLY A C 1
ATOM 5078 O O . GLY A 1 681 ? -32.989 -15.774 118.942 1.00 27.75 681 GLY A O 1
ATOM 5079 N N . LEU A 1 682 ? -32.000 -13.807 118.801 1.00 27.28 682 LEU A N 1
ATOM 5080 C CA . LEU A 1 682 ? -31.491 -12.470 119.190 1.00 27.28 682 LEU A CA 1
ATOM 5081 C C . LEU A 1 682 ? -31.486 -11.546 117.930 1.00 27.28 682 LEU A C 1
ATOM 5083 O O . LEU A 1 682 ? -31.403 -12.040 116.813 1.00 27.28 682 LEU A O 1
ATOM 5087 N N . THR A 1 683 ? -31.494 -10.216 118.120 1.00 30.08 683 THR A N 1
ATOM 5088 C CA . THR A 1 683 ? -31.013 -9.149 117.185 1.00 30.08 683 THR A CA 1
ATOM 5089 C C . THR A 1 683 ? -31.557 -8.992 115.742 1.00 30.08 683 THR A C 1
ATOM 5091 O O . THR A 1 683 ? -31.122 -9.658 114.816 1.00 30.08 683 THR A O 1
ATOM 5094 N N . ALA A 1 684 ? -32.386 -7.954 115.556 1.00 30.09 684 ALA A N 1
ATOM 5095 C CA . ALA A 1 684 ? -32.045 -6.629 114.979 1.00 30.09 684 ALA A CA 1
ATOM 5096 C C . ALA A 1 684 ? -31.357 -6.433 113.591 1.00 30.09 684 ALA A C 1
ATOM 5098 O O . ALA A 1 684 ? -30.281 -6.951 113.331 1.00 30.09 684 ALA A O 1
ATOM 5099 N N . LEU A 1 685 ? -31.897 -5.425 112.871 1.00 29.11 685 LEU A N 1
ATOM 5100 C CA . LEU A 1 685 ? -31.270 -4.466 111.923 1.00 29.11 685 LEU A CA 1
ATOM 5101 C C . LEU A 1 685 ? -30.656 -4.953 110.585 1.00 29.11 685 LEU A C 1
ATOM 5103 O O . LEU A 1 685 ? -29.770 -5.795 110.548 1.00 29.11 685 LEU A O 1
ATOM 5107 N N . GLY A 1 686 ? -30.998 -4.261 109.485 1.00 28.95 686 GLY A N 1
ATOM 5108 C CA . GLY A 1 686 ? -30.283 -4.364 108.201 1.00 28.95 686 GLY A CA 1
ATOM 5109 C C . GLY A 1 686 ? -30.805 -3.408 107.117 1.00 28.95 686 GLY A C 1
ATOM 5110 O O . GLY A 1 686 ? -31.939 -3.536 106.670 1.00 28.95 686 GLY A O 1
ATOM 5111 N N . LEU A 1 687 ? -29.984 -2.439 106.691 1.00 31.55 687 LEU A N 1
ATOM 5112 C CA . LEU A 1 687 ? -30.327 -1.423 105.682 1.00 31.55 687 LEU A CA 1
ATOM 5113 C C . LEU A 1 687 ? -29.843 -1.788 104.259 1.00 31.55 687 LEU A C 1
ATOM 5115 O O . LEU A 1 687 ? -28.679 -2.117 104.076 1.00 31.55 687 LEU A O 1
ATOM 5119 N N . ALA A 1 688 ? -30.686 -1.459 103.272 1.00 33.16 688 ALA A N 1
ATOM 5120 C CA . ALA A 1 688 ? -30.353 -0.746 102.025 1.00 33.16 688 ALA A CA 1
ATOM 5121 C C . ALA A 1 688 ? -29.587 -1.392 100.831 1.00 33.16 688 ALA A C 1
ATOM 5123 O O . ALA A 1 688 ? -28.561 -2.043 100.954 1.00 33.16 688 ALA A O 1
ATOM 5124 N N . LYS A 1 689 ? -29.993 -0.872 99.653 1.00 35.06 689 LYS A N 1
ATOM 5125 C CA . LYS A 1 689 ? -29.174 -0.386 98.511 1.00 35.06 689 LYS A CA 1
ATOM 5126 C C . LYS A 1 689 ? -28.710 -1.337 97.374 1.00 35.06 689 LYS A C 1
ATOM 5128 O O . LYS A 1 689 ? -27.651 -1.937 97.437 1.00 35.06 689 LYS A O 1
ATOM 5133 N N . LYS A 1 690 ? -29.331 -1.053 96.213 1.00 37.16 690 LYS A N 1
ATOM 5134 C CA . LYS A 1 690 ? -28.726 -0.569 94.940 1.00 37.16 690 LYS A CA 1
ATOM 5135 C C . LYS A 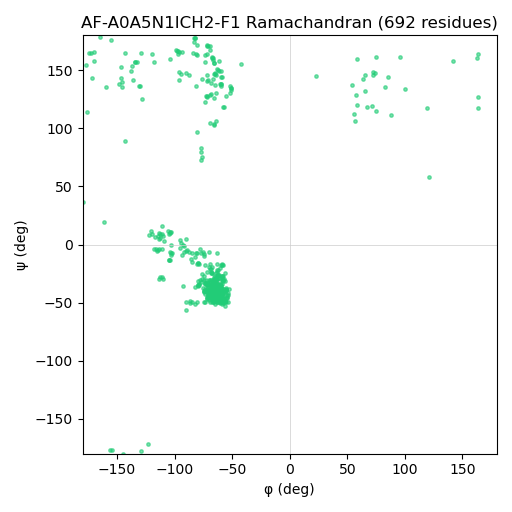1 690 ? -28.081 -1.546 93.932 1.00 37.16 690 LYS A C 1
ATOM 5137 O O . LYS A 1 690 ? -27.071 -2.163 94.227 1.00 37.16 690 LYS A O 1
ATOM 5142 N N . ARG A 1 691 ? -28.465 -1.261 92.670 1.00 37.62 691 ARG A N 1
ATOM 5143 C CA . ARG A 1 691 ? -27.690 -1.300 91.402 1.00 37.62 691 ARG A CA 1
ATOM 5144 C C . ARG A 1 691 ? -27.375 -2.676 90.798 1.00 37.62 691 ARG A C 1
ATOM 5146 O O . ARG A 1 691 ? -27.343 -3.649 91.529 1.00 37.62 691 ARG A O 1
ATOM 5153 N N . LYS A 1 692 ? -27.021 -2.782 89.507 1.00 40.50 692 LYS A N 1
ATOM 5154 C CA . LYS A 1 692 ? -27.285 -2.019 88.242 1.00 40.50 692 LYS A CA 1
ATOM 5155 C C . LYS A 1 692 ? -26.211 -2.487 87.258 1.00 40.50 692 LYS A C 1
ATOM 5157 O O . LYS A 1 692 ? -25.045 -2.304 87.576 1.00 40.50 692 LYS A O 1
ATOM 5162 N N . GLU A 1 693 ? -26.628 -2.919 86.084 1.00 41.88 693 GLU A N 1
ATOM 5163 C CA . GLU A 1 693 ? -25.910 -2.942 84.802 1.00 41.88 693 GLU A CA 1
ATOM 5164 C C . GLU A 1 693 ? -27.047 -3.050 83.762 1.00 41.88 693 GLU A C 1
ATOM 5166 O O . GLU A 1 693 ? -28.037 -3.731 84.034 1.00 41.88 693 GLU A O 1
ATOM 5171 N N . ASP A 1 694 ? -27.066 -2.316 82.652 1.00 34.22 694 ASP A N 1
ATOM 5172 C CA . ASP A 1 694 ? -26.045 -1.425 82.065 1.00 34.22 694 ASP A CA 1
ATOM 5173 C C . ASP A 1 694 ? -26.079 0.021 82.597 1.00 34.22 694 ASP A C 1
ATOM 5175 O O . ASP A 1 694 ? -27.166 0.523 82.970 1.00 34.22 694 ASP A O 1
#

InterPro domains:
  IPR002988 Protein G-related albumin-binding (GA) module [PF01468] (10-62)
  IPR002988 Protein G-related albumin-binding (GA) module [PF01468] (131-183)
  IPR002988 Protein G-related albumin-binding (GA) module [PF01468] (252-304)
  IPR002988 Protein G-related albumin-binding (GA) module [PF01468] (373-425)
  IPR009063 Immunoglobulin/albumin-binding domain superfamily [SSF46997] (7-61)
  IPR009063 Immunoglobulin/albumin-binding domain superfamily [SSF46997] (128-182)
  IPR009063 Immunoglobulin/albumin-binding domain superfamily [SSF46997] (249-303)
  IPR009063 Immunoglobulin/albumin-binding domain superfamily [SSF46997] (370-424)
  IPR009063 Immunoglobulin/albumin-binding domain superfamily [SSF46997] (572-635)
  IPR019931 LPXTG cell wall anchor motif [PF00746] (656-693)
  IPR019931 LPXTG cell wall anchor motif [PS50847] (660-694)
  IPR020840 Extracellular matrix-binding protein ebh, GA module [SM00844] (1-58)
  IPR020840 Extracellular matrix-binding protein ebh, GA module [SM00844] (122-179)
  IPR020840 Extracellular matrix-binding protein ebh, GA module [SM00844] (243-300)
  IPR020840 Extracellular matrix-binding protein ebh, GA module [SM00844] (364-421)

Radius of gyration: 99.56 Å; Cα contacts (8 Å, |Δi|>4): 785; chains: 1; bounding box: 193×75×315 Å

Solvent-accessible surface area (backbone atoms only — not comparable to full-atom values): 38043 Å² total; per-residue (Å²): 142,82,79,73,63,64,55,55,55,53,55,42,52,56,51,35,51,57,45,40,54,52,53,67,69,47,89,41,52,24,50,38,38,42,52,50,51,42,49,52,36,71,69,43,90,47,66,67,52,38,52,49,53,48,52,52,50,54,53,32,21,53,45,34,44,54,38,53,52,49,50,53,57,50,59,56,42,59,79,34,55,35,49,71,46,30,92,56,58,61,68,37,52,50,26,44,50,56,42,55,44,42,67,29,79,83,12,70,70,66,54,58,69,57,49,46,51,40,44,49,40,45,71,64,38,70,58,47,6,54,58,49,42,52,50,49,37,49,54,47,44,60,50,57,69,68,52,85,41,50,27,52,39,38,49,48,53,48,44,54,50,42,72,66,45,89,49,63,77,59,39,54,62,50,51,54,50,50,51,54,32,21,52,45,36,48,50,41,53,52,50,51,54,56,51,60,56,45,61,78,35,54,37,49,72,48,29,92,58,59,64,65,37,55,49,26,46,51,55,46,53,45,42,73,29,78,81,11,70,69,67,52,54,67,59,50,46,51,39,44,50,41,46,72,68,37,72,60,47,6,53,60,48,41,53,50,52,39,49,55,47,44,58,51,58,68,68,53,85,41,51,26,52,39,38,48,49,53,46,44,55,49,40,69,68,44,86,48,65,78,59,40,54,62,49,51,54,52,50,52,53,32,19,52,44,35,48,51,39,52,50,51,50,52,55,51,59,55,44,60,78,33,54,36,49,72,46,30,89,59,58,63,66,38,54,49,27,46,49,56,43,53,44,42,71,29,78,82,10,68,69,66,54,53,67,57,49,46,51,40,43,50,42,45,73,67,37,73,61,48,6,53,60,48,40,52,48,51,38,50,54,47,44,61,51,57,69,68,53,87,40,51,26,52,38,39,48,48,53,47,44,54,49,40,71,68,43,89,48,66,77,61,38,55,62,50,50,54,51,50,53,54,32,20,52,42,36,46,52,39,51,51,52,50,51,55,53,58,56,43,58,80,36,55,39,50,73,43,30,90,61,56,64,67,40,54,47,29,47,47,58,42,50,45,42,69,28,76,82,11,70,69,65,53,53,68,57,48,46,51,39,41,50,46,43,72,65,38,73,62,46,3,22,54,47,45,28,52,51,46,42,51,58,50,45,44,37,71,72,32,102,70,50,36,42,39,44,76,47,21,57,71,66,42,49,44,49,32,53,51,30,42,52,53,38,55,57,48,74,72,43,89,85,64,49,61,66,57,29,40,54,37,29,52,46,33,55,47,27,63,69,60,42,69,19,54,79,58,78,50,66,67,39,53,54,57,60,66,47,45,72,59,47,64,72,30,63,37,42,68,52,21,50,72,68,32,43,47,46,29,51,55,24,43,52,47,33,51,49,46,67,67,39,90,78,45,40,53,65,52,39,52,50,28,36,51,45,32,54,55,26,59,74,50,44,70,24,76,89,89,91,89,90,92,91,89,90,86,89,88,90,88,88,87,84,89,87,86,83,88,84,91,86,81,92,82,90,83,89,81,88,80,91,83,86,84,83,89,83,86,89,79,85,84,89,88,83,86,85,84,88,89,80,136

Sequence (694 aa):
MNNAKLDGEKQLEDAKNDAIDKINALNNLNKAQKDAAIEQVKNAQTKDAIQTIKGTATTLDGKMGDLKKAIDEANAKKSTTAYTQASDTKDFDEALNNANTLDSDNGDNEDADAVQKKIDALNNAKLDGEDQLANAKKNAIDAINKLNNLNKAQKQAAIDAVNKANTIAEIKPIVDNATNLDGKMGDLKKAIEEANAKKLTTAYTQASDTKNFDEALNNANTLNSDNGDNEDADAVQKKIDALNNAKLDGEDQLANAKKDAIDAINKLNNLNKAQKQAAIDAVNKANTIAEIKPIVDNATNLDGKMGDLKKAIEEANAKKLTTAYTQASDTKNFDEALNNANTLNSDNGDNEDADAVQKKIDALNNAKLDGEDQLANAKKDAIDAINKLNNLNKAQKQAAIDAVNKANTIAEIKPIVDNATNLDGKMGDLKKAIEEANAKKSTTAYTQASDTKDFDKALNDANTLNSDNGDNEDADAVQKKIDALNNAKLDGEKVALQKAIEQANAKIDGTNPDYVYYNSDSESQSALKDAVAKAKTLLEQRDASDDDFKVAREAIETAIKALNGQLTDKSALQKAASQSNDVHKSVVFLNASEAAKKAYEDALANAQTVLADENASQEDVDAALAKLNAALNKLDGKEAPAKPTVKKNTVKLGTNADRLPQTGSHKSVASELGLGILALGLTALGLAKKRKED

Nearest PDB structures (foldseek):
  2dgj-assembly1_A  TM=8.136E-01  e=3.315E-08  Staphylococcus aureus
  2dgj-assembly1_B  TM=7.642E-01  e=7.612E-08  Staphylococcus aureus
  6gv5-assembly1_A  TM=8.811E-01  e=3.178E-02  Staphylococcus epidermidis
  6jlc-assembly1_A  TM=3.222E-01  e=3.200E-03  Mobiluncus curtisii ATCC 43063
  6poo-assembly1_A  TM=2.738E-01  e=4.537E-02  Streptococcus agalactiae

Foldseek 3Di:
DPDPPVVQVVVLVVLLVVLLVLLVVLDQAAQQQSVVLNVQSVVDDDSVSSVVSSVQSNLQSVLSVLLVVLLVVLVVCCPALLNVQFPDCVQLVVLSVLSVCLRDNNHHNDGSVRSVVSSVSNVPRGGCRVVSLVVLLVVLLVLLVPLDQQAQQQSVVLNVQSVPDRHSVSSVVSSVQSNLQSVLSVLLVVLLVVLVVVCPALQNVQFPDCVQLVVLSVLSVQLRDNNHHNDGSVRSVVSSVSNVPRGGCRVVSLVVLLVVLLVLLVPLDQQAQQQSVVLNVQSVPDRHSVSSVVSSVQSNLQSVLSVLLVVLLVVLVVCCPALLNVQFPDCVQLVVLSVLSVQLRYNNHHNDGSVRSVVSSVSNVPRGGCRVVSLVVLLVVLLVLLVPLDQQAQQQSVVLNVQSVPDRHSVSSVVSSVQSNLQSVLSVLLVVLLVVLVVCCPDLQNVQFPDCVQLVVLSVLSVCLRYNNHHNDGSVRSVVSSVSNVPRGTCRLVRLLVVLLVVLCCCVPNPAHDLLAPQFDPVLNVQLVVLSVVLVVLNVDPPRDSVNSNVSSVSNVVSSVPRRGDQADLPLLVVLLVCVVVLCVDQLLVQFDPVLVVQLVVLSVQSVVLVPPNRRHNCSSVVSSVSNVVSSVSRHGDDDDDDDDDDDDDDDDDDDDDDYDDDDDDDDDDDDDDDDDDDDYDDDDDDDDDDDDD

Secondary structure (DSSP, 8-state):
--SSHHHHHHHHHHHHHHHHHHHHT-SS--HHHHHHHHHHHHH--SHHHHHHHHHHHHHHHHHHHHHHHHHHHHHHHTTSHHHHT-S--HHHHHHHHHHHHHHSTT-----HHHHHHHHHHHHH----HHHHHHHHHHHHHHHHTT--SS-HHHHHHHHHHHHH--SHHHHHHHHHHHHHHHHHHHHHHHHHHHHHHHTTSHHHHT-S--HHHHHHHHHHHHHTSTT-----HHHHHHHHHHHHH----HHHHHHHHHHHHHHHHHT-SSS-HHHHHHHHHHHHH--SHHHHHHHHHHHHHHHHHHHHHHHHHHHHHHHTTSHHHHT-S--HHHHHHHHHHHHHTSTT-----HHHHHHHHHHHHH----HHHHHHHHHHHHHHHHHT-SS--HHHHHHHHHHHHH-SSHHHHHHHHHHHHHHHHHHHHHHHHHHHHHHHTTSHHHHT-S--HHHHHHHHHHHHHHSTT-----HHHHHHHHHHHHH----HHHHHHHHHHHHHHHHHHSSS--HHHHTS-HHHHHHHHHHHHHHHHHHH-TT--HHHHHHHHHHHHHHHHH--------HHHHHHHHTHHHHHHSHHHHTS-HHHHHHHHHHHHHHHHHHH-TT--HHHHHHHHHHHHHHHTT------------------------------------------------------------

pLDDT: mean 88.26, std 17.69, range [25.31, 98.81]

Mean predicted aligned error: 16.61 Å